Protein AF-0000000086063084 (afdb_homodimer)

Organism: NCBI:txid261290

Secondary structure (DSSP, 8-state):
------EEEEEEEETTEEEEEEEEHHHHHHHHHHHHHHHHHHHHHHHHHHHTTT-TT-TT---SHHHHHHTS-TT-TTHHHHHHHHHTHHHHHHHHHHHHHHHHHHHHHTTTHHHHHHHHHHHHHHHHHHT--SSTTTTTT-TT--SS-HHHHHHHHHHHHHHTTGGG-HHHHHHHHSSHHHHH-THHHHHH-/------EEEEEEEETTEEEEEEEEHHHHHHHHHHHHHHHHHHHHHHHHHHHTTT-TT-TT---SHHHHHHTS-TT-TTHHHHHHHHHTHHHHHHHHHHHHHHHHHHHHHTTTHHHHHHHHHHHHHHHHHHT--SSTTTTTT-TT--SS-HHHHHHHHHHHHHHTTGGG--HHHHHHHSSHHHHH-THHHHHH-

Radius of gyration: 22.36 Å; Cα contacts (8 Å, |Δi|>4): 645; chains: 2; bounding box: 59×61×55 Å

Sequence (386 aa):
MSTQPSERTLQAELLGREVTFNYSETWLAYSMLGLRLVMAWVFLQAGLSKLFEGGISDPLAWSSAGFLQNAIAEANPLSGLFAWFANYGSIVDPLVIFGQILIGLALLFGVFFRFAALMGAIQMAMFWTAAWEGGLAQGFPMPNGYFIDSSFVYMLLLFGLGAWGAGRIVGVDRALEESSIVTENPWLRYLLGMSTQPSERTLQAELLGREVTFNYSETWLAYSMLGLRLVMAWVFLQAGLSKLFEGGISDPLAWSSAGFLQNAIAEANPLSGLFAWFANYGSIVDPLVIFGQILIGLALLFGVFFRFAALMGAIQMAMFWTAAWEGGLAQGFPMPNGYFIDSSFVYMLLLFGLGAWGAGRIVGVDRALEESSIVTENPWLRYLLG

Foldseek 3Di:
DPPPQPFDWDFDQDPNDTDTDTDRPVVVLVVLLVLLLVLLVVLQVVLVCQQQVVHPVCRQPDWCLVCLPPVFAPQQPCNVVSNVCSVVGVPNSVCSNVLSNVLSVCSNQLFLLLVSLQSLLVVLVVVLSSQQNHPVVVVQLRVVNDNDDVSNVSNVSSVVSNVVVVSPPPPNVVVVCPPPPCVVVVVSVVRSD/DPPPQPFDWDFDQDPNDTDTDTDRPVVVLVVLLVLLLVLLVVLQVVLVCQQQVVHPVCRQPDWCLVCLPPVFAPQQPCNVVSNVCSVVGVPNSVCSNVLSNVLSVCSNQLWLLLVSLQSLLVVLVVVLSSQQNHPVVVVQQRVVSDNDDVSNVSNVSSVVSNVVVVSPPPPNVVVVCPPPPCVVVVVSVVRSD

Solvent-accessible surface area (backbone atoms only — not comparable to full-atom values): 19168 Å² total; per-residue (Å²): 129,80,76,61,71,57,68,38,72,43,78,25,66,54,96,88,37,80,27,56,28,55,27,32,46,45,46,40,52,51,32,51,50,49,53,40,46,51,50,12,46,48,27,31,49,56,12,49,50,37,32,43,62,47,34,91,89,28,54,72,59,48,68,56,38,66,49,41,71,67,64,44,30,83,56,18,87,57,42,66,60,39,44,50,46,38,75,40,38,86,57,47,35,56,48,52,32,51,45,24,35,49,32,11,50,18,42,59,59,24,42,29,18,45,61,27,23,48,53,49,21,50,51,20,47,50,56,40,58,50,64,30,50,25,49,90,68,51,15,58,56,19,98,87,30,49,72,65,47,65,37,46,52,50,20,52,50,26,46,31,47,34,56,24,38,53,33,41,52,25,57,60,41,44,50,46,46,67,29,73,61,35,73,71,39,64,73,53,56,68,40,33,92,128,82,78,60,73,57,70,40,74,44,76,25,66,54,96,86,36,78,27,57,27,56,27,32,44,45,46,42,49,51,33,52,49,49,53,39,46,50,50,12,45,48,28,30,48,55,11,50,51,38,32,43,62,48,34,91,87,29,53,73,60,50,68,57,40,66,50,40,72,67,63,43,30,84,56,16,88,56,40,66,58,40,45,51,46,37,76,39,38,86,58,48,35,56,48,51,32,51,46,25,35,50,30,10,49,17,42,59,61,26,43,28,19,44,60,27,23,49,53,49,21,50,52,22,47,50,55,40,59,49,63,29,47,26,49,88,72,52,15,58,54,17,96,88,30,46,73,66,47,63,37,46,52,50,20,52,50,27,48,31,47,34,54,25,38,54,33,40,54,24,60,59,41,46,51,45,46,69,28,74,62,36,76,70,40,65,72,54,57,68,41,36,93

InterPro domains:
  IPR032808 DoxX family [PF07681] (32-128)
  IPR051907 DoxX-like inner membrane-associated oxidoreductase [PTHR33452] (24-183)

Structure (mmCIF, N/CA/C/O backbone):
data_AF-0000000086063084-model_v1
#
loop_
_entity.id
_entity.type
_entity.pdbx_description
1 polymer 'Thiosulfate dehydrogenase'
#
loop_
_atom_site.group_PDB
_atom_site.id
_atom_site.type_symbol
_atom_site.label_atom_id
_atom_site.label_alt_id
_atom_site.label_comp_id
_atom_site.label_asym_id
_atom_site.label_entity_id
_atom_site.label_seq_id
_atom_site.pdbx_PDB_ins_code
_atom_site.Cartn_x
_atom_site.Cartn_y
_atom_site.Cartn_z
_atom_site.occupancy
_atom_site.B_iso_or_equiv
_atom_site.auth_seq_id
_atom_site.auth_comp_id
_atom_site.auth_asym_id
_atom_site.auth_atom_id
_atom_site.pdbx_PDB_model_num
ATOM 1 N N . MET A 1 1 ? -2.627 -20.75 -32.062 1 28.95 1 MET A N 1
ATOM 2 C CA . MET A 1 1 ? -3.053 -21.531 -30.906 1 28.95 1 MET A CA 1
ATOM 3 C C . MET A 1 1 ? -3.412 -20.609 -29.75 1 28.95 1 MET A C 1
ATOM 5 O O . MET A 1 1 ? -2.58 -19.812 -29.281 1 28.95 1 MET A O 1
ATOM 9 N N . SER A 1 2 ? -4.559 -20.234 -29.516 1 35.25 2 SER A N 1
ATOM 10 C CA . SER A 1 2 ? -5.109 -19.281 -28.578 1 35.25 2 SER A CA 1
ATOM 11 C C . SER A 1 2 ? -4.746 -19.641 -27.141 1 35.25 2 SER A C 1
ATOM 13 O O . SER A 1 2 ? -5.199 -20.672 -26.625 1 35.25 2 SER A O 1
ATOM 15 N N . THR A 1 3 ? -3.512 -19.469 -26.766 1 39.88 3 THR A N 1
ATOM 16 C CA . THR A 1 3 ? -3.076 -19.922 -25.453 1 39.88 3 THR A CA 1
ATOM 17 C C . THR A 1 3 ? -4.07 -19.484 -24.375 1 39.88 3 THR A C 1
ATOM 19 O O . THR A 1 3 ? -4.273 -18.297 -24.156 1 39.88 3 THR A O 1
ATOM 22 N N . GLN A 1 4 ? -5.109 -20.109 -24.25 1 42.44 4 GLN A N 1
ATOM 23 C CA . GLN A 1 4 ? -6.102 -19.969 -23.188 1 42.44 4 GLN A CA 1
ATOM 24 C C . GLN A 1 4 ? -5.434 -19.672 -21.844 1 42.44 4 GLN A C 1
ATOM 26 O O . GLN A 1 4 ? -4.34 -20.156 -21.578 1 42.44 4 GLN A O 1
ATOM 31 N N . PRO A 1 5 ? -5.785 -18.578 -21.25 1 51.31 5 PRO A N 1
ATOM 32 C CA . PRO A 1 5 ? -5.234 -18.344 -19.906 1 51.31 5 PRO A CA 1
ATOM 33 C C . PRO A 1 5 ? -5.172 -19.625 -19.078 1 51.31 5 PRO A C 1
ATOM 35 O O . PRO A 1 5 ? -6.168 -20.344 -18.969 1 51.31 5 PRO A O 1
ATOM 38 N N . SER A 1 6 ? -4.027 -20.328 -19.094 1 55.38 6 SER A N 1
ATOM 39 C CA . SER A 1 6 ? -3.885 -21.594 -18.406 1 55.38 6 SER A CA 1
ATOM 40 C C . SER A 1 6 ? -4.316 -21.484 -16.938 1 55.38 6 SER A C 1
ATOM 42 O O . SER A 1 6 ? -3.82 -20.625 -16.203 1 55.38 6 SER A O 1
ATOM 44 N N . GLU A 1 7 ? -5.625 -21.578 -16.672 1 58.41 7 GLU A N 1
ATOM 45 C CA . GLU A 1 7 ? -6.125 -21.734 -15.305 1 58.41 7 GLU A CA 1
ATOM 46 C C . GLU A 1 7 ? -5.445 -22.906 -14.594 1 58.41 7 GLU A C 1
ATOM 48 O O . GLU A 1 7 ? -5.254 -23.969 -15.18 1 58.41 7 GLU A O 1
ATOM 53 N N . ARG A 1 8 ? -4.613 -22.562 -13.578 1 65.31 8 ARG A N 1
ATOM 54 C CA . ARG A 1 8 ? -3.957 -23.625 -12.82 1 65.31 8 ARG A CA 1
ATOM 55 C C . ARG A 1 8 ? -4.496 -23.688 -11.398 1 65.31 8 ARG A C 1
ATOM 57 O O . ARG A 1 8 ? -5.082 -22.719 -10.906 1 65.31 8 ARG A O 1
ATOM 64 N N . THR A 1 9 ? -4.539 -24.891 -10.977 1 57.53 9 THR A N 1
ATOM 65 C CA . THR A 1 9 ? -4.953 -25.125 -9.594 1 57.53 9 THR A CA 1
ATOM 66 C C . THR A 1 9 ? -3.75 -25.141 -8.664 1 57.53 9 THR A C 1
ATOM 68 O O . THR A 1 9 ? -2.781 -25.875 -8.891 1 57.53 9 THR A O 1
ATOM 71 N N . LEU A 1 10 ? -3.609 -24.156 -7.84 1 57 10 LEU A N 1
ATOM 72 C CA . LEU A 1 10 ? -2.582 -24.109 -6.805 1 57 10 LEU A CA 1
ATOM 73 C C . LEU A 1 10 ? -2.941 -25.016 -5.637 1 57 10 LEU A C 1
ATOM 75 O O . LEU A 1 10 ? -4.047 -24.938 -5.098 1 57 10 LEU A O 1
ATOM 79 N N . GLN A 1 11 ? -2.172 -26.078 -5.438 1 58.69 11 GLN A N 1
ATOM 80 C CA . GLN A 1 11 ? -2.299 -26.922 -4.246 1 58.69 11 GLN A CA 1
ATOM 81 C C . GLN A 1 11 ? -1.221 -26.578 -3.221 1 58.69 11 GLN A C 1
ATOM 83 O O . GLN A 1 11 ? -0.027 -26.719 -3.5 1 58.69 11 GLN A O 1
ATOM 88 N N . ALA A 1 12 ? -1.669 -25.781 -2.26 1 59.91 12 ALA A N 1
ATOM 89 C CA . ALA A 1 12 ? -0.701 -25.406 -1.233 1 59.91 12 ALA A CA 1
ATOM 90 C C . ALA A 1 12 ? -1.175 -25.828 0.152 1 59.91 12 ALA A C 1
ATOM 92 O O . ALA A 1 12 ? -2.35 -26.156 0.34 1 59.91 12 ALA A O 1
ATOM 93 N N . GLU A 1 13 ? -0.25 -26.219 1.027 1 58.34 13 GLU A N 1
ATOM 94 C CA . GLU A 1 13 ? -0.557 -26.484 2.43 1 58.34 13 GLU A CA 1
ATOM 95 C C . GLU A 1 13 ? -0.412 -25.234 3.275 1 58.34 13 GLU A C 1
ATOM 97 O O . GLU A 1 13 ? 0.68 -24.672 3.379 1 58.34 13 GLU A O 1
ATOM 102 N N . LEU A 1 14 ? -1.499 -24.672 3.504 1 55.91 14 LEU A N 1
ATOM 103 C CA . LEU A 1 14 ? -1.514 -23.531 4.418 1 55.91 14 LEU A CA 1
ATOM 104 C C . LEU A 1 14 ? -1.935 -23.969 5.82 1 55.91 14 LEU A C 1
ATOM 106 O O . LEU A 1 14 ? -3.01 -24.547 5.996 1 55.91 14 LEU A O 1
ATOM 110 N N . LEU A 1 15 ? -1.113 -23.609 6.766 1 58.28 15 LEU A N 1
ATOM 111 C CA . LEU A 1 15 ? -1.382 -23.953 8.156 1 58.28 15 LEU A CA 1
ATOM 112 C C . LEU A 1 15 ? -1.804 -25.422 8.273 1 58.28 15 LEU A C 1
ATOM 114 O O . LEU A 1 15 ? -2.746 -25.734 9 1 58.28 15 LEU A O 1
ATOM 118 N N . GLY A 1 16 ? -1.21 -26.359 7.527 1 54 16 GLY A N 1
ATOM 119 C CA . GLY A 1 16 ? -1.429 -27.797 7.605 1 54 16 GLY A CA 1
ATOM 120 C C . GLY A 1 16 ? -2.623 -28.266 6.797 1 54 16 GLY A C 1
ATOM 121 O O . GLY A 1 16 ? -3.01 -29.438 6.867 1 54 16 GLY A O 1
ATOM 122 N N . ARG A 1 17 ? -3.377 -27.328 6.145 1 62.03 17 ARG A N 1
ATOM 123 C CA . ARG A 1 17 ? -4.547 -27.688 5.352 1 62.03 17 ARG A CA 1
ATOM 124 C C . ARG A 1 17 ? -4.293 -27.453 3.865 1 62.03 17 ARG A C 1
ATOM 126 O O . ARG A 1 17 ? -3.643 -26.469 3.486 1 62.03 17 A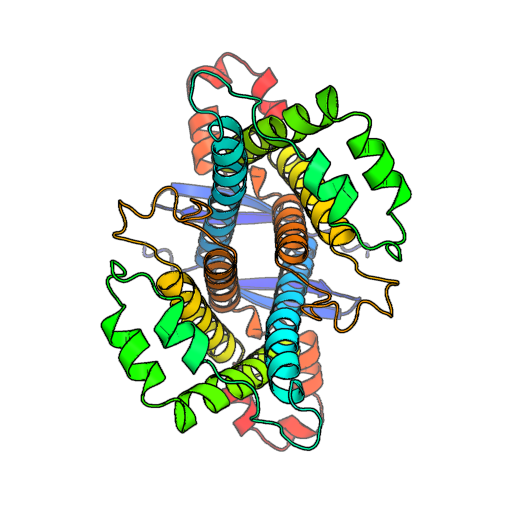RG A O 1
ATOM 133 N N . GLU A 1 18 ? -4.617 -28.391 3.145 1 59.78 18 GLU A N 1
ATOM 134 C CA . GLU A 1 18 ? -4.453 -28.281 1.698 1 59.78 18 GLU A CA 1
ATOM 135 C C . GLU A 1 18 ? -5.434 -27.266 1.108 1 59.78 18 GLU A C 1
ATOM 137 O O . GLU A 1 18 ? -6.629 -27.297 1.42 1 59.78 18 GLU A O 1
ATOM 142 N N . VAL A 1 19 ? -4.867 -26.219 0.577 1 59.28 19 VAL A N 1
ATOM 143 C CA . VAL A 1 19 ? -5.707 -25.203 -0.061 1 59.28 19 VAL A CA 1
ATOM 144 C C . VAL A 1 19 ? -5.527 -25.266 -1.576 1 59.28 19 VAL A C 1
ATOM 146 O O . VAL A 1 19 ? -4.418 -25.484 -2.068 1 59.28 19 VAL A O 1
ATOM 149 N N . THR A 1 20 ? -6.672 -25.469 -2.254 1 57.53 20 THR A N 1
ATOM 150 C CA . THR A 1 20 ? -6.656 -25.453 -3.711 1 57.53 20 THR A CA 1
ATOM 151 C C . THR A 1 20 ? -7.289 -24.188 -4.258 1 57.53 20 THR A C 1
ATOM 153 O O . THR A 1 20 ? -8.305 -23.719 -3.736 1 57.53 20 THR A O 1
ATOM 156 N N . PHE A 1 21 ? -6.406 -23.406 -4.945 1 61.34 21 PHE A N 1
ATOM 157 C CA . PHE A 1 21 ? -6.996 -22.234 -5.582 1 61.34 21 PHE A CA 1
ATOM 158 C C . PHE A 1 21 ? -6.676 -22.203 -7.07 1 61.34 21 PHE A C 1
ATOM 160 O O . PHE A 1 21 ? -5.582 -22.594 -7.484 1 61.34 21 PHE A O 1
ATOM 167 N N . ASN A 1 22 ? -7.773 -21.891 -7.844 1 61.06 22 ASN A N 1
ATOM 168 C CA . ASN A 1 22 ? -7.586 -21.719 -9.281 1 61.06 22 ASN A CA 1
ATOM 169 C C . ASN A 1 22 ? -7.137 -20.297 -9.609 1 61.06 22 ASN A C 1
ATOM 171 O O . ASN A 1 22 ? -7.633 -19.328 -9.016 1 61.06 22 ASN A O 1
ATOM 175 N N . TYR A 1 23 ? -5.977 -20.297 -10.219 1 65.62 23 TYR A N 1
ATOM 176 C CA . TYR A 1 23 ? -5.531 -18.969 -10.617 1 65.62 23 TYR A CA 1
ATOM 177 C C . TYR A 1 23 ? -5.062 -18.969 -12.062 1 65.62 23 TYR A C 1
ATOM 179 O O . TYR A 1 23 ? -4.719 -20.016 -12.617 1 65.62 23 TYR A O 1
ATOM 187 N N . SER A 1 24 ? -5.387 -17.75 -12.648 1 67.5 24 SER A N 1
ATOM 188 C CA . SER A 1 24 ? -4.84 -17.516 -13.984 1 67.5 24 SER A CA 1
ATOM 189 C C . SER A 1 24 ? -3.365 -17.141 -13.922 1 67.5 24 SER A C 1
ATOM 191 O O . SER A 1 24 ? -2.986 -16.203 -13.219 1 67.5 24 SER A O 1
ATOM 193 N N . GLU A 1 25 ? -2.543 -17.922 -14.516 1 68.25 25 GLU A N 1
ATOM 194 C CA . GLU A 1 25 ? -1.104 -17.672 -14.531 1 68.25 25 GLU A CA 1
ATOM 195 C C . GLU A 1 25 ? -0.779 -16.328 -15.188 1 68.25 25 GLU A C 1
ATOM 197 O O . GLU A 1 25 ? 0.148 -15.641 -14.766 1 68.25 25 GLU A O 1
ATOM 202 N N . THR A 1 26 ? -1.543 -16.047 -16.172 1 70.44 26 THR A N 1
ATOM 203 C CA . THR A 1 26 ? -1.313 -14.805 -16.891 1 70.44 26 THR A CA 1
ATOM 204 C C . THR A 1 26 ? -1.577 -13.602 -15.992 1 70.44 26 THR A C 1
ATOM 206 O O . THR A 1 26 ? -0.744 -12.695 -15.891 1 70.44 26 THR A O 1
ATOM 209 N N . TRP A 1 27 ? -2.666 -13.68 -15.289 1 73.88 27 TRP A N 1
ATOM 210 C CA . TRP A 1 27 ? -3.031 -12.547 -14.445 1 73.88 27 TRP A CA 1
ATOM 211 C C . TRP A 1 27 ? -2.121 -12.461 -13.227 1 73.88 27 TRP A C 1
ATOM 213 O O . TRP A 1 27 ? -1.823 -11.367 -12.742 1 73.88 27 TRP A O 1
ATOM 223 N N . LEU A 1 28 ? -1.731 -13.586 -12.82 1 74.75 28 LEU A N 1
ATOM 224 C CA . LEU A 1 28 ? -0.769 -13.602 -11.727 1 74.75 28 LEU A CA 1
ATOM 225 C C . LEU A 1 28 ? 0.541 -12.945 -12.141 1 74.75 28 LEU A C 1
ATOM 227 O O . LEU A 1 28 ? 1.089 -12.125 -11.406 1 74.75 28 LEU A O 1
ATOM 231 N N . ALA A 1 29 ? 0.926 -13.258 -13.328 1 74.56 29 ALA A N 1
ATOM 232 C CA . ALA A 1 29 ? 2.178 -12.695 -13.828 1 74.56 29 ALA A CA 1
ATOM 233 C C . ALA A 1 29 ? 2.07 -11.188 -14.016 1 74.56 29 ALA A C 1
ATOM 235 O O . ALA A 1 29 ? 2.969 -10.438 -13.617 1 74.56 29 ALA A O 1
ATOM 236 N N . TYR A 1 30 ? 0.991 -10.789 -14.531 1 77.44 30 TYR A N 1
ATOM 237 C CA . TYR A 1 30 ? 0.774 -9.359 -14.742 1 77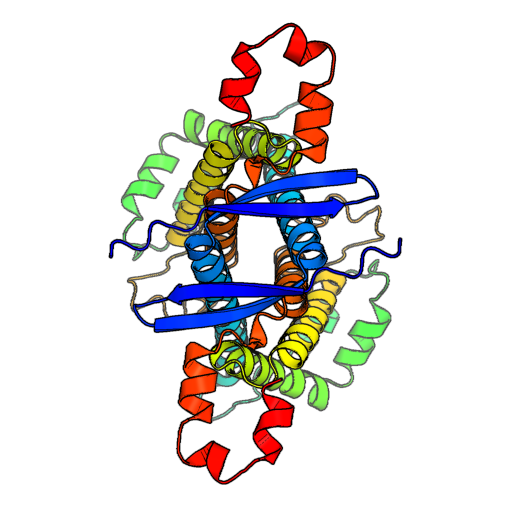.44 30 TYR A CA 1
ATOM 238 C C . TYR A 1 30 ? 0.692 -8.617 -13.406 1 77.44 30 TYR A C 1
ATOM 240 O O . TYR A 1 30 ? 1.208 -7.508 -13.281 1 77.44 30 TYR A O 1
ATOM 248 N N . SER A 1 31 ? 0.032 -9.242 -12.531 1 81.38 31 SER A N 1
ATOM 249 C CA . SER A 1 31 ? -0.123 -8.594 -11.234 1 81.38 31 SER A CA 1
ATOM 250 C C . SER A 1 31 ? 1.21 -8.5 -10.5 1 81.38 31 SER A C 1
ATOM 252 O O . SER A 1 31 ? 1.514 -7.477 -9.883 1 81.38 31 SER A O 1
ATOM 254 N N . MET A 1 32 ? 1.977 -9.5 -10.609 1 80.12 32 MET A N 1
ATOM 255 C CA . MET A 1 32 ? 3.275 -9.5 -9.945 1 80.12 32 MET A CA 1
ATOM 256 C C . MET A 1 32 ? 4.203 -8.453 -10.562 1 80.12 32 MET A C 1
ATOM 258 O O . MET A 1 32 ? 4.914 -7.746 -9.844 1 80.12 32 MET A O 1
ATOM 262 N N . LEU A 1 33 ? 4.152 -8.406 -11.805 1 82.62 33 LEU A N 1
ATOM 263 C CA . LEU A 1 33 ? 4.965 -7.414 -12.5 1 82.62 33 LEU A CA 1
ATOM 264 C C . LEU A 1 33 ? 4.496 -6 -12.172 1 82.62 33 LEU A C 1
ATOM 266 O O . LEU A 1 33 ? 5.312 -5.109 -11.93 1 82.62 33 LEU A O 1
ATOM 270 N N . GLY A 1 34 ? 3.199 -5.848 -12.18 1 87.44 34 GLY A N 1
ATOM 271 C CA . GLY A 1 34 ? 2.648 -4.543 -11.844 1 87.44 34 GLY A CA 1
ATOM 272 C C . GLY A 1 34 ? 3.018 -4.078 -10.453 1 87.44 34 GLY A C 1
ATOM 273 O O . GLY A 1 34 ? 3.391 -2.922 -10.25 1 87.44 34 GLY A O 1
ATOM 274 N N . LEU A 1 35 ? 2.949 -5.008 -9.539 1 90.12 35 LEU A N 1
ATOM 275 C CA . LEU A 1 35 ? 3.268 -4.672 -8.156 1 90.12 35 LEU A CA 1
ATOM 276 C C . LEU A 1 35 ? 4.758 -4.379 -7.996 1 90.12 35 LEU A C 1
ATOM 278 O O . LEU A 1 35 ? 5.141 -3.49 -7.23 1 90.12 35 LEU A O 1
ATOM 282 N N . ARG A 1 36 ? 5.559 -5.09 -8.703 1 89.75 36 ARG A N 1
ATOM 283 C CA . ARG A 1 36 ? 6.992 -4.816 -8.695 1 89.75 36 ARG A CA 1
ATOM 284 C C . ARG A 1 36 ? 7.285 -3.418 -9.234 1 89.75 36 ARG A C 1
ATOM 286 O O . ARG A 1 36 ? 8.031 -2.656 -8.617 1 89.75 36 ARG A O 1
ATOM 293 N N . LEU A 1 37 ? 6.699 -3.104 -10.312 1 91.19 37 LEU A N 1
ATOM 294 C CA . LEU A 1 37 ? 6.957 -1.825 -10.969 1 91.19 37 LEU A CA 1
ATOM 295 C C . LEU A 1 37 ? 6.445 -0.667 -10.117 1 91.19 37 LEU A C 1
ATOM 297 O O . LEU A 1 37 ? 7.09 0.38 -10.039 1 91.19 37 LEU A O 1
ATOM 301 N N . VAL A 1 38 ? 5.336 -0.888 -9.539 1 92.62 38 VAL A N 1
ATOM 302 C CA . VAL A 1 38 ? 4.785 0.193 -8.727 1 92.62 38 VAL A CA 1
ATOM 303 C C . VAL A 1 38 ? 5.652 0.402 -7.488 1 92.62 38 VAL A C 1
ATOM 305 O O . VAL A 1 38 ? 5.879 1.538 -7.066 1 92.62 38 VAL A O 1
ATOM 308 N N . MET A 1 39 ? 6.117 -0.671 -6.918 1 94.38 39 MET A N 1
ATOM 309 C CA . MET A 1 39 ? 7.008 -0.537 -5.77 1 94.38 39 MET A CA 1
ATOM 310 C C . MET A 1 39 ? 8.312 0.14 -6.168 1 94.38 39 MET A C 1
ATOM 312 O O . MET A 1 39 ? 8.867 0.93 -5.402 1 94.38 39 MET A O 1
ATOM 316 N N . ALA A 1 40 ? 8.797 -0.235 -7.355 1 94.94 40 ALA A N 1
ATOM 317 C CA . ALA A 1 40 ? 9.992 0.443 -7.867 1 94.94 40 ALA A CA 1
ATOM 318 C C . ALA A 1 40 ? 9.773 1.953 -7.926 1 94.94 40 ALA A C 1
ATOM 320 O O . ALA A 1 40 ? 10.625 2.725 -7.469 1 94.94 40 ALA A O 1
ATOM 321 N N . TRP A 1 41 ? 8.672 2.307 -8.359 1 92.75 41 TRP A N 1
ATOM 322 C CA . TRP A 1 41 ? 8.367 3.729 -8.508 1 92.75 41 TRP A CA 1
ATOM 323 C C . TRP A 1 41 ? 8.227 4.398 -7.148 1 92.75 41 TRP A C 1
ATOM 325 O O . TRP A 1 41 ? 8.695 5.527 -6.957 1 92.75 41 TRP A O 1
ATOM 335 N N . VAL A 1 42 ? 7.582 3.736 -6.27 1 92.88 42 VAL A N 1
ATOM 336 C CA . VAL A 1 42 ? 7.391 4.277 -4.926 1 92.88 42 VAL A CA 1
ATOM 337 C C . VAL A 1 42 ? 8.75 4.621 -4.312 1 92.88 42 VAL A C 1
ATOM 339 O O . VAL A 1 42 ? 8.938 5.715 -3.775 1 92.88 42 VAL A O 1
ATOM 342 N N . PHE A 1 43 ? 9.641 3.736 -4.484 1 95.06 43 PHE A N 1
ATOM 343 C CA . PHE A 1 43 ? 10.961 3.967 -3.9 1 95.06 43 PHE A CA 1
ATOM 344 C C . PHE A 1 43 ? 11.719 5.039 -4.676 1 95.06 43 PHE A C 1
ATOM 346 O O . PHE A 1 43 ? 12.344 5.914 -4.078 1 95.06 43 PHE A O 1
ATOM 353 N N . LEU A 1 44 ? 11.672 5.023 -5.957 1 94 44 LEU A N 1
ATOM 354 C CA . LEU A 1 44 ? 12.383 6 -6.773 1 94 44 LEU A CA 1
ATOM 355 C C . LEU A 1 44 ? 11.852 7.406 -6.52 1 94 44 LEU A C 1
ATOM 357 O O . LEU A 1 44 ? 12.625 8.352 -6.363 1 94 44 LEU A O 1
ATOM 361 N N . GLN A 1 45 ? 10.57 7.457 -6.469 1 91.12 45 GLN A N 1
ATOM 362 C CA . GLN A 1 45 ? 9.961 8.766 -6.238 1 91.12 45 GLN A CA 1
ATOM 363 C C . GLN A 1 45 ? 10.344 9.32 -4.871 1 91.12 45 GLN A C 1
ATOM 365 O O . GLN A 1 45 ? 10.617 10.516 -4.73 1 91.12 45 GLN A O 1
ATOM 370 N N . ALA A 1 46 ? 10.336 8.508 -3.881 1 91.44 46 ALA A N 1
ATOM 371 C CA . ALA A 1 46 ? 10.703 8.93 -2.531 1 91.44 46 ALA A CA 1
ATOM 372 C C . ALA A 1 46 ? 12.164 9.375 -2.475 1 91.44 46 ALA A C 1
ATOM 374 O O . ALA A 1 46 ? 12.477 10.438 -1.938 1 91.44 46 ALA A O 1
ATOM 375 N N . GLY A 1 47 ? 13.023 8.594 -3.076 1 93.5 47 GLY A N 1
ATOM 376 C CA . GLY A 1 47 ? 14.438 8.938 -3.084 1 93.5 47 GLY A CA 1
ATOM 377 C C . GLY A 1 47 ? 14.75 10.172 -3.9 1 93.5 47 GLY A C 1
ATOM 378 O O . GLY A 1 47 ? 15.508 11.047 -3.457 1 93.5 47 GLY A O 1
ATOM 379 N N . LEU A 1 48 ? 14.172 10.258 -5.043 1 91.25 48 LEU A N 1
ATOM 380 C CA . LEU A 1 48 ? 14.438 11.383 -5.938 1 91.25 48 LEU A CA 1
ATOM 381 C C . LEU A 1 48 ? 13.867 12.672 -5.367 1 91.25 48 LEU A C 1
ATOM 383 O O . LEU A 1 48 ? 14.469 13.742 -5.512 1 91.25 48 LEU A O 1
ATOM 387 N N . SER A 1 49 ? 12.727 12.586 -4.766 1 89.25 49 SER A N 1
ATOM 388 C CA . SER A 1 49 ? 12.156 13.773 -4.141 1 89.25 49 SER A CA 1
ATOM 389 C C . SER A 1 49 ? 13.047 14.305 -3.027 1 89.25 49 SER A C 1
ATOM 391 O O . SER A 1 49 ? 13.203 15.516 -2.865 1 89.25 49 SER A O 1
ATOM 393 N N . LYS A 1 50 ? 13.586 13.398 -2.332 1 90.31 50 LYS A N 1
ATOM 394 C CA . LYS A 1 50 ? 14.492 13.812 -1.264 1 90.31 50 LYS A CA 1
ATOM 395 C C . LYS A 1 50 ? 15.812 14.328 -1.83 1 90.31 50 LYS A C 1
ATOM 397 O O . LYS A 1 50 ? 16.375 15.305 -1.328 1 90.31 50 LYS A O 1
ATOM 402 N N . LEU A 1 51 ? 16.25 13.68 -2.896 1 91.56 51 LEU A N 1
ATOM 403 C CA . LEU A 1 51 ? 17.5 14.062 -3.535 1 91.56 51 LEU A CA 1
ATOM 404 C C . LEU A 1 51 ? 17.406 15.477 -4.109 1 91.56 51 LEU A C 1
ATOM 406 O O . LEU A 1 51 ? 18.359 16.25 -4.047 1 91.56 51 LEU A O 1
ATOM 410 N N . PHE A 1 52 ? 16.25 15.883 -4.527 1 89.69 52 PHE A N 1
ATOM 411 C CA . PHE A 1 52 ? 16.125 17.141 -5.254 1 89.69 52 PHE A CA 1
ATOM 412 C C . PHE A 1 52 ? 15.422 18.188 -4.398 1 89.69 52 PHE A C 1
ATOM 414 O O . PHE A 1 52 ? 15.047 19.25 -4.898 1 89.69 52 PHE A O 1
ATOM 421 N N . GLU A 1 53 ? 15.227 17.812 -3.227 1 86.75 53 GLU A N 1
ATOM 422 C CA . GLU A 1 53 ? 14.555 18.766 -2.35 1 86.75 53 GLU A CA 1
ATOM 423 C C . GLU A 1 53 ? 15.281 20.109 -2.332 1 86.75 53 GLU A C 1
ATOM 425 O O . GLU A 1 53 ? 14.648 21.172 -2.338 1 86.75 53 GLU A O 1
ATOM 430 N N . GLY A 1 54 ? 16.562 20.109 -2.316 1 87.81 54 GLY A N 1
ATOM 431 C CA . GLY A 1 54 ? 17.375 21.312 -2.318 1 87.81 54 GLY A CA 1
ATOM 432 C C . GLY A 1 54 ? 17.781 21.766 -3.711 1 87.81 54 GLY A C 1
ATOM 433 O O . GLY A 1 54 ? 18.641 22.625 -3.865 1 87.81 54 GLY A O 1
ATOM 434 N N . GLY A 1 55 ? 17.172 21.125 -4.68 1 85.31 55 GLY A N 1
ATOM 435 C CA . GLY A 1 55 ? 17.594 21.391 -6.043 1 85.31 55 GLY A CA 1
ATOM 436 C C . GLY A 1 55 ? 18.828 20.625 -6.449 1 85.31 55 GLY A C 1
ATOM 437 O O . GLY A 1 55 ? 19.359 19.828 -5.664 1 85.31 55 GLY A O 1
ATOM 438 N N . ILE A 1 56 ? 19.234 20.828 -7.691 1 85.12 56 ILE A N 1
ATOM 439 C CA . ILE A 1 56 ? 20.359 20.078 -8.258 1 85.12 56 ILE A CA 1
ATOM 440 C C . ILE A 1 56 ? 21.656 20.5 -7.559 1 85.12 56 ILE A C 1
ATOM 442 O O . ILE A 1 56 ? 22.578 19.688 -7.418 1 85.12 56 ILE A O 1
ATOM 446 N N . SER A 1 57 ? 21.672 21.609 -6.969 1 88.25 57 SER A N 1
ATOM 447 C CA . SER A 1 57 ? 22.875 22.188 -6.395 1 88.25 57 SER A CA 1
ATOM 448 C C . SER A 1 57 ? 23.078 21.719 -4.953 1 88.25 57 SER A C 1
ATOM 450 O O . SER A 1 57 ? 24.172 21.859 -4.398 1 88.25 57 SER A O 1
ATOM 452 N N . ASP A 1 58 ? 22.094 21.094 -4.297 1 89.88 58 ASP A N 1
ATOM 453 C CA . ASP A 1 58 ? 22.203 20.641 -2.914 1 89.88 58 ASP A CA 1
ATOM 454 C C . ASP A 1 58 ? 21.5 19.297 -2.721 1 89.88 58 ASP A C 1
ATOM 456 O O . ASP A 1 58 ? 20.453 19.219 -2.074 1 89.88 58 ASP A O 1
ATOM 460 N N . PRO A 1 59 ? 22.109 18.203 -3.182 1 8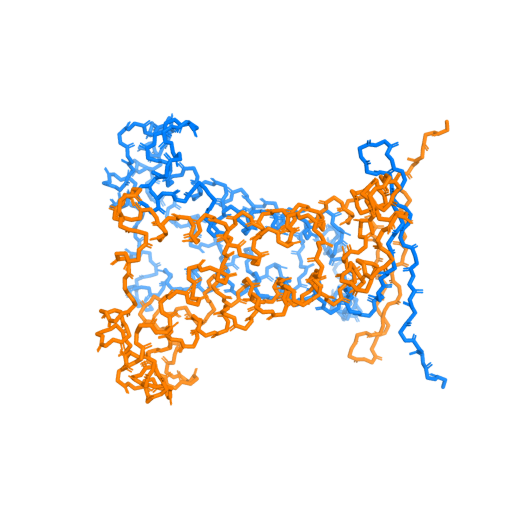5.75 59 PRO A N 1
ATOM 461 C CA . PRO A 1 59 ? 21.484 16.875 -3.168 1 85.75 59 PRO A CA 1
ATOM 462 C C . PRO A 1 59 ? 21.312 16.328 -1.756 1 85.75 59 PRO A C 1
ATOM 464 O O . PRO A 1 59 ? 20.547 15.375 -1.553 1 85.75 59 PRO A O 1
ATOM 467 N N . LEU A 1 60 ? 21.844 16.875 -0.751 1 89.19 60 LEU A N 1
ATOM 468 C CA . LEU A 1 60 ? 21.719 16.344 0.605 1 89.19 60 LEU A CA 1
ATOM 469 C C . LEU A 1 60 ? 21.062 17.375 1.522 1 89.19 60 LEU A C 1
ATOM 471 O O . LEU A 1 60 ? 21.344 17.406 2.727 1 89.19 60 LEU A O 1
ATOM 475 N N . ALA A 1 61 ? 20.234 18.156 0.933 1 90.75 61 ALA A N 1
ATOM 476 C CA . ALA A 1 61 ? 19.5 19.172 1.687 1 90.75 61 ALA A CA 1
ATOM 477 C C . ALA A 1 61 ? 18.469 18.531 2.609 1 90.75 61 ALA A C 1
ATOM 479 O O . ALA A 1 61 ? 18.25 19.016 3.723 1 90.75 61 ALA A O 1
ATOM 480 N N . TRP A 1 62 ? 17.844 17.469 2.188 1 92.06 62 TRP A N 1
ATOM 481 C CA . TRP A 1 62 ? 16.859 16.781 3.002 1 92.06 62 TRP A CA 1
ATOM 482 C C . TRP A 1 62 ? 17.5 16.172 4.246 1 92.06 62 TRP A C 1
ATOM 484 O O . TRP A 1 62 ? 18.594 15.633 4.18 1 92.06 62 TRP A O 1
ATOM 494 N N . SER A 1 63 ? 16.734 16.312 5.355 1 94.12 63 SER A N 1
ATOM 495 C CA . SER A 1 63 ? 17.219 15.734 6.609 1 94.12 63 SER A CA 1
ATOM 496 C C . SER A 1 63 ? 16.078 15.039 7.359 1 94.12 63 SER A C 1
ATOM 498 O O . SER A 1 63 ? 14.961 15.547 7.41 1 94.12 63 SER A O 1
ATOM 500 N N . SER A 1 64 ? 16.453 13.875 7.926 1 93.81 64 SER A N 1
ATOM 501 C CA . SER A 1 64 ? 15.484 13.141 8.734 1 93.81 64 SER A CA 1
ATOM 502 C C . SER A 1 64 ? 15.492 13.625 10.18 1 93.81 64 SER A C 1
ATOM 504 O O . SER A 1 64 ? 14.633 13.242 10.977 1 93.81 64 SER A O 1
ATOM 506 N N . ALA A 1 65 ? 16.328 14.453 10.531 1 91.44 65 ALA A N 1
ATOM 507 C CA . ALA A 1 65 ? 16.547 14.844 11.922 1 91.44 65 ALA A CA 1
ATOM 508 C C . ALA A 1 65 ? 15.289 15.445 12.523 1 91.44 65 ALA A C 1
ATOM 510 O O . ALA A 1 65 ? 14.906 15.094 13.648 1 91.44 65 ALA A O 1
ATOM 511 N N . GLY A 1 66 ? 14.703 16.359 11.828 1 89.88 66 GLY A N 1
ATOM 512 C CA . GLY A 1 66 ? 13.492 16.984 12.328 1 89.88 66 GLY A CA 1
ATOM 513 C C . GLY A 1 66 ? 12.406 15.977 12.672 1 89.88 66 GLY A C 1
ATOM 514 O O . GLY A 1 66 ? 11.789 16.062 13.734 1 89.88 66 GLY A O 1
ATOM 515 N N . PHE A 1 67 ? 12.234 15.078 11.828 1 90.81 67 PHE A N 1
ATOM 516 C CA . PHE A 1 67 ? 11.234 14.039 12.055 1 90.81 67 PHE A CA 1
ATOM 517 C C . PHE A 1 67 ? 11.648 13.125 13.203 1 90.81 67 PHE A C 1
ATOM 519 O O . PHE A 1 67 ? 10.852 12.875 14.117 1 90.81 67 PHE A O 1
ATOM 526 N N . LEU A 1 68 ? 12.836 12.633 13.211 1 92.25 68 LEU A N 1
ATOM 527 C CA . LEU A 1 68 ? 13.312 11.656 14.188 1 92.25 68 LEU A CA 1
ATOM 528 C C . LEU A 1 68 ? 13.344 12.25 15.586 1 92.25 68 LEU A C 1
ATOM 530 O O . LEU A 1 68 ? 13.125 11.547 16.578 1 92.25 68 LEU A O 1
ATOM 534 N N . GLN A 1 69 ? 13.484 13.555 15.672 1 90.19 69 GLN A N 1
ATOM 535 C CA . GLN A 1 69 ? 13.609 14.195 16.969 1 90.19 69 GLN A CA 1
ATOM 536 C C . GLN A 1 69 ? 12.258 14.672 17.484 1 90.19 69 GLN A C 1
ATOM 538 O O . GLN A 1 69 ? 12.039 14.734 18.703 1 90.19 69 GLN A O 1
ATOM 543 N N . ASN A 1 70 ? 11.32 14.914 16.547 1 88.88 70 ASN A N 1
ATOM 544 C CA . ASN A 1 70 ? 10.125 15.617 17 1 88.88 70 ASN A CA 1
ATOM 545 C C . ASN A 1 70 ? 8.859 14.812 16.719 1 88.88 70 ASN A C 1
ATOM 547 O O . ASN A 1 70 ? 7.805 15.078 17.297 1 88.88 70 ASN A O 1
ATOM 551 N N . ALA A 1 71 ? 8.961 13.945 15.844 1 85.81 71 ALA A N 1
ATOM 552 C CA . ALA A 1 71 ? 7.723 13.312 15.391 1 85.81 71 ALA A CA 1
ATOM 553 C C . ALA A 1 71 ? 7.547 11.938 16.031 1 85.81 71 ALA A C 1
ATOM 555 O O . ALA A 1 71 ? 6.453 11.359 15.984 1 85.81 71 ALA A O 1
ATOM 556 N N . ILE A 1 72 ? 8.609 11.406 16.609 1 88.25 72 ILE A N 1
ATOM 557 C CA . ILE A 1 72 ? 8.523 10.102 17.25 1 88.25 72 ILE A CA 1
ATOM 558 C C . ILE A 1 72 ? 7.895 10.242 18.625 1 88.25 72 ILE A C 1
ATOM 560 O O . ILE A 1 72 ? 8.375 11.016 19.469 1 88.25 72 ILE A O 1
ATOM 564 N N . ALA A 1 73 ? 6.852 9.445 18.812 1 86.25 73 ALA A N 1
ATOM 565 C CA . ALA A 1 73 ? 6.168 9.508 20.109 1 86.25 73 ALA A CA 1
ATOM 566 C C . ALA A 1 73 ? 7.102 9.094 21.234 1 86.25 73 ALA A C 1
ATOM 568 O O . ALA A 1 73 ? 7.895 8.164 21.094 1 86.25 73 ALA A O 1
ATOM 569 N N . GLU A 1 74 ? 6.977 9.773 22.297 1 84.06 74 GLU A N 1
ATOM 570 C CA . GLU A 1 74 ? 7.809 9.469 23.453 1 84.06 74 GLU A CA 1
ATOM 571 C C . GLU A 1 74 ? 7.59 8.031 23.938 1 84.06 74 GLU A C 1
ATOM 573 O O . GLU A 1 74 ? 8.531 7.375 24.391 1 84.06 74 GLU A O 1
ATOM 578 N N . ALA A 1 75 ? 6.367 7.562 23.812 1 83.94 75 ALA A N 1
ATOM 579 C CA . ALA A 1 75 ? 5.996 6.238 24.297 1 83.94 75 ALA A CA 1
ATOM 580 C C . ALA A 1 75 ? 6.383 5.152 23.297 1 83.94 75 ALA A C 1
ATOM 582 O O . ALA A 1 75 ? 6.195 3.961 23.562 1 83.94 75 ALA A O 1
ATOM 583 N N . ASN A 1 76 ? 6.945 5.543 22.188 1 86.19 76 ASN A N 1
ATOM 584 C CA . ASN A 1 76 ? 7.422 4.566 21.203 1 86.19 76 ASN A CA 1
ATOM 585 C C . ASN A 1 76 ? 8.531 3.693 21.797 1 86.19 76 ASN A C 1
ATOM 587 O O . ASN A 1 76 ? 9.539 4.207 22.281 1 86.19 76 ASN A O 1
ATOM 591 N N . PRO A 1 77 ? 8.312 2.395 21.719 1 87.56 77 PRO A N 1
ATOM 592 C CA . PRO A 1 77 ? 9.312 1.513 22.312 1 87.56 77 PRO A CA 1
ATOM 593 C C . PRO A 1 77 ? 10.672 1.595 21.625 1 87.56 77 PRO A C 1
ATOM 595 O O . PRO A 1 77 ? 11.688 1.196 22.188 1 87.56 77 PRO A O 1
ATOM 598 N N . LEU A 1 78 ? 10.734 2.15 20.484 1 91 78 LEU A N 1
ATOM 599 C CA . LEU A 1 78 ? 11.992 2.232 19.75 1 91 78 LEU A CA 1
ATOM 600 C C . LEU A 1 78 ? 12.484 3.674 19.672 1 91 78 LEU A C 1
ATOM 602 O O . LEU A 1 78 ? 13.289 4.012 18.797 1 91 78 LEU A O 1
ATOM 606 N N . SER A 1 79 ? 11.953 4.461 20.531 1 91.25 79 SER A N 1
ATOM 607 C CA . SER A 1 79 ? 12.32 5.875 20.516 1 91.25 79 SER A CA 1
ATOM 608 C C . SER A 1 79 ? 13.828 6.051 20.688 1 91.25 79 SER A C 1
ATOM 610 O O . SER A 1 79 ? 14.422 6.949 20.078 1 91.25 79 SER A O 1
ATOM 612 N N . GLY A 1 80 ? 14.492 5.297 21.438 1 93.12 80 GLY A N 1
ATOM 613 C CA . GLY A 1 80 ? 15.938 5.363 21.625 1 93.12 80 GLY A CA 1
ATOM 614 C C . GLY A 1 80 ? 16.703 5.102 20.344 1 93.12 80 GLY A C 1
ATOM 615 O O . GLY A 1 80 ? 17.688 5.793 20.047 1 93.12 80 GLY A O 1
ATOM 616 N N . LEU A 1 81 ? 16.297 4.125 19.625 1 93.88 81 LEU A N 1
ATOM 617 C CA . LEU A 1 81 ? 16.938 3.797 18.344 1 93.88 81 LEU A CA 1
ATOM 618 C C . LEU A 1 81 ? 16.828 4.957 17.359 1 93.88 81 LEU A C 1
ATOM 620 O O . LEU A 1 81 ? 17.812 5.324 16.719 1 93.88 81 LEU A O 1
ATOM 624 N N . PHE A 1 82 ? 15.711 5.52 17.297 1 94.69 82 PHE A N 1
ATOM 625 C CA . PHE A 1 82 ? 15.484 6.598 16.344 1 94.69 82 PHE A CA 1
ATOM 626 C C . PHE A 1 82 ? 16.219 7.863 16.766 1 94.69 82 PHE A C 1
ATOM 628 O O . PHE A 1 82 ? 16.688 8.633 15.93 1 94.69 82 PHE A O 1
ATOM 635 N N . ALA A 1 83 ? 16.312 8.062 18.062 1 93.56 83 ALA A N 1
ATOM 636 C CA . ALA A 1 83 ? 17.141 9.156 18.562 1 93.56 83 ALA A CA 1
ATOM 637 C C . ALA A 1 83 ? 18.609 8.945 18.172 1 93.56 83 ALA A C 1
ATOM 639 O O . ALA A 1 83 ? 19.312 9.898 17.812 1 93.56 83 ALA A O 1
ATOM 640 N N . TRP A 1 84 ? 18.969 7.723 18.234 1 94.62 84 TRP A N 1
ATOM 641 C CA . TRP A 1 84 ? 20.328 7.391 17.828 1 94.62 84 TRP A CA 1
ATOM 642 C C . TRP A 1 84 ? 20.531 7.707 16.344 1 94.62 84 TRP A C 1
ATOM 644 O O . TRP A 1 84 ? 21.531 8.312 15.969 1 94.62 84 TRP A O 1
ATOM 654 N N . PHE A 1 85 ? 19.641 7.363 15.531 1 95 85 PHE A N 1
ATOM 655 C CA . PHE A 1 85 ? 19.719 7.676 14.109 1 95 85 PHE A CA 1
ATOM 656 C C . PHE A 1 85 ? 19.828 9.18 13.891 1 95 85 PHE A C 1
ATOM 658 O O . PHE A 1 85 ? 20.562 9.633 13.023 1 95 85 PHE A O 1
ATOM 665 N N . ALA A 1 86 ? 19.078 9.891 14.656 1 94.12 86 ALA A N 1
ATOM 666 C CA . ALA A 1 86 ? 19.062 11.344 14.523 1 94.12 86 ALA A CA 1
ATOM 667 C C . ALA A 1 86 ? 20.438 11.93 14.805 1 94.12 86 ALA A C 1
ATOM 669 O O . ALA A 1 86 ? 20.828 12.93 14.188 1 94.12 86 ALA A O 1
ATOM 670 N N . ASN A 1 87 ? 21.109 11.32 15.656 1 94.38 87 ASN A N 1
ATOM 671 C CA . ASN A 1 87 ? 22.438 11.797 16.031 1 94.38 87 ASN A CA 1
ATOM 672 C C . ASN A 1 87 ? 23.469 11.508 14.945 1 94.38 87 ASN A C 1
ATOM 674 O O . ASN A 1 87 ? 24.562 12.086 14.953 1 94.38 87 ASN A O 1
ATOM 678 N N . TYR A 1 88 ? 23.125 10.641 14.047 1 95.31 88 TYR A N 1
ATOM 679 C CA . TYR A 1 88 ? 24.031 10.281 12.961 1 95.31 88 TYR A CA 1
ATOM 680 C C . TYR A 1 88 ? 23.422 10.633 11.609 1 95.31 88 TYR A C 1
ATOM 682 O O . TYR A 1 88 ? 23.5 9.844 10.664 1 95.31 88 TYR A O 1
ATOM 690 N N . GLY A 1 89 ? 22.844 11.727 11.547 1 93.25 89 GLY A N 1
ATOM 691 C CA . GLY A 1 89 ? 22.141 12.172 10.359 1 93.25 89 GLY A CA 1
ATOM 692 C C . GLY A 1 89 ? 23 12.188 9.117 1 93.25 89 GLY A C 1
ATOM 693 O O . GLY A 1 89 ? 22.531 11.867 8.023 1 93.25 89 GLY A O 1
ATOM 694 N N . SER A 1 90 ? 24.297 12.523 9.273 1 93.56 90 SER A N 1
ATOM 695 C CA . SER A 1 90 ? 25.203 12.633 8.141 1 93.56 90 SER A CA 1
ATOM 696 C C . SER A 1 90 ? 25.375 11.289 7.434 1 93.56 90 SER A C 1
ATOM 698 O O . SER A 1 90 ? 25.688 11.25 6.246 1 93.56 90 SER A O 1
ATOM 700 N N . ILE A 1 91 ? 25.141 10.266 8.156 1 94.94 91 ILE A N 1
ATOM 701 C CA . ILE A 1 91 ? 25.25 8.93 7.578 1 94.94 91 ILE A CA 1
ATOM 702 C C . ILE A 1 91 ? 23.859 8.414 7.203 1 94.94 91 ILE A C 1
ATOM 704 O O . ILE A 1 91 ? 23.672 7.859 6.117 1 94.94 91 ILE A O 1
ATOM 708 N N . VAL A 1 92 ? 22.938 8.672 8.047 1 95.81 92 VAL A N 1
ATOM 709 C CA . VAL A 1 92 ? 21.594 8.109 7.906 1 95.81 92 VAL A CA 1
ATOM 710 C C . VAL A 1 92 ? 20.891 8.75 6.711 1 95.81 92 VAL A C 1
ATOM 712 O O . VAL A 1 92 ? 20.281 8.055 5.898 1 95.81 92 VAL A O 1
ATOM 715 N N . ASP A 1 93 ? 21.016 10 6.531 1 96.62 93 ASP A N 1
ATOM 716 C CA . ASP A 1 93 ? 20.25 10.727 5.512 1 96.62 93 ASP A CA 1
ATOM 717 C C . ASP A 1 93 ? 20.656 10.273 4.109 1 96.62 93 ASP A C 1
ATOM 719 O O . ASP A 1 93 ? 19.797 9.898 3.311 1 96.62 93 ASP A O 1
ATOM 723 N N . PRO A 1 94 ? 21.984 10.211 3.791 1 96 94 PRO A N 1
ATOM 724 C CA . PRO A 1 94 ? 22.344 9.703 2.463 1 96 94 PRO A CA 1
ATOM 725 C C . PRO A 1 94 ? 21.953 8.234 2.275 1 96 94 PRO A C 1
ATOM 727 O O . PRO A 1 94 ? 21.641 7.816 1.161 1 96 94 PRO A O 1
ATOM 730 N N . LEU A 1 95 ? 22 7.504 3.299 1 96.75 95 LEU A N 1
ATOM 731 C CA . LEU A 1 95 ? 21.625 6.098 3.207 1 96.75 95 LEU A CA 1
ATOM 732 C C . LEU A 1 95 ? 20.156 5.949 2.828 1 96.75 95 LEU A C 1
ATOM 734 O O . LEU A 1 95 ? 19.797 5.078 2.033 1 96.75 95 LEU A O 1
ATOM 738 N N . VAL A 1 96 ? 19.375 6.785 3.381 1 96.75 96 VAL A N 1
ATOM 739 C CA . VAL A 1 96 ? 17.938 6.75 3.07 1 96.75 96 VAL A CA 1
ATOM 740 C C . VAL A 1 96 ? 17.719 7.168 1.619 1 96.75 96 VAL A C 1
ATOM 742 O O . VAL A 1 96 ? 17.062 6.461 0.856 1 96.75 96 VAL A O 1
ATOM 745 N N . ILE A 1 97 ? 18.297 8.266 1.216 1 95.69 97 ILE A N 1
ATOM 746 C CA . ILE A 1 97 ? 18.094 8.836 -0.114 1 95.69 97 ILE A CA 1
ATOM 747 C C . ILE A 1 97 ? 18.609 7.855 -1.171 1 95.69 97 ILE A C 1
ATOM 749 O O . ILE A 1 97 ? 17.844 7.406 -2.027 1 95.69 97 ILE A O 1
ATOM 753 N N . PHE A 1 98 ? 19.812 7.43 -1.062 1 96.88 98 PHE A N 1
ATOM 754 C CA . PHE A 1 98 ? 20.422 6.59 -2.084 1 96.88 98 PHE A CA 1
ATOM 755 C C . PHE A 1 98 ? 19.953 5.148 -1.964 1 96.88 98 PHE A C 1
ATOM 757 O O . PHE A 1 98 ? 19.844 4.438 -2.965 1 96.88 98 PHE A O 1
ATOM 764 N N . GLY A 1 99 ? 19.719 4.777 -0.717 1 97.75 99 GLY A N 1
ATOM 765 C CA . GLY A 1 99 ? 19.109 3.465 -0.552 1 97.75 99 GLY A CA 1
ATOM 766 C C . GLY A 1 99 ? 17.797 3.32 -1.289 1 97.75 99 GLY A C 1
ATOM 767 O O . GLY A 1 99 ? 17.562 2.316 -1.969 1 97.75 99 GLY A O 1
ATOM 768 N N . GLN A 1 100 ? 17.047 4.301 -1.208 1 97.19 100 GLN A N 1
ATOM 769 C CA . GLN A 1 100 ? 15.758 4.27 -1.882 1 97.19 100 GLN A CA 1
ATOM 770 C C . GLN A 1 100 ? 15.922 4.273 -3.398 1 97.19 100 GLN A C 1
ATOM 772 O O . GLN A 1 100 ? 15.234 3.535 -4.105 1 97.19 100 GLN A O 1
ATOM 777 N N . ILE A 1 101 ? 16.797 5.039 -3.859 1 96.19 101 ILE A N 1
ATOM 778 C CA . ILE A 1 101 ? 17.047 5.109 -5.293 1 96.19 101 ILE A CA 1
ATOM 779 C C . ILE A 1 101 ? 17.562 3.766 -5.793 1 96.19 101 ILE A C 1
ATOM 781 O O . ILE A 1 101 ? 17.094 3.24 -6.801 1 96.19 101 ILE A O 1
ATOM 785 N N . LEU A 1 102 ? 18.469 3.195 -5.047 1 98.06 102 LEU A N 1
ATOM 786 C CA . LEU A 1 102 ? 19.062 1.924 -5.453 1 98.06 102 LEU A CA 1
ATOM 787 C C . LEU A 1 102 ? 18.047 0.799 -5.383 1 98.06 102 LEU A C 1
ATOM 789 O O . LEU A 1 102 ? 17.984 -0.053 -6.273 1 98.06 102 LEU A O 1
ATOM 793 N N . ILE A 1 103 ? 17.281 0.813 -4.344 1 97.62 103 ILE A N 1
ATOM 794 C CA . ILE A 1 103 ? 16.219 -0.185 -4.219 1 97.62 103 ILE A CA 1
ATOM 795 C C . ILE A 1 103 ? 15.25 -0.059 -5.391 1 97.62 103 ILE A C 1
ATOM 797 O O . ILE A 1 103 ? 14.906 -1.055 -6.035 1 97.62 103 ILE A O 1
ATOM 801 N N . GLY A 1 104 ? 14.812 1.145 -5.656 1 96.75 104 GLY A N 1
ATOM 802 C CA . GLY A 1 104 ? 13.898 1.387 -6.762 1 96.75 104 GLY A CA 1
ATOM 803 C C . GLY A 1 104 ? 14.445 0.916 -8.094 1 96.75 104 GLY A C 1
ATOM 804 O O . GLY A 1 104 ? 13.742 0.258 -8.859 1 96.75 104 GLY A O 1
ATOM 805 N N . LEU A 1 105 ? 15.68 1.202 -8.383 1 96.5 105 LEU A N 1
ATOM 806 C CA . LEU A 1 105 ? 16.312 0.801 -9.633 1 96.5 105 LEU A CA 1
ATOM 807 C C . LEU A 1 105 ? 16.438 -0.717 -9.719 1 96.5 105 LEU A C 1
ATOM 809 O O . LEU A 1 105 ? 16.203 -1.305 -10.773 1 96.5 105 LEU A O 1
ATOM 813 N N . ALA A 1 106 ? 16.828 -1.266 -8.641 1 94.94 106 ALA A N 1
ATOM 814 C CA . ALA A 1 106 ? 16.969 -2.719 -8.602 1 94.94 106 ALA A CA 1
ATOM 815 C C . ALA A 1 106 ? 15.633 -3.408 -8.852 1 94.94 106 ALA A C 1
ATOM 817 O O . ALA A 1 106 ? 15.562 -4.383 -9.602 1 94.94 106 ALA A O 1
ATOM 818 N N . LEU A 1 107 ? 14.594 -2.936 -8.258 1 92.75 107 LEU A N 1
ATOM 819 C CA . LEU A 1 107 ? 13.258 -3.492 -8.477 1 92.75 107 LEU A CA 1
ATOM 820 C C . LEU A 1 107 ? 12.805 -3.27 -9.914 1 92.75 107 LEU A C 1
ATOM 822 O O . LEU A 1 107 ? 12.156 -4.137 -10.5 1 92.75 107 LEU A O 1
ATOM 826 N N . LEU A 1 108 ? 13.133 -2.133 -10.352 1 91.81 108 LEU A N 1
ATOM 827 C CA . LEU A 1 108 ? 12.719 -1.767 -11.703 1 91.81 108 LEU A CA 1
ATOM 828 C C . LEU A 1 108 ? 13.359 -2.693 -12.734 1 91.81 108 LEU A C 1
ATOM 830 O O . LEU A 1 108 ? 12.672 -3.211 -13.617 1 91.81 108 LEU A O 1
ATOM 834 N N . PHE A 1 109 ? 14.602 -2.984 -12.531 1 90.81 109 PHE A N 1
ATOM 835 C CA . PHE A 1 109 ? 15.336 -3.727 -13.547 1 90.81 109 PHE A CA 1
ATOM 836 C C . PHE A 1 109 ? 15.445 -5.199 -13.172 1 90.81 109 PHE A C 1
ATOM 838 O O . PHE A 1 109 ? 15.836 -6.031 -13.992 1 90.81 109 PHE A O 1
ATOM 845 N N . GLY A 1 110 ? 15.148 -5.496 -11.984 1 85.31 110 GLY A N 1
ATOM 846 C CA . GLY A 1 110 ? 15.172 -6.875 -11.531 1 85.31 110 GLY A CA 1
ATOM 847 C C . GLY A 1 110 ? 16.562 -7.367 -11.172 1 85.31 110 GLY A C 1
ATOM 848 O O . GLY A 1 110 ? 16.828 -8.57 -11.219 1 85.31 110 GLY A O 1
ATOM 849 N N . VAL A 1 111 ? 17.438 -6.375 -10.906 1 87.06 111 VAL A N 1
ATOM 850 C CA . VAL A 1 111 ? 18.797 -6.715 -10.523 1 87.06 111 VAL A CA 1
ATOM 851 C C . VAL A 1 111 ? 18.906 -6.84 -9.008 1 87.06 111 VAL A C 1
ATOM 853 O O . VAL A 1 111 ? 18.469 -5.945 -8.273 1 87.06 111 VAL A O 1
ATOM 856 N N . PHE A 1 112 ? 19.438 -7.996 -8.484 1 89.19 112 PHE A N 1
ATOM 857 C CA . PHE A 1 112 ? 19.5 -8.234 -7.047 1 89.19 112 PHE A CA 1
ATOM 858 C C . PHE A 1 112 ? 18.125 -8.07 -6.402 1 89.19 112 PHE A C 1
ATOM 860 O O . PHE A 1 112 ? 18 -7.414 -5.367 1 89.19 112 PHE A O 1
ATOM 867 N N . PHE A 1 113 ? 17.25 -8.633 -7.02 1 87.19 113 PHE A N 1
ATOM 868 C CA . PHE A 1 113 ? 15.836 -8.398 -6.707 1 87.19 113 PHE A CA 1
ATOM 869 C C . PHE A 1 113 ? 15.531 -8.797 -5.27 1 87.19 113 PHE A C 1
ATOM 871 O O . PHE A 1 113 ? 14.961 -8.008 -4.512 1 87.19 113 PHE A O 1
ATOM 878 N N . ARG A 1 114 ? 15.898 -9.984 -4.887 1 86.5 114 ARG A N 1
ATOM 879 C CA . ARG A 1 114 ? 15.57 -10.461 -3.547 1 86.5 114 ARG A CA 1
ATOM 880 C C . ARG A 1 114 ? 16.234 -9.602 -2.48 1 86.5 114 ARG A C 1
ATOM 882 O O . ARG A 1 114 ? 15.633 -9.32 -1.44 1 86.5 114 ARG A O 1
ATOM 889 N N . PHE A 1 115 ? 17.5 -9.219 -2.805 1 92.06 115 PHE A N 1
ATOM 890 C CA . PHE A 1 115 ? 18.203 -8.359 -1.868 1 92.06 115 PHE A CA 1
ATOM 891 C C . PHE A 1 115 ? 17.547 -6.992 -1.769 1 92.06 115 PHE A C 1
ATOM 893 O O . PHE A 1 115 ? 17.344 -6.473 -0.668 1 92.06 115 PHE A O 1
ATOM 900 N N . ALA A 1 116 ? 17.203 -6.449 -2.918 1 95.12 116 ALA A N 1
ATOM 901 C CA . ALA A 1 116 ? 16.547 -5.148 -2.947 1 95.12 116 ALA A CA 1
ATOM 902 C C . ALA A 1 116 ? 15.195 -5.199 -2.23 1 95.12 116 ALA A C 1
ATOM 904 O O . ALA A 1 116 ? 14.852 -4.285 -1.477 1 95.12 116 ALA A O 1
ATOM 905 N N . ALA A 1 117 ? 14.5 -6.246 -2.475 1 94.25 117 ALA A N 1
ATOM 906 C CA . ALA A 1 117 ? 13.203 -6.414 -1.812 1 94.25 117 ALA A CA 1
ATOM 907 C C . ALA A 1 117 ? 13.375 -6.5 -0.298 1 94.25 117 ALA A C 1
ATOM 909 O O . ALA A 1 117 ? 12.594 -5.914 0.452 1 94.25 117 ALA A O 1
ATOM 910 N N . LEU A 1 118 ? 14.359 -7.16 0.14 1 94.12 118 LEU A N 1
ATOM 911 C CA . LEU A 1 118 ? 14.625 -7.289 1.568 1 94.12 118 LEU A CA 1
ATOM 912 C C . LEU A 1 118 ? 15.008 -5.941 2.172 1 94.12 118 LEU A C 1
ATOM 914 O O . LEU A 1 118 ? 14.5 -5.562 3.23 1 94.12 118 LEU A O 1
ATOM 918 N N . MET A 1 119 ? 15.859 -5.289 1.502 1 97.19 119 MET A N 1
ATOM 919 C CA . MET A 1 119 ? 16.281 -3.986 2.006 1 97.19 119 MET A CA 1
ATOM 920 C C . MET A 1 119 ? 15.117 -3.006 2.041 1 97.19 119 MET A C 1
ATOM 922 O O . MET A 1 119 ? 14.992 -2.219 2.98 1 97.19 119 MET A O 1
ATOM 926 N N . GLY A 1 120 ? 14.305 -3.057 1.008 1 97.75 120 GLY A N 1
ATOM 927 C CA . GLY A 1 120 ? 13.102 -2.24 1.007 1 97.75 120 GLY A CA 1
ATOM 928 C C . GLY A 1 120 ? 12.148 -2.586 2.135 1 97.75 120 GLY A C 1
ATOM 929 O O . GLY A 1 120 ? 11.586 -1.694 2.777 1 97.75 120 GLY A O 1
ATOM 930 N N . ALA A 1 121 ? 12.023 -3.857 2.377 1 96.62 121 ALA A N 1
ATOM 931 C CA . ALA A 1 121 ? 11.156 -4.309 3.459 1 96.62 121 ALA A CA 1
ATOM 932 C C . ALA A 1 121 ? 11.672 -3.832 4.812 1 96.62 121 ALA A C 1
ATOM 934 O O . ALA A 1 121 ? 10.883 -3.439 5.68 1 96.62 121 ALA A O 1
ATOM 935 N N . ILE A 1 122 ? 12.914 -3.863 4.953 1 96.75 122 ILE A N 1
ATOM 936 C CA . ILE A 1 122 ? 13.516 -3.412 6.203 1 96.75 122 ILE A CA 1
ATOM 937 C C . ILE A 1 122 ? 13.258 -1.919 6.391 1 96.75 122 ILE A C 1
ATOM 939 O O . ILE A 1 122 ? 12.906 -1.479 7.488 1 96.75 122 ILE A O 1
ATOM 943 N N . GLN A 1 123 ? 13.445 -1.189 5.375 1 97.5 123 GLN A N 1
ATOM 944 C CA . GLN A 1 123 ? 13.188 0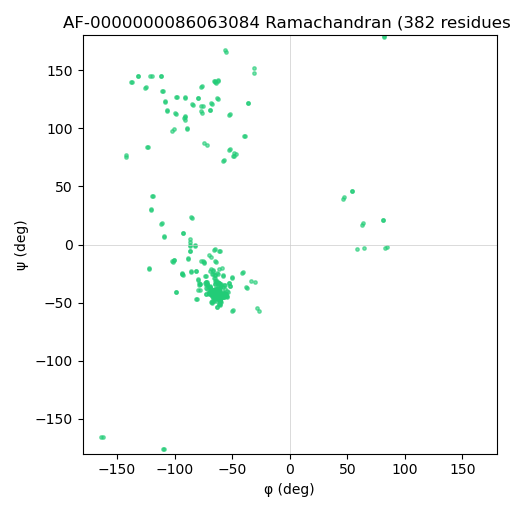.243 5.484 1 97.5 123 GLN A CA 1
ATOM 945 C C . GLN A 1 123 ? 11.719 0.513 5.797 1 97.5 123 GLN A C 1
ATOM 947 O O . GLN A 1 123 ? 11.406 1.359 6.637 1 97.5 123 GLN A O 1
ATOM 952 N N . MET A 1 124 ? 10.859 -0.228 5.156 1 96.75 124 MET A N 1
ATOM 953 C CA . MET A 1 124 ? 9.438 -0.054 5.434 1 96.75 124 MET A CA 1
ATOM 954 C C . MET A 1 124 ? 9.109 -0.454 6.867 1 96.75 124 MET A C 1
ATOM 956 O O . MET A 1 124 ? 8.25 0.161 7.504 1 96.75 124 MET A O 1
ATOM 960 N N . ALA A 1 125 ? 9.758 -1.413 7.383 1 95 125 ALA A N 1
ATOM 961 C CA . ALA A 1 125 ? 9.578 -1.812 8.773 1 95 125 ALA A CA 1
ATOM 962 C C . ALA A 1 125 ? 10.008 -0.698 9.727 1 95 125 ALA A C 1
ATOM 964 O O . ALA A 1 125 ? 9.336 -0.436 10.727 1 95 125 ALA A O 1
ATOM 965 N N . MET A 1 126 ? 11.047 -0.041 9.367 1 95.19 126 MET A N 1
ATOM 966 C CA . MET A 1 126 ? 11.531 1.06 10.203 1 95.19 126 MET A CA 1
ATOM 967 C C . MET A 1 126 ? 10.547 2.229 10.172 1 95.19 126 MET A C 1
ATOM 969 O O . MET A 1 126 ? 10.289 2.85 11.203 1 95.19 126 MET A O 1
ATOM 973 N N . PHE A 1 127 ? 10.062 2.496 9 1 93.12 127 PHE A N 1
ATOM 974 C CA . PHE A 1 127 ? 9.086 3.574 8.898 1 93.12 127 PHE A CA 1
ATOM 975 C C . PHE A 1 127 ? 7.812 3.225 9.656 1 93.12 127 PHE A C 1
ATOM 977 O O . PHE A 1 127 ? 7.23 4.078 10.328 1 93.12 127 PHE A O 1
ATOM 984 N N . TRP A 1 128 ? 7.391 1.994 9.586 1 91.62 128 TRP A N 1
ATOM 985 C CA . TRP A 1 128 ? 6.195 1.541 10.289 1 91.62 128 TRP A CA 1
ATOM 986 C C . TRP A 1 128 ? 6.375 1.649 11.797 1 91.62 128 TRP A C 1
ATOM 988 O O . TRP A 1 128 ? 5.504 2.172 12.5 1 91.62 128 TRP A O 1
ATOM 998 N N . THR A 1 129 ? 7.52 1.237 12.328 1 90.75 129 THR A N 1
ATOM 999 C CA . THR A 1 129 ? 7.754 1.242 13.773 1 90.75 129 THR A CA 1
ATOM 1000 C C . THR A 1 129 ? 7.961 2.666 14.281 1 90.75 129 THR A C 1
ATOM 1002 O O . THR A 1 129 ? 7.684 2.959 15.445 1 90.75 129 THR A O 1
ATOM 1005 N N . ALA A 1 130 ? 8.43 3.5 13.414 1 90.06 130 ALA A N 1
ATOM 1006 C CA . ALA A 1 130 ? 8.594 4.902 13.797 1 90.06 130 ALA A CA 1
ATOM 1007 C C . ALA A 1 130 ? 7.242 5.566 14.031 1 90.06 130 ALA A C 1
ATOM 1009 O O . ALA A 1 130 ? 7.148 6.543 14.789 1 90.06 130 ALA A O 1
ATOM 1010 N N . ALA A 1 131 ? 6.285 5.055 13.422 1 86 131 ALA A N 1
ATOM 1011 C CA . ALA A 1 131 ? 4.957 5.66 13.5 1 86 131 ALA A CA 1
ATOM 1012 C C . ALA A 1 131 ? 4.188 5.152 14.711 1 86 131 ALA A C 1
ATOM 1014 O O . ALA A 1 131 ? 3.088 5.625 15 1 86 131 ALA A O 1
ATOM 1015 N N . TRP A 1 132 ? 4.793 4.262 15.484 1 83.56 132 TRP A N 1
ATOM 1016 C CA . TRP A 1 132 ? 4.113 3.721 16.656 1 83.56 132 TRP A CA 1
ATOM 1017 C C . TRP A 1 132 ? 3.928 4.797 17.719 1 83.56 132 TRP A C 1
ATOM 1019 O O . TRP A 1 132 ? 4.832 5.598 17.969 1 83.56 132 TRP A O 1
ATOM 1029 N N . GLU A 1 133 ? 2.82 5.133 18.172 1 75.94 133 GLU A N 1
ATOM 1030 C CA . GLU A 1 133 ? 2.541 6.156 19.172 1 75.94 133 GLU A CA 1
ATOM 1031 C C . GLU A 1 133 ? 2.658 5.59 20.594 1 75.94 133 GLU A C 1
ATOM 1033 O O . GLU A 1 133 ? 2.764 6.344 21.562 1 75.94 133 GLU A O 1
ATOM 1038 N N . GLY A 1 134 ? 2.51 4.328 20.734 1 66.31 134 GLY A N 1
ATOM 1039 C CA . GLY A 1 134 ? 2.646 3.621 21.984 1 66.31 134 GLY A CA 1
ATOM 1040 C C . GLY A 1 134 ? 2.854 2.129 21.828 1 66.31 134 GLY A C 1
ATOM 1041 O O . GLY A 1 134 ? 3.225 1.667 20.734 1 66.31 134 GLY A O 1
ATOM 1042 N N . GLY A 1 135 ? 2.686 1.367 22.922 1 52.66 135 GLY A N 1
ATOM 1043 C CA . GLY A 1 135 ? 2.857 -0.074 22.828 1 52.66 135 GLY A CA 1
ATOM 1044 C C . GLY A 1 135 ? 1.958 -0.715 21.781 1 52.66 135 GLY A C 1
ATOM 1045 O O . GLY A 1 135 ? 1.211 -0.023 21.094 1 52.66 135 GLY A O 1
ATOM 1046 N N . LEU A 1 136 ? 2.258 -2.029 21.453 1 49.16 136 LEU A N 1
ATOM 1047 C CA . LEU A 1 136 ? 1.388 -2.775 20.547 1 49.16 136 LEU A CA 1
ATOM 1048 C C . LEU A 1 136 ? -0.078 -2.438 20.797 1 49.16 136 LEU A C 1
ATOM 1050 O O . LEU A 1 136 ? -0.886 -2.422 19.875 1 49.16 136 LEU A O 1
ATOM 1054 N N . ALA A 1 137 ? -0.25 -2.262 22.109 1 45.75 137 ALA A N 1
ATOM 1055 C CA . ALA A 1 137 ? -1.636 -2.115 22.547 1 45.75 137 ALA A CA 1
ATOM 1056 C C . ALA A 1 137 ? -2.131 -0.687 22.328 1 45.75 137 ALA A C 1
ATOM 1058 O O . ALA A 1 137 ? -3.332 -0.455 22.188 1 45.75 137 ALA A O 1
ATOM 1059 N N . GLN A 1 138 ? -1.297 0.198 22.734 1 49.28 138 GLN A N 1
ATOM 1060 C CA . GLN A 1 138 ? -1.819 1.556 22.625 1 49.28 138 GLN A CA 1
ATOM 1061 C C . GLN A 1 138 ? -2.029 1.951 21.172 1 49.28 138 GLN A C 1
ATOM 1063 O O . GLN A 1 138 ? -2.697 2.947 20.875 1 49.28 138 GLN A O 1
ATOM 1068 N N . GLY A 1 139 ? -1.23 1.332 20.516 1 44.72 139 GLY A N 1
ATOM 1069 C CA . GLY A 1 139 ? -1.236 1.737 19.109 1 44.72 139 GLY A CA 1
ATOM 1070 C C . GLY A 1 139 ? -2.57 1.502 18.438 1 44.72 139 GLY A C 1
ATOM 1071 O O . GLY A 1 139 ? -2.727 1.801 17.25 1 44.72 139 GLY A O 1
ATOM 1072 N N . PHE A 1 140 ? -3.461 0.606 18.969 1 43.22 140 PHE A N 1
ATOM 1073 C CA . PHE A 1 140 ? -4.816 0.665 18.438 1 43.22 140 PHE A CA 1
ATOM 1074 C C . PHE A 1 140 ? -5.57 1.858 19 1 43.22 140 PHE A C 1
ATOM 1076 O O . PHE A 1 140 ? -5.391 2.211 20.172 1 43.22 140 PHE A O 1
ATOM 1083 N N . PRO A 1 141 ? -6.25 2.625 18.5 1 40.06 141 PRO A N 1
ATOM 1084 C CA . PRO A 1 141 ? -6.156 3.367 17.234 1 40.06 141 PRO A CA 1
ATOM 1085 C C . PRO A 1 141 ? -5.082 4.453 17.266 1 40.06 141 PRO A C 1
ATOM 1087 O O . PRO A 1 141 ? -4.914 5.129 18.281 1 40.06 141 PRO A O 1
ATOM 1090 N N . MET A 1 142 ? -3.762 4.477 17.031 1 41.81 142 MET A N 1
ATOM 1091 C CA . MET A 1 142 ? -2.756 5.527 16.906 1 41.81 142 MET A CA 1
ATOM 1092 C C . MET A 1 142 ? -3.369 6.801 16.328 1 41.81 142 MET A C 1
ATOM 1094 O O . MET A 1 142 ? -4.418 6.754 15.688 1 41.81 142 MET A O 1
ATOM 1098 N N . PRO A 1 143 ? -2.91 7.934 16.703 1 39.97 143 PRO A N 1
ATOM 1099 C CA . PRO A 1 143 ? -3.551 9.148 16.188 1 39.97 143 PRO A CA 1
ATOM 1100 C C . PRO A 1 143 ? -4.188 8.945 14.812 1 39.97 143 PRO A C 1
ATOM 1102 O O . PRO A 1 143 ? -5.246 9.508 14.531 1 39.97 143 PRO A O 1
ATOM 1105 N N . ASN A 1 144 ? -3.553 8.484 13.781 1 41.97 144 ASN A N 1
ATOM 1106 C CA . ASN A 1 144 ? -4.598 8.125 12.82 1 41.97 144 ASN A CA 1
ATOM 1107 C C . ASN A 1 144 ? -5.137 6.723 13.078 1 41.97 144 ASN A C 1
ATOM 1109 O O . ASN A 1 144 ? -5.777 6.129 12.211 1 41.97 144 ASN A O 1
ATOM 1113 N N . GLY A 1 145 ? -4.922 6.301 14.391 1 47.53 145 GLY A N 1
ATOM 1114 C CA . GLY A 1 145 ? -5.523 5.098 14.938 1 47.53 145 GLY A CA 1
ATOM 1115 C C . GLY A 1 145 ? -5.16 3.844 14.156 1 47.53 145 GLY A C 1
ATOM 1116 O O . GLY A 1 145 ? -5.711 2.77 14.414 1 47.53 145 GLY A O 1
ATOM 1117 N N . TYR A 1 146 ? -4.453 4 13.086 1 56.94 146 TYR A N 1
ATOM 1118 C CA . TYR A 1 146 ? -4.262 2.857 12.203 1 56.94 146 TYR A CA 1
ATOM 1119 C C . TYR A 1 146 ? -3.008 2.078 12.578 1 56.94 146 TYR A C 1
ATOM 1121 O O . TYR A 1 146 ? -1.941 2.662 12.781 1 56.94 146 TYR A O 1
ATOM 1129 N N . PHE A 1 147 ? -3.051 0.932 13.156 1 66.06 147 PHE A N 1
ATOM 1130 C CA . PHE A 1 147 ? -1.92 0.039 13.383 1 66.06 147 PHE A CA 1
ATOM 1131 C C . PHE A 1 147 ? -1.236 -0.31 12.062 1 66.06 147 PHE A C 1
ATOM 1133 O O . PHE A 1 147 ? -0.014 -0.206 11.945 1 66.06 147 PHE A O 1
ATOM 1140 N N . ILE A 1 148 ? -1.994 -0.572 11.164 1 81.06 148 ILE A N 1
ATOM 1141 C CA . ILE A 1 148 ? -1.447 -0.895 9.852 1 81.06 148 ILE A CA 1
ATOM 1142 C C . ILE A 1 148 ? -1.512 0.335 8.945 1 81.06 148 ILE A C 1
ATOM 1144 O O . ILE A 1 148 ? -2.586 0.904 8.742 1 81.06 148 ILE A O 1
ATOM 1148 N N . ASP A 1 149 ? -0.313 0.811 8.641 1 87.75 149 ASP A N 1
ATOM 1149 C CA . ASP A 1 149 ? -0.238 1.907 7.676 1 87.75 149 ASP A CA 1
ATOM 1150 C C . ASP A 1 149 ? 0.362 1.438 6.352 1 87.75 149 ASP A C 1
ATOM 1152 O O . ASP A 1 149 ? 0.52 0.237 6.129 1 87.75 149 ASP A O 1
ATOM 1156 N N . SER A 1 150 ? 0.56 2.32 5.461 1 91.38 150 SER A N 1
ATOM 1157 C CA . SER A 1 150 ? 1.021 1.958 4.125 1 91.38 150 SER A CA 1
ATOM 1158 C C . SER A 1 150 ? 2.398 1.307 4.172 1 91.38 150 SER A C 1
ATOM 1160 O O . SER A 1 150 ? 2.697 0.413 3.377 1 91.38 150 SER A O 1
ATOM 1162 N N . SER A 1 151 ? 3.23 1.785 5.172 1 93.75 151 SER A N 1
ATOM 1163 C CA . SER A 1 151 ? 4.566 1.204 5.289 1 93.75 151 SER A CA 1
ATOM 1164 C C . SER A 1 151 ? 4.492 -0.286 5.605 1 93.75 151 SER A C 1
ATOM 1166 O O . SER A 1 151 ? 5.266 -1.079 5.066 1 93.75 151 SER A O 1
ATOM 1168 N N . PHE A 1 152 ? 3.576 -0.625 6.465 1 93 152 PHE A N 1
ATOM 1169 C CA . PHE A 1 152 ? 3.396 -2.035 6.789 1 93 152 PHE A CA 1
ATOM 1170 C C . PHE A 1 152 ? 2.951 -2.822 5.562 1 93 152 PHE A C 1
ATOM 1172 O O . PHE A 1 152 ? 3.467 -3.91 5.297 1 93 152 PHE A O 1
ATOM 1179 N N . VAL A 1 153 ? 2.023 -2.312 4.844 1 93.38 153 VAL A N 1
ATOM 1180 C CA . VAL A 1 153 ? 1.529 -2.971 3.639 1 93.38 153 VAL A CA 1
ATOM 1181 C C . VAL A 1 153 ? 2.672 -3.152 2.643 1 93.38 153 VAL A C 1
ATOM 1183 O O . VAL A 1 153 ? 2.844 -4.234 2.076 1 93.38 153 VAL A O 1
ATOM 1186 N N . TYR A 1 154 ? 3.461 -2.1 2.438 1 95.75 154 TYR A N 1
ATOM 1187 C CA . TYR A 1 154 ? 4.582 -2.158 1.509 1 95.75 154 TYR A CA 1
ATOM 1188 C C . TYR A 1 154 ? 5.605 -3.197 1.954 1 95.75 154 TYR A C 1
ATOM 1190 O O . TYR A 1 154 ? 6.199 -3.889 1.123 1 95.75 154 TYR A O 1
ATOM 1198 N N . MET A 1 155 ? 5.777 -3.301 3.23 1 95.69 155 MET A N 1
ATOM 1199 C CA . MET A 1 155 ? 6.695 -4.297 3.779 1 95.69 155 MET A CA 1
ATOM 1200 C C . MET A 1 155 ? 6.258 -5.707 3.396 1 95.69 155 MET A C 1
ATOM 1202 O O . MET A 1 155 ? 7.055 -6.492 2.885 1 95.69 155 MET A O 1
ATOM 1206 N N . LEU A 1 156 ? 5.023 -5.949 3.584 1 93.12 156 LEU A N 1
ATOM 1207 C CA . LEU A 1 156 ? 4.5 -7.277 3.281 1 93.12 156 LEU A CA 1
ATOM 1208 C C . LEU A 1 156 ? 4.559 -7.555 1.782 1 93.12 156 LEU A C 1
ATOM 1210 O O . LEU A 1 156 ? 4.867 -8.672 1.365 1 93.12 156 LEU A O 1
ATOM 1214 N N . LEU A 1 157 ? 4.207 -6.547 1.097 1 93.88 157 LEU A N 1
ATOM 1215 C CA . LEU A 1 157 ? 4.246 -6.668 -0.357 1 93.88 157 LEU A CA 1
ATOM 1216 C C . LEU A 1 157 ? 5.66 -6.992 -0.835 1 93.88 157 LEU A C 1
ATOM 1218 O O . LEU A 1 157 ? 5.852 -7.902 -1.646 1 93.88 157 LEU A O 1
ATOM 1222 N N . LEU A 1 158 ? 6.625 -6.324 -0.323 1 94.75 158 LEU A N 1
ATOM 1223 C CA . LEU A 1 158 ? 8.016 -6.543 -0.703 1 94.75 158 LEU A CA 1
ATOM 1224 C C . LEU A 1 158 ? 8.492 -7.918 -0.253 1 94.75 158 LEU A C 1
ATOM 1226 O O . LEU A 1 158 ? 9.234 -8.594 -0.978 1 94.75 158 LEU A O 1
ATOM 1230 N N . PHE A 1 159 ? 8.07 -8.242 0.897 1 87.31 159 PHE A N 1
ATOM 1231 C CA . PHE A 1 159 ? 8.391 -9.586 1.369 1 87.31 159 PHE A CA 1
ATOM 1232 C C . PHE A 1 159 ? 7.809 -10.641 0.438 1 87.31 159 PHE A C 1
ATOM 1234 O O . PHE A 1 159 ? 8.484 -11.609 0.085 1 87.31 159 PHE A O 1
ATOM 1241 N N . GLY A 1 160 ? 6.582 -10.484 0.013 1 85.31 160 GLY A N 1
ATOM 1242 C CA . GLY A 1 160 ? 5.945 -11.406 -0.921 1 85.31 160 GLY A CA 1
ATOM 1243 C C . GLY A 1 160 ? 6.656 -11.477 -2.26 1 85.31 160 GLY A C 1
ATOM 1244 O O . GLY A 1 160 ? 6.902 -12.57 -2.777 1 85.31 160 GLY A O 1
ATOM 1245 N N . LEU A 1 161 ? 6.941 -10.328 -2.75 1 86.06 161 LEU A N 1
ATOM 1246 C CA . LEU A 1 161 ? 7.641 -10.281 -4.031 1 86.06 161 LEU A CA 1
ATOM 1247 C C . LEU A 1 161 ? 8.984 -10.992 -3.941 1 86.06 161 LEU A C 1
ATOM 1249 O O . LEU A 1 161 ? 9.375 -11.711 -4.867 1 86.06 161 LEU A O 1
ATOM 1253 N N . GLY A 1 162 ? 9.641 -10.758 -2.885 1 83 162 GLY A N 1
ATOM 1254 C CA . GLY A 1 162 ? 10.922 -11.414 -2.684 1 83 162 GLY A CA 1
ATOM 1255 C C . GLY A 1 162 ? 10.812 -12.914 -2.518 1 83 162 GLY A C 1
ATOM 1256 O O . GLY A 1 162 ? 11.648 -13.664 -3.023 1 83 162 GLY A O 1
ATOM 1257 N N . ALA A 1 163 ? 9.797 -13.289 -1.826 1 75.38 163 ALA A N 1
ATOM 1258 C CA . ALA A 1 163 ? 9.609 -14.703 -1.518 1 75.38 163 ALA A CA 1
ATOM 1259 C C . ALA A 1 163 ? 9.172 -15.484 -2.754 1 75.38 163 ALA A C 1
ATOM 1261 O O . ALA A 1 163 ? 9.422 -16.688 -2.857 1 75.38 163 ALA A O 1
ATOM 1262 N N . TRP A 1 164 ? 8.367 -14.836 -3.631 1 68.5 164 TRP A N 1
ATOM 1263 C CA . TRP A 1 164 ? 7.852 -15.469 -4.84 1 68.5 164 TRP A CA 1
ATOM 1264 C C . TRP A 1 164 ? 8.992 -15.805 -5.797 1 68.5 164 TRP A C 1
ATOM 1266 O O . TRP A 1 164 ? 8.828 -16.641 -6.688 1 68.5 164 TRP A O 1
ATOM 1276 N N . GLY A 1 165 ? 10.125 -15.414 -5.406 1 57.09 165 GLY A N 1
ATOM 1277 C CA . GLY A 1 165 ? 11.203 -15.609 -6.363 1 57.09 165 GLY A CA 1
ATOM 1278 C C . GLY A 1 165 ? 11.016 -14.82 -7.645 1 57.09 165 GLY A C 1
ATOM 1279 O O . GLY A 1 165 ? 11.406 -15.266 -8.727 1 57.09 165 GLY A O 1
ATOM 1280 N N . ALA A 1 166 ? 10.164 -13.852 -7.629 1 52.28 166 ALA A N 1
ATOM 1281 C CA . ALA A 1 166 ? 9.758 -13.086 -8.805 1 52.28 166 ALA A CA 1
ATOM 1282 C C . ALA A 1 166 ? 10.945 -12.375 -9.445 1 52.28 166 ALA A C 1
ATOM 1284 O O . ALA A 1 166 ? 10.773 -11.578 -10.367 1 52.28 166 ALA A O 1
ATOM 1285 N N . GLY A 1 167 ? 12.133 -12.469 -8.766 1 47.62 167 GLY A N 1
ATOM 1286 C CA . GLY A 1 167 ? 13.281 -11.812 -9.391 1 47.62 167 GLY A CA 1
ATOM 1287 C C . GLY A 1 167 ? 13.477 -12.219 -10.836 1 47.62 167 GLY A C 1
ATOM 1288 O O . GLY A 1 167 ? 13.984 -11.43 -11.641 1 47.62 167 GLY A O 1
ATOM 1289 N N . ARG A 1 168 ? 13.188 -13.445 -11.07 1 48.84 168 ARG A N 1
ATOM 1290 C CA . ARG A 1 168 ? 13.547 -13.914 -12.406 1 48.84 168 ARG A CA 1
ATOM 1291 C C . ARG A 1 168 ? 12.43 -13.625 -13.406 1 48.84 168 ARG A C 1
ATOM 1293 O O . ARG A 1 168 ? 12.375 -14.25 -14.469 1 48.84 168 ARG A O 1
ATOM 1300 N N . ILE A 1 169 ? 11.508 -13.008 -12.969 1 47.81 169 ILE A N 1
ATOM 1301 C CA . ILE A 1 169 ? 10.617 -12.727 -14.086 1 47.81 169 ILE A CA 1
ATOM 1302 C C . ILE A 1 169 ? 11.414 -12.156 -15.258 1 47.81 169 ILE A C 1
ATOM 1304 O O . ILE A 1 169 ? 12.047 -11.102 -15.133 1 47.81 169 ILE A O 1
ATOM 1308 N N . VAL A 1 170 ? 12.102 -13.078 -15.906 1 40.19 170 VAL A N 1
ATOM 1309 C CA . VAL A 1 170 ? 13.047 -13.094 -17.016 1 40.19 170 VAL A CA 1
ATOM 1310 C C . VAL A 1 170 ? 12.734 -11.945 -17.984 1 40.19 170 VAL A C 1
ATOM 1312 O O . VAL A 1 170 ? 13.445 -11.742 -18.969 1 40.19 170 VAL A O 1
ATOM 1315 N N . GLY A 1 171 ? 11.57 -11.492 -18.203 1 38.78 171 GLY A N 1
ATOM 1316 C CA . GLY A 1 171 ? 11.727 -10.93 -19.531 1 38.78 171 GLY A CA 1
ATOM 1317 C C . GLY A 1 171 ? 12.93 -10.008 -19.641 1 38.78 171 GLY A C 1
ATOM 1318 O O . GLY A 1 171 ? 13.68 -10.078 -20.609 1 38.78 171 GLY A O 1
ATOM 1319 N N . VAL A 1 172 ? 12.93 -9.008 -18.797 1 39.59 172 VAL A N 1
ATOM 1320 C CA . VAL A 1 172 ? 14.031 -8.094 -19.078 1 39.59 172 VAL A CA 1
ATOM 1321 C C . VAL A 1 172 ? 15.352 -8.727 -18.641 1 39.59 172 VAL A C 1
ATOM 1323 O O . VAL A 1 172 ? 16.422 -8.312 -19.094 1 39.59 172 VAL A O 1
ATOM 1326 N N . ASP A 1 173 ? 15.273 -9.492 -17.609 1 39.34 173 ASP A N 1
ATOM 1327 C CA . ASP A 1 173 ? 16.547 -10.07 -17.203 1 39.34 173 ASP A CA 1
ATOM 1328 C C . ASP A 1 173 ? 17.141 -10.945 -18.312 1 39.34 173 ASP A C 1
ATOM 1330 O O . ASP A 1 173 ? 18.344 -10.914 -18.562 1 39.34 173 ASP A O 1
ATOM 1334 N N . ARG A 1 174 ? 16.312 -11.867 -18.812 1 39.44 174 ARG A N 1
ATOM 1335 C CA . ARG A 1 174 ? 16.859 -12.625 -19.938 1 39.44 174 ARG A CA 1
ATOM 1336 C C . ARG A 1 174 ? 17.234 -11.703 -21.078 1 39.44 174 ARG A C 1
ATOM 1338 O O . ARG A 1 174 ? 18.266 -11.906 -21.734 1 39.44 174 ARG A O 1
ATOM 1345 N N . ALA A 1 175 ? 16.359 -10.766 -21.344 1 38.5 175 ALA A N 1
ATOM 1346 C CA . ALA A 1 175 ? 16.781 -9.867 -22.422 1 38.5 175 ALA A CA 1
ATOM 1347 C C . ALA A 1 175 ? 18.062 -9.141 -22.031 1 38.5 175 ALA A C 1
ATOM 1349 O O . ALA A 1 175 ? 18.938 -8.914 -22.875 1 38.5 175 ALA A O 1
ATOM 1350 N N . LEU A 1 176 ? 18.062 -8.773 -20.734 1 38.19 176 LEU A N 1
ATOM 1351 C CA . LEU A 1 176 ? 19.344 -8.203 -20.312 1 38.19 176 LEU A CA 1
ATOM 1352 C C . LEU A 1 176 ? 20.422 -9.281 -20.266 1 38.19 176 LEU A C 1
ATOM 1354 O O . LEU A 1 176 ? 21.594 -9.008 -20.578 1 38.19 176 LEU A O 1
ATOM 1358 N N . GLU A 1 177 ? 20.078 -10.422 -19.781 1 38.22 177 GLU A N 1
ATOM 1359 C CA . GLU A 1 177 ? 21.047 -11.516 -19.812 1 38.22 177 GLU A CA 1
ATOM 1360 C C . GLU A 1 177 ? 21.422 -11.891 -21.25 1 38.22 177 GLU A C 1
ATOM 1362 O O . GLU A 1 177 ? 22.547 -12.305 -21.5 1 38.22 177 GLU A O 1
ATOM 1367 N N . GLU A 1 178 ? 20.453 -11.891 -22.125 1 40.69 178 GLU A N 1
ATOM 1368 C CA . GLU A 1 178 ? 20.812 -12.133 -23.531 1 40.69 178 GLU A CA 1
ATOM 1369 C C . GLU A 1 178 ? 21.422 -10.891 -24.172 1 40.69 178 GLU A C 1
ATOM 1371 O O . GLU A 1 178 ? 21.766 -10.906 -25.344 1 40.69 178 GLU A O 1
ATOM 1376 N N . SER A 1 179 ? 21.25 -9.812 -23.5 1 38.81 179 SER A N 1
ATOM 1377 C CA . SER A 1 179 ? 22.031 -8.719 -24.062 1 38.81 179 SER A CA 1
ATOM 1378 C C . SER A 1 179 ? 23.531 -8.977 -23.938 1 38.81 179 SER A C 1
ATOM 1380 O O . SER A 1 179 ? 23.953 -9.781 -23.109 1 38.81 179 SER A O 1
ATOM 1382 N N . SER A 1 180 ? 24.281 -8.609 -24.969 1 41.66 180 SER A N 1
ATOM 1383 C CA . SER A 1 180 ? 25.719 -8.789 -25.125 1 41.66 180 SER A CA 1
ATOM 1384 C C . SER A 1 180 ? 26.453 -8.484 -23.812 1 41.66 180 SER A C 1
ATOM 1386 O O . SER A 1 180 ? 27.625 -8.844 -23.672 1 41.66 180 SER A O 1
ATOM 1388 N N . ILE A 1 181 ? 25.859 -7.73 -23.031 1 41.75 181 ILE A N 1
ATOM 1389 C CA . ILE A 1 181 ? 26.688 -7.262 -21.922 1 41.75 181 ILE A CA 1
ATOM 1390 C C . ILE A 1 181 ? 26.812 -8.359 -20.859 1 41.75 181 ILE A C 1
ATOM 1392 O O . ILE A 1 181 ? 27.891 -8.594 -20.328 1 41.75 181 ILE A O 1
ATOM 1396 N N . VAL A 1 182 ? 25.766 -9.125 -20.547 1 44.56 182 VAL A N 1
ATOM 1397 C CA . VAL A 1 182 ? 25.953 -10.164 -19.531 1 44.56 182 VAL A CA 1
ATOM 1398 C C . VAL A 1 182 ? 26.656 -11.367 -20.141 1 44.56 182 VAL A C 1
ATOM 1400 O O . VAL A 1 182 ? 27.312 -12.141 -19.438 1 44.56 182 VAL A O 1
ATOM 1403 N N . THR A 1 183 ? 26.438 -11.742 -21.375 1 43.47 183 THR A N 1
ATOM 1404 C CA . THR A 1 183 ? 27.312 -12.75 -21.969 1 43.47 183 THR A CA 1
ATOM 1405 C C . THR A 1 183 ? 28.781 -12.391 -21.766 1 43.47 183 THR A C 1
ATOM 1407 O O . THR A 1 183 ? 29.625 -13.281 -21.641 1 43.47 183 THR A O 1
ATOM 1410 N N . GLU A 1 184 ? 29.062 -11.094 -21.656 1 47.22 184 GLU A N 1
ATOM 1411 C CA . GLU A 1 184 ? 30.453 -10.703 -21.5 1 47.22 184 GLU A CA 1
ATOM 1412 C C . GLU A 1 184 ? 30.828 -10.57 -20.016 1 47.22 184 GLU A C 1
ATOM 1414 O O . GLU A 1 184 ? 32 -10.523 -19.672 1 47.22 184 GLU A O 1
ATOM 1419 N N . ASN A 1 185 ? 29.812 -10.266 -19.109 1 41.03 185 ASN A N 1
ATOM 1420 C CA . ASN A 1 185 ? 30.203 -10.156 -17.719 1 41.03 185 ASN A CA 1
ATOM 1421 C C . ASN A 1 185 ? 29.406 -11.109 -16.828 1 41.03 185 ASN A C 1
ATOM 1423 O O . ASN A 1 185 ? 28.375 -10.742 -16.281 1 41.03 185 ASN A O 1
ATOM 1427 N N . PRO A 1 186 ? 29.781 -12.406 -16.688 1 45.59 186 PRO A N 1
ATOM 1428 C CA . PRO A 1 186 ? 29.156 -13.531 -15.984 1 45.59 186 PRO A CA 1
ATOM 1429 C C . PRO A 1 186 ? 28.828 -13.203 -14.523 1 45.59 186 PRO A C 1
ATOM 1431 O O . PRO A 1 186 ? 27.922 -13.812 -13.938 1 45.59 186 PRO A O 1
ATOM 1434 N N . TRP A 1 187 ? 29.688 -12.359 -13.945 1 48.34 187 TRP A N 1
ATOM 1435 C CA . TRP A 1 187 ? 29.484 -12.086 -12.523 1 48.34 187 TRP A CA 1
ATOM 1436 C C . TRP A 1 187 ? 28.078 -11.508 -12.289 1 48.34 187 TRP A C 1
ATOM 1438 O O . TRP A 1 187 ? 27.531 -11.633 -11.188 1 48.34 187 TRP A O 1
ATOM 1448 N N . LEU A 1 188 ? 27.453 -10.859 -13.25 1 43.72 188 LEU A N 1
ATOM 1449 C CA . LEU A 1 188 ? 26.172 -10.195 -13.125 1 43.72 188 LEU A CA 1
ATOM 1450 C C . LEU A 1 188 ? 25.047 -11.211 -12.953 1 43.72 188 LEU A C 1
ATOM 1452 O O . LEU A 1 188 ? 23.984 -10.898 -12.406 1 43.72 188 LEU A O 1
ATOM 1456 N N . ARG A 1 189 ? 25.188 -12.422 -13.344 1 47.06 189 ARG A N 1
ATOM 1457 C CA . ARG A 1 189 ? 24.25 -13.516 -13.086 1 47.06 189 ARG A CA 1
ATOM 1458 C C . ARG A 1 189 ? 24 -13.68 -11.594 1 47.06 189 ARG A C 1
ATOM 1460 O O . ARG A 1 189 ? 22.891 -13.992 -11.18 1 47.06 189 ARG A O 1
ATOM 1467 N N . TYR A 1 190 ? 25.094 -13.609 -10.867 1 47.16 190 TYR A N 1
ATOM 1468 C CA . TYR A 1 190 ? 25.016 -13.758 -9.414 1 47.16 190 TYR A CA 1
ATOM 1469 C C . TYR A 1 190 ? 24.156 -12.656 -8.805 1 47.16 190 TYR A C 1
ATOM 1471 O O . TYR A 1 190 ? 23.5 -12.867 -7.785 1 47.16 190 TYR A O 1
ATOM 1479 N N . LEU A 1 191 ? 24.156 -11.484 -9.352 1 42.22 191 LEU A N 1
ATOM 1480 C CA . LEU A 1 191 ? 23.391 -10.344 -8.867 1 42.22 191 LEU A CA 1
ATOM 1481 C C . LEU A 1 191 ? 21.938 -10.445 -9.32 1 42.22 191 LEU A C 1
ATOM 1483 O O . LEU A 1 191 ? 21.031 -9.961 -8.633 1 42.22 191 LEU A O 1
ATOM 1487 N N . LEU A 1 192 ? 21.672 -11.031 -10.398 1 41.88 192 LEU A N 1
ATOM 1488 C CA . LEU A 1 192 ? 20.312 -11.094 -10.945 1 41.88 192 LEU A CA 1
ATOM 1489 C C . LEU A 1 192 ? 19.516 -12.203 -10.273 1 41.88 192 LEU A C 1
ATOM 1491 O O . LEU A 1 192 ? 18.281 -12.219 -10.359 1 41.88 192 LEU A O 1
ATOM 1495 N N . GLY A 1 193 ? 20.156 -13.266 -9.672 1 38.78 193 GLY A N 1
ATOM 1496 C CA . GLY A 1 193 ? 19.469 -14.359 -9.008 1 38.78 193 GLY A CA 1
ATOM 1497 C C . GLY A 1 193 ? 19.125 -14.062 -7.562 1 38.78 193 GLY A C 1
ATOM 1498 O O . GLY A 1 193 ? 19.781 -13.227 -6.93 1 38.78 193 GLY A O 1
ATOM 1499 N N . MET B 1 1 ? 5.836 -37.562 4.703 1 29.3 1 MET B N 1
ATOM 1500 C CA . MET B 1 1 ? 6.262 -37.156 3.365 1 29.3 1 MET B CA 1
ATOM 1501 C C . MET B 1 1 ? 6.543 -35.656 3.311 1 29.3 1 MET B C 1
ATOM 1503 O O . MET B 1 1 ? 5.66 -34.844 3.594 1 29.3 1 MET B O 1
ATOM 1507 N N . SER B 1 2 ? 7.672 -35.219 3.471 1 35.25 2 SER B N 1
ATOM 1508 C CA . SER B 1 2 ? 8.148 -33.844 3.596 1 35.25 2 SER B CA 1
ATOM 1509 C C . SER B 1 2 ? 7.758 -33 2.381 1 35.25 2 SER B C 1
ATOM 1511 O O . SER B 1 2 ? 8.242 -33.25 1.273 1 35.25 2 SER B O 1
ATOM 1513 N N . THR B 1 3 ? 6.508 -32.656 2.254 1 40.22 3 THR B N 1
ATOM 1514 C CA . THR B 1 3 ? 6.055 -31.984 1.046 1 40.22 3 THR B CA 1
ATOM 1515 C C . THR B 1 3 ? 6.98 -30.828 0.704 1 40.22 3 THR B C 1
ATOM 1517 O O . THR B 1 3 ? 7.078 -29.859 1.462 1 40.22 3 THR B O 1
ATOM 1520 N N . GLN B 1 4 ? 8.047 -31.047 0.156 1 43.09 4 GLN B N 1
ATOM 1521 C CA . GLN B 1 4 ? 9.008 -30.094 -0.39 1 43.09 4 GLN B CA 1
ATOM 1522 C C . GLN B 1 4 ? 8.289 -28.906 -1.034 1 43.09 4 GLN B C 1
ATOM 1524 O O . GLN B 1 4 ? 7.211 -29.062 -1.607 1 43.09 4 GLN B O 1
ATOM 1529 N N . PRO B 1 5 ? 8.578 -27.734 -0.569 1 51.56 5 PRO B N 1
ATOM 1530 C CA . PRO B 1 5 ? 7.973 -26.594 -1.264 1 51.56 5 PRO B CA 1
ATOM 1531 C C . PRO B 1 5 ? 7.953 -26.766 -2.781 1 51.56 5 PRO B C 1
ATOM 1533 O O . PRO B 1 5 ? 8.984 -27.062 -3.385 1 51.56 5 PRO B O 1
ATOM 1536 N N . SER B 1 6 ? 6.84 -27.297 -3.326 1 55.69 6 SER B N 1
ATOM 1537 C CA . SER B 1 6 ? 6.742 -27.594 -4.754 1 55.69 6 SER B CA 1
ATOM 1538 C C . SER B 1 6 ? 7.113 -26.375 -5.594 1 55.69 6 SER B C 1
ATOM 1540 O O . SER B 1 6 ? 6.543 -25.297 -5.418 1 55.69 6 SER B O 1
ATOM 1542 N N . GLU B 1 7 ? 8.414 -26.125 -5.801 1 58.69 7 GLU B N 1
ATOM 1543 C CA . GLU B 1 7 ? 8.867 -25.156 -6.781 1 58.69 7 GLU B CA 1
ATOM 1544 C C . GLU B 1 7 ? 8.242 -25.406 -8.148 1 58.69 7 GLU B C 1
ATOM 1546 O O . GLU B 1 7 ? 8.148 -26.547 -8.594 1 58.69 7 GLU B O 1
ATOM 1551 N N . ARG B 1 8 ? 7.352 -24.453 -8.578 1 65.5 8 ARG B N 1
ATOM 1552 C CA . ARG B 1 8 ? 6.742 -24.594 -9.898 1 65.5 8 ARG B CA 1
ATOM 1553 C C . ARG B 1 8 ? 7.242 -23.5 -10.844 1 65.5 8 ARG B C 1
ATOM 1555 O O . ARG B 1 8 ? 7.762 -22.469 -10.398 1 65.5 8 ARG B O 1
ATOM 1562 N N . THR B 1 9 ? 7.352 -23.969 -12.047 1 58.28 9 THR B N 1
ATOM 1563 C CA . THR B 1 9 ? 7.75 -23.031 -13.09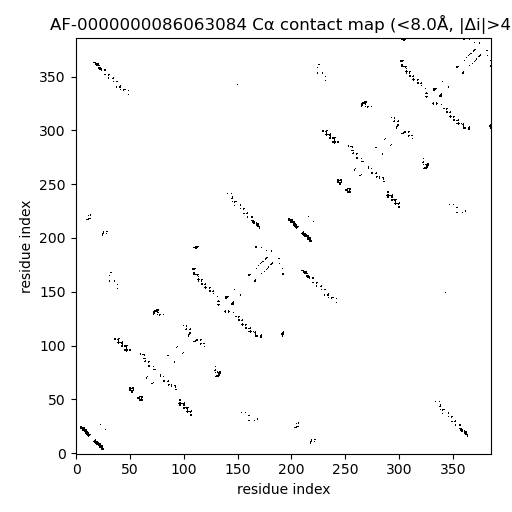4 1 58.28 9 THR B CA 1
ATOM 1564 C C . THR B 1 9 ? 6.523 -22.406 -13.742 1 58.28 9 THR B C 1
ATOM 1566 O O . THR B 1 9 ? 5.602 -23.094 -14.172 1 58.28 9 THR B O 1
ATOM 1569 N N . LEU B 1 10 ? 6.305 -21.125 -13.516 1 57.69 10 LEU B N 1
ATOM 1570 C CA . LEU B 1 10 ? 5.25 -20.375 -14.18 1 57.69 10 LEU B CA 1
ATOM 1571 C C . LEU B 1 10 ? 5.641 -20.031 -15.609 1 57.69 10 LEU B C 1
ATOM 1573 O O . LEU B 1 10 ? 6.723 -19.5 -15.859 1 57.69 10 LEU B O 1
ATOM 1577 N N . GLN B 1 11 ? 4.914 -20.578 -16.594 1 59.16 11 GLN B N 1
ATOM 1578 C CA . GLN B 1 11 ? 5.066 -20.188 -17.984 1 59.16 11 GLN B CA 1
ATOM 1579 C C . GLN B 1 11 ? 3.938 -19.266 -18.422 1 59.16 11 GLN B C 1
ATOM 1581 O O . GLN B 1 11 ? 2.766 -19.641 -18.391 1 59.16 11 GLN B O 1
ATOM 1586 N N . ALA B 1 12 ? 4.297 -17.953 -18.375 1 59.59 12 ALA B N 1
ATOM 1587 C CA . ALA B 1 12 ? 3.273 -16.984 -18.781 1 59.59 12 ALA B CA 1
ATOM 1588 C C . ALA B 1 12 ? 3.732 -16.172 -19.969 1 59.59 12 ALA B C 1
ATOM 1590 O O . ALA B 1 12 ? 4.922 -16.141 -20.297 1 59.59 12 ALA B O 1
ATOM 1591 N N . GLU B 1 13 ? 2.811 -15.805 -20.875 1 58.34 13 GLU B N 1
ATOM 1592 C CA . GLU B 1 13 ? 3.094 -14.875 -21.953 1 58.34 13 GLU B CA 1
ATOM 1593 C C . GLU B 1 13 ? 2.838 -13.438 -21.531 1 58.34 13 GLU B C 1
ATOM 1595 O O . GLU B 1 13 ? 1.707 -13.07 -21.203 1 58.34 13 GLU B O 1
ATOM 1600 N N . LEU B 1 14 ? 3.9 -12.836 -21.219 1 56.41 14 LEU B N 1
ATOM 1601 C CA . LEU B 1 14 ? 3.805 -11.414 -20.938 1 56.41 14 LEU B CA 1
ATOM 1602 C C . LEU B 1 14 ? 4.215 -10.586 -22.141 1 56.41 14 LEU B C 1
ATOM 1604 O O . LEU B 1 14 ? 5.324 -10.742 -22.656 1 56.41 14 LE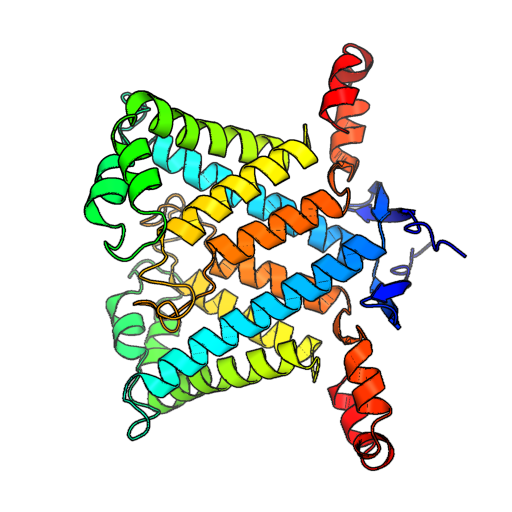U B O 1
ATOM 1608 N N . LEU B 1 15 ? 3.342 -9.695 -22.516 1 58.41 15 LEU B N 1
ATOM 1609 C CA . LEU B 1 15 ? 3.59 -8.828 -23.656 1 58.41 15 LEU B CA 1
ATOM 1610 C C . LEU B 1 15 ? 4.109 -9.641 -24.844 1 58.41 15 LEU B C 1
ATOM 1612 O O . LEU B 1 15 ? 5.051 -9.211 -25.531 1 58.41 15 LEU B O 1
ATOM 1616 N N . GLY B 1 16 ? 3.584 -10.844 -25.125 1 54.06 16 GLY B N 1
ATOM 1617 C CA . GLY B 1 16 ? 3.904 -11.68 -26.266 1 54.06 16 GLY B CA 1
ATOM 1618 C C . GLY B 1 16 ? 5.156 -12.516 -26.062 1 54.06 16 GLY B C 1
ATOM 1619 O O . GLY B 1 16 ? 5.621 -13.18 -26.984 1 54.06 16 GLY B O 1
ATOM 1620 N N . ARG B 1 17 ? 5.863 -12.359 -24.891 1 61.84 17 ARG B N 1
ATOM 1621 C CA . ARG B 1 17 ? 7.078 -13.117 -24.609 1 61.84 17 ARG B CA 1
ATOM 1622 C C . ARG B 1 17 ? 6.855 -14.133 -23.5 1 61.84 17 ARG B C 1
ATOM 1624 O O . ARG B 1 17 ? 6.148 -13.844 -22.531 1 61.84 17 ARG B O 1
ATOM 1631 N N . GLU B 1 18 ? 7.273 -15.281 -23.75 1 60.41 18 GLU B N 1
ATOM 1632 C CA . GLU B 1 18 ? 7.145 -16.328 -22.75 1 60.41 18 GLU B CA 1
ATOM 1633 C C . GLU B 1 18 ? 8.07 -16.078 -21.562 1 60.41 18 GLU B C 1
ATOM 1635 O O . GLU B 1 18 ? 9.25 -15.789 -21.75 1 60.41 18 GLU B O 1
ATOM 1640 N N . VAL B 1 19 ? 7.461 -15.867 -20.438 1 59.31 19 VAL B N 1
ATOM 1641 C CA . VAL B 1 19 ? 8.25 -15.664 -19.219 1 59.31 19 VAL B CA 1
ATOM 1642 C C . VAL B 1 19 ? 8.125 -16.891 -18.312 1 59.31 19 VAL B C 1
ATOM 1644 O O . VAL B 1 19 ? 7.047 -17.469 -18.203 1 59.31 19 VAL B O 1
ATOM 1647 N N . THR B 1 20 ? 9.297 -17.453 -18 1 58 20 THR B N 1
ATOM 1648 C CA . THR B 1 20 ? 9.336 -18.578 -17.078 1 58 20 THR B CA 1
ATOM 1649 C C . THR B 1 20 ? 9.898 -18.156 -15.719 1 58 20 THR B C 1
ATOM 1651 O O . THR B 1 20 ? 10.867 -17.391 -15.664 1 58 20 THR B O 1
ATOM 1654 N N . PHE B 1 21 ? 9 -18.234 -14.695 1 61.5 21 PHE B N 1
ATOM 1655 C CA . PHE B 1 21 ? 9.539 -17.938 -13.367 1 61.5 21 PHE B CA 1
ATOM 1656 C C . PHE B 1 21 ? 9.242 -19.078 -12.406 1 61.5 21 PHE B C 1
ATOM 1658 O O . PHE B 1 21 ? 8.18 -19.703 -12.484 1 61.5 21 PHE B O 1
ATOM 1665 N N . ASN B 1 22 ? 10.336 -19.422 -11.648 1 61.38 22 ASN B N 1
ATOM 1666 C CA . ASN B 1 22 ? 10.172 -20.422 -10.594 1 61.38 22 ASN B CA 1
ATOM 1667 C C . ASN B 1 22 ? 9.641 -19.797 -9.305 1 61.38 22 ASN B C 1
ATOM 1669 O O . ASN B 1 22 ? 10.055 -18.688 -8.93 1 61.38 22 ASN B O 1
ATOM 1673 N N . TYR B 1 23 ? 8.492 -20.328 -8.945 1 65.69 23 TYR B N 1
ATOM 1674 C CA . TYR B 1 23 ? 7.977 -19.812 -7.684 1 65.69 23 TYR B CA 1
ATOM 1675 C C . TYR B 1 23 ? 7.551 -20.938 -6.762 1 65.69 23 TYR B C 1
ATOM 1677 O O . TYR B 1 23 ? 7.285 -22.062 -7.223 1 65.69 23 TYR B O 1
ATOM 1685 N N . SER B 1 24 ? 7.824 -20.594 -5.461 1 68.06 24 SER B N 1
ATOM 1686 C CA . SER B 1 24 ? 7.305 -21.5 -4.449 1 68.06 24 SER B CA 1
ATOM 1687 C C . SER B 1 24 ? 5.801 -21.328 -4.254 1 68.06 24 SER B C 1
ATOM 1689 O O . SER B 1 24 ? 5.34 -20.203 -3.99 1 68.06 24 SER B O 1
ATOM 1691 N N . GLU B 1 25 ? 5.055 -22.328 -4.492 1 68.25 25 GLU B N 1
ATOM 1692 C CA . GLU B 1 25 ? 3.605 -22.281 -4.34 1 68.25 25 GLU B CA 1
ATOM 1693 C C . GLU B 1 25 ? 3.211 -21.953 -2.904 1 68.25 25 GLU B C 1
ATOM 1695 O O . GLU B 1 25 ? 2.223 -21.25 -2.67 1 68.25 25 GLU B O 1
ATOM 1700 N N . THR B 1 26 ? 3.984 -22.484 -2.033 1 70.38 26 THR B N 1
ATOM 1701 C CA . THR B 1 26 ? 3.693 -22.25 -0.622 1 70.38 26 THR B CA 1
ATOM 1702 C C . THR B 1 26 ? 3.842 -20.781 -0.27 1 70.38 26 THR B C 1
ATOM 1704 O O . THR B 1 26 ? 2.945 -20.188 0.332 1 70.38 26 THR B O 1
ATOM 1707 N N . TRP B 1 27 ? 4.91 -20.219 -0.735 1 74.06 27 TRP B N 1
ATOM 1708 C CA . TRP B 1 27 ? 5.168 -18.812 -0.395 1 74.06 27 TRP B CA 1
ATOM 1709 C C . TRP B 1 27 ? 4.211 -17.891 -1.141 1 74.06 27 TRP B C 1
ATOM 1711 O O . TRP B 1 27 ? 3.82 -16.844 -0.621 1 74.06 27 TRP B O 1
ATOM 1721 N N . LEU B 1 28 ? 3.889 -18.328 -2.277 1 74.88 28 LEU B N 1
ATOM 1722 C CA . LEU B 1 28 ? 2.895 -17.562 -3.021 1 74.88 28 LEU B CA 1
ATOM 1723 C C . LEU B 1 28 ? 1.556 -17.547 -2.293 1 74.88 28 LEU B C 1
ATOM 1725 O O . LEU B 1 28 ? 0.926 -16.5 -2.152 1 74.88 28 LEU B O 1
ATOM 1729 N N . ALA B 1 29 ? 1.23 -18.688 -1.793 1 74.56 29 ALA B N 1
ATOM 1730 C CA . ALA B 1 29 ? -0.042 -18.812 -1.085 1 74.56 29 ALA B CA 1
ATOM 1731 C C . ALA B 1 29 ? -0.036 -17.984 0.195 1 74.56 29 ALA B C 1
ATOM 1733 O O . ALA B 1 29 ? -0.998 -17.266 0.483 1 74.56 29 ALA B O 1
ATOM 1734 N N . TYR B 1 30 ? 1.026 -18.031 0.868 1 77.5 30 TYR B N 1
ATOM 1735 C CA . TYR B 1 30 ? 1.146 -17.281 2.105 1 77.5 30 TYR B CA 1
ATOM 1736 C C . TYR B 1 30 ? 1.13 -15.773 1.825 1 77.5 30 TYR B C 1
ATOM 1738 O O . TYR B 1 30 ? 0.533 -15.008 2.578 1 77.5 30 TYR B O 1
ATOM 1746 N N . SER B 1 31 ? 1.803 -15.445 0.815 1 81.56 31 SER B N 1
ATOM 1747 C CA . SER B 1 31 ? 1.866 -14.023 0.486 1 81.56 31 SER B CA 1
ATOM 1748 C C . SER B 1 31 ? 0.503 -13.492 0.051 1 81.56 31 SER B C 1
ATOM 1750 O O . SER B 1 31 ? 0.108 -12.391 0.435 1 81.56 31 SER B O 1
ATOM 1752 N N . MET B 1 32 ? -0.18 -14.273 -0.676 1 80.25 32 MET B N 1
ATOM 1753 C CA . MET B 1 32 ? -1.5 -13.852 -1.137 1 80.25 32 MET B CA 1
ATOM 1754 C C . MET B 1 32 ? -2.473 -13.734 0.032 1 80.25 32 MET B C 1
ATOM 1756 O O . MET B 1 32 ? -3.256 -12.781 0.097 1 80.25 32 MET B O 1
ATOM 1760 N N . LEU B 1 33 ? -2.365 -14.648 0.868 1 82.62 33 LEU B N 1
ATOM 1761 C CA . LEU B 1 33 ? -3.219 -14.602 2.049 1 82.62 33 LEU B CA 1
ATOM 1762 C C . LEU B 1 33 ? -2.859 -13.414 2.938 1 82.62 33 LEU B C 1
ATOM 1764 O O . LEU B 1 33 ? -3.744 -12.727 3.443 1 82.62 33 LEU B O 1
ATOM 1768 N N . GLY B 1 34 ? -1.588 -13.234 3.102 1 87.62 34 GLY B N 1
ATOM 1769 C CA . GLY B 1 34 ? -1.138 -12.109 3.904 1 87.62 34 GLY B CA 1
ATOM 1770 C C . GLY B 1 34 ? -1.588 -10.766 3.357 1 87.62 34 GLY B C 1
ATOM 1771 O O . GLY B 1 34 ? -2.049 -9.906 4.109 1 87.62 34 GLY B O 1
ATOM 1772 N N . LEU B 1 35 ? -1.482 -10.656 2.059 1 90.12 35 LEU B N 1
ATOM 1773 C CA . LEU B 1 35 ? -1.87 -9.398 1.424 1 90.12 35 LEU B CA 1
ATOM 1774 C C . LEU B 1 35 ? -3.379 -9.195 1.499 1 90.12 35 LEU B C 1
ATOM 1776 O O . LEU B 1 35 ? -3.85 -8.07 1.682 1 90.12 35 LEU B O 1
ATOM 1780 N N . ARG B 1 36 ? -4.105 -10.25 1.385 1 89.88 36 ARG B N 1
ATOM 1781 C CA . ARG B 1 36 ? -5.555 -10.164 1.541 1 89.88 36 ARG B CA 1
ATOM 1782 C C . ARG B 1 36 ? -5.93 -9.711 2.947 1 89.88 36 ARG B C 1
ATOM 1784 O O . ARG B 1 36 ? -6.746 -8.805 3.115 1 89.88 36 ARG B O 1
ATOM 1791 N N . LEU B 1 37 ? -5.332 -10.297 3.893 1 91.25 37 LEU B N 1
ATOM 1792 C CA . LEU B 1 37 ? -5.656 -10.008 5.285 1 91.25 37 LEU B CA 1
ATOM 1793 C C . LEU B 1 37 ? -5.254 -8.578 5.648 1 91.25 37 LEU B C 1
ATOM 1795 O O . LEU B 1 37 ? -5.973 -7.895 6.383 1 91.25 37 LEU B O 1
ATOM 1799 N N . VAL B 1 38 ? -4.152 -8.195 5.145 1 92.62 38 VAL B N 1
ATOM 1800 C CA . VAL B 1 38 ? -3.709 -6.844 5.473 1 92.62 38 VAL B CA 1
ATOM 1801 C C . VAL B 1 38 ? -4.629 -5.82 4.816 1 92.62 38 VAL B C 1
ATOM 1803 O O . VAL B 1 38 ? -4.953 -4.789 5.414 1 92.62 38 VAL B O 1
ATOM 1806 N N . MET B 1 39 ? -5.039 -6.098 3.613 1 94.31 39 MET B N 1
ATOM 1807 C CA . MET B 1 39 ? -5.977 -5.191 2.955 1 94.31 39 MET B CA 1
ATOM 1808 C C . MET B 1 39 ? -7.312 -5.16 3.689 1 94.31 39 MET B C 1
ATOM 1810 O O . MET B 1 39 ? -7.941 -4.105 3.793 1 94.31 39 MET B O 1
ATOM 1814 N N . ALA B 1 40 ? -7.73 -6.352 4.141 1 95 40 ALA B N 1
ATOM 1815 C CA . ALA B 1 40 ? -8.945 -6.398 4.949 1 95 40 ALA B CA 1
ATOM 1816 C C . ALA B 1 40 ? -8.836 -5.469 6.156 1 95 40 ALA B C 1
ATOM 1818 O O . ALA B 1 40 ? -9.75 -4.688 6.43 1 95 40 ALA B O 1
ATOM 1819 N N . TRP B 1 41 ? -7.742 -5.5 6.738 1 92.81 41 TRP B N 1
ATOM 1820 C CA . TRP B 1 41 ? -7.543 -4.691 7.938 1 92.81 41 TRP B CA 1
ATOM 1821 C C . TRP B 1 41 ? -7.496 -3.207 7.59 1 92.81 41 TRP B C 1
ATOM 1823 O O . TRP B 1 41 ? -8.047 -2.375 8.312 1 92.81 41 TRP B O 1
ATOM 1833 N N . VAL B 1 42 ? -6.828 -2.902 6.539 1 92.88 42 VAL B N 1
ATOM 1834 C CA . VAL B 1 42 ? -6.723 -1.514 6.105 1 92.88 42 VAL B CA 1
ATOM 1835 C C . VAL B 1 42 ? -8.117 -0.918 5.93 1 92.88 42 VAL B C 1
ATOM 1837 O O . VAL B 1 42 ? -8.398 0.178 6.422 1 92.88 42 VAL B O 1
ATOM 1840 N N . PHE B 1 43 ? -8.945 -1.668 5.332 1 95.06 43 PHE B N 1
ATOM 1841 C CA . PHE B 1 43 ? -10.289 -1.165 5.094 1 95.06 43 PHE B CA 1
ATOM 1842 C C . PHE B 1 43 ? -11.094 -1.13 6.387 1 95.06 43 PHE B C 1
ATOM 1844 O O . PHE B 1 43 ? -11.805 -0.159 6.656 1 95.06 43 PHE B O 1
ATOM 1851 N N . LEU B 1 44 ? -11.008 -2.129 7.195 1 94.12 44 LEU B N 1
ATOM 1852 C CA . LEU B 1 44 ? -11.75 -2.182 8.445 1 94.12 44 LEU B CA 1
ATOM 1853 C C . LEU B 1 44 ? -11.328 -1.052 9.383 1 94.12 44 LEU B C 1
ATOM 1855 O O . LEU B 1 44 ? -12.172 -0.389 9.984 1 94.12 44 LEU B O 1
ATOM 1859 N N . GLN B 1 45 ? -10.055 -0.882 9.438 1 91.19 45 GLN B N 1
ATOM 1860 C CA . GLN B 1 45 ? -9.547 0.171 10.305 1 91.19 45 GLN B CA 1
ATOM 1861 C C . GLN B 1 45 ? -10.016 1.546 9.844 1 91.19 45 GLN B C 1
ATOM 1863 O O . GLN B 1 45 ? -10.375 2.395 10.664 1 91.19 45 GLN B O 1
ATOM 1868 N N . ALA B 1 46 ? -9.992 1.789 8.578 1 91.5 46 ALA B N 1
ATOM 1869 C CA . ALA B 1 46 ? -10.438 3.064 8.023 1 91.5 46 ALA B CA 1
ATOM 1870 C C . ALA B 1 46 ? -11.922 3.285 8.281 1 91.5 46 ALA B C 1
ATOM 1872 O O . ALA B 1 46 ? -12.328 4.352 8.75 1 91.5 46 ALA B O 1
ATOM 1873 N N . GLY B 1 47 ? -12.711 2.268 8.039 1 93.56 47 GLY B N 1
ATOM 1874 C CA . GLY B 1 47 ? -14.141 2.377 8.258 1 93.56 47 GLY B CA 1
ATOM 1875 C C . GLY B 1 47 ? -14.516 2.518 9.727 1 93.56 47 GLY B C 1
ATOM 1876 O O . GLY B 1 47 ? -15.344 3.354 10.078 1 93.56 47 GLY B O 1
ATOM 1877 N N . LEU B 1 48 ? -13.914 1.739 10.531 1 91.38 48 LEU B N 1
ATOM 1878 C CA . LEU B 1 48 ? -14.227 1.752 11.961 1 91.38 48 LEU B CA 1
ATOM 1879 C C . LEU B 1 48 ? -13.766 3.055 12.609 1 91.38 48 LEU B C 1
ATOM 1881 O O . LEU B 1 48 ? -14.438 3.578 13.5 1 91.38 48 LEU B O 1
ATOM 1885 N N . SER B 1 49 ? -12.633 3.539 12.188 1 89.44 49 SER B N 1
ATOM 1886 C CA . SER B 1 49 ? -12.164 4.816 12.719 1 89.44 49 SER B CA 1
ATOM 1887 C C . SER B 1 49 ? -13.141 5.941 12.383 1 89.44 49 SER B C 1
ATOM 1889 O O . SER B 1 49 ? -13.391 6.824 13.203 1 89.44 49 SER B O 1
ATOM 1891 N N . LYS B 1 50 ? -13.641 5.867 11.219 1 90.31 50 LYS B N 1
ATOM 1892 C CA . LYS B 1 50 ? -14.609 6.883 10.82 1 90.31 50 LYS B CA 1
ATOM 1893 C C . LYS B 1 50 ? -15.938 6.684 11.539 1 90.31 50 LYS B C 1
ATOM 1895 O O . LYS B 1 50 ? -16.578 7.652 11.953 1 90.31 50 LYS B O 1
ATOM 1900 N N . LEU B 1 51 ? -16.297 5.414 11.703 1 91.75 51 LEU B N 1
ATOM 1901 C CA . LEU B 1 51 ? -17.547 5.082 12.375 1 91.75 51 LEU B CA 1
ATOM 1902 C C . LEU B 1 51 ? -17.531 5.547 13.828 1 91.75 51 LEU B C 1
ATOM 1904 O O . LEU B 1 51 ? -18.547 6.023 14.344 1 91.75 51 LEU B O 1
ATOM 1908 N N . PHE B 1 52 ? -16.406 5.57 14.445 1 89.94 52 PHE B N 1
ATOM 1909 C CA . PHE B 1 52 ? -16.344 5.828 15.875 1 89.94 52 PHE B CA 1
ATOM 1910 C C . PHE B 1 52 ? -15.742 7.199 16.156 1 89.94 52 PHE B C 1
ATOM 1912 O O . PHE B 1 52 ? -15.414 7.52 17.297 1 89.94 52 PHE B O 1
ATOM 1919 N N . GLU B 1 53 ? -15.547 7.883 15.125 1 86.88 53 GLU B N 1
ATOM 1920 C CA . GLU B 1 53 ? -14.977 9.211 15.312 1 86.88 53 GLU B CA 1
ATOM 1921 C C . GLU B 1 53 ? -15.797 10.031 16.312 1 86.88 53 GLU B C 1
ATOM 1923 O O . GLU B 1 53 ? -15.242 10.75 17.141 1 86.88 53 GLU B O 1
ATOM 1928 N N . GLY B 1 54 ? -17.078 9.945 16.25 1 88 54 GLY B N 1
ATOM 1929 C CA . GLY B 1 54 ? -17.969 10.664 17.156 1 88 54 GLY B CA 1
ATOM 1930 C C . GLY B 1 54 ? -18.344 9.852 18.375 1 88 54 GLY B C 1
ATOM 1931 O O . GLY B 1 54 ? -19.266 10.227 19.109 1 88 54 GLY B O 1
ATOM 1932 N N . GLY B 1 55 ? -17.672 8.75 18.531 1 85.69 55 GLY B N 1
ATOM 1933 C CA . GLY B 1 55 ? -18.062 7.848 19.609 1 85.69 55 GLY B CA 1
ATOM 1934 C C . GLY B 1 55 ? -19.234 6.949 19.234 1 85.69 55 GLY B C 1
ATOM 1935 O O . GLY B 1 55 ? -19.719 7.004 18.109 1 85.69 55 GLY B O 1
ATOM 1936 N N . ILE B 1 56 ? -19.609 6.094 20.172 1 85.31 56 ILE B N 1
ATOM 1937 C CA . ILE B 1 56 ? -20.656 5.105 19.938 1 85.31 56 ILE B CA 1
ATOM 1938 C C . ILE B 1 56 ? -22 5.809 19.75 1 85.31 56 ILE B C 1
ATOM 1940 O O . ILE B 1 56 ? -22.859 5.336 19.016 1 85.31 56 ILE B O 1
ATOM 1944 N N . SER B 1 57 ? -22.109 6.984 20.234 1 88.38 57 SER B N 1
ATOM 1945 C CA . SER B 1 57 ? -23.375 7.695 20.25 1 88.38 57 SER B CA 1
ATOM 1946 C C . SER B 1 57 ? -23.594 8.484 18.969 1 88.38 57 SER B C 1
ATOM 1948 O O . SER B 1 57 ? -24.719 8.906 18.672 1 88.38 57 SER B O 1
ATOM 1950 N N . ASP B 1 58 ? -22.594 8.656 18.109 1 89.88 58 ASP B N 1
ATOM 1951 C CA . ASP B 1 58 ? -22.719 9.414 16.859 1 89.88 58 ASP B CA 1
ATOM 1952 C C . ASP B 1 58 ? -21.922 8.758 15.734 1 89.88 58 ASP B C 1
ATOM 1954 O O . ASP B 1 58 ? -20.906 9.281 15.297 1 89.88 58 ASP B O 1
ATOM 1958 N N . PRO B 1 59 ? -22.453 7.66 15.164 1 86 59 PRO B N 1
ATOM 1959 C CA . PRO B 1 59 ? -21.719 6.871 14.164 1 86 59 PRO B CA 1
ATOM 1960 C C . PRO B 1 59 ? -21.562 7.605 12.836 1 86 59 PRO B C 1
ATOM 1962 O O . PRO B 1 59 ? -20.75 7.211 12 1 86 59 PRO B O 1
ATOM 1965 N N . LEU B 1 60 ? -22.172 8.695 12.594 1 89.5 60 LEU B N 1
ATOM 1966 C CA . LEU B 1 60 ? -22.062 9.414 11.328 1 89.5 60 LEU B CA 1
ATOM 1967 C C . LEU B 1 60 ? -21.516 10.82 11.547 1 89.5 60 LEU B C 1
ATOM 1969 O O . LEU B 1 60 ? -21.828 11.734 10.789 1 89.5 60 LEU B O 1
ATOM 1973 N N . ALA B 1 61 ? -20.719 10.93 12.555 1 90.81 61 ALA B N 1
ATOM 1974 C CA . ALA B 1 61 ? -20.094 12.203 12.875 1 90.81 61 ALA B CA 1
ATOM 1975 C C . ALA B 1 61 ? -19.047 12.578 11.82 1 90.81 61 ALA B C 1
ATOM 1977 O O . ALA B 1 61 ? -18.891 13.758 11.484 1 90.81 61 ALA B O 1
ATOM 1978 N N . TRP B 1 62 ? -18.312 11.617 11.305 1 92.12 62 TRP B N 1
ATOM 1979 C CA . TRP B 1 62 ? -17.312 11.875 10.281 1 92.12 62 TRP B CA 1
ATOM 1980 C C . TRP B 1 62 ? -17.953 12.398 9 1 92.12 62 TRP B C 1
ATOM 1982 O O . TRP B 1 62 ? -19.016 11.922 8.586 1 92.12 62 TRP B O 1
ATOM 1992 N N . SER B 1 63 ? -17.25 13.391 8.43 1 94.12 63 SER B N 1
ATOM 1993 C CA . SER B 1 63 ? -17.719 13.945 7.168 1 94.12 63 SER B CA 1
ATOM 1994 C C . SER B 1 63 ? -16.578 14.164 6.191 1 94.12 63 SER B C 1
ATOM 1996 O O . SER B 1 63 ? -15.492 14.609 6.586 1 94.12 63 SER B O 1
ATOM 1998 N N . SER B 1 64 ? -16.891 13.828 4.926 1 93.81 64 SER B N 1
ATOM 1999 C CA . SER B 1 64 ? -15.898 14.047 3.877 1 93.81 64 SER B CA 1
ATOM 2000 C C . SER B 1 64 ? -15.984 15.469 3.326 1 93.81 64 SER B C 1
ATOM 2002 O O . SER B 1 64 ? -15.125 15.891 2.553 1 93.81 64 SER B O 1
ATOM 2004 N N . ALA B 1 65 ? -16.891 16.203 3.709 1 91.31 65 ALA B N 1
ATOM 2005 C CA . ALA B 1 65 ? -17.188 17.5 3.117 1 91.31 65 ALA B CA 1
ATOM 2006 C C . ALA B 1 65 ? -15.984 18.438 3.234 1 91.31 65 ALA B C 1
ATOM 2008 O O . ALA B 1 65 ? -15.617 19.109 2.266 1 91.31 65 ALA B O 1
ATOM 2009 N N . GLY B 1 66 ? -15.445 18.531 4.402 1 89.81 66 GLY B N 1
ATOM 2010 C CA . GLY B 1 66 ? -14.297 19.391 4.602 1 89.81 66 GLY B CA 1
ATOM 2011 C C . GLY B 1 66 ? -13.156 19.094 3.648 1 89.81 66 GLY B C 1
ATO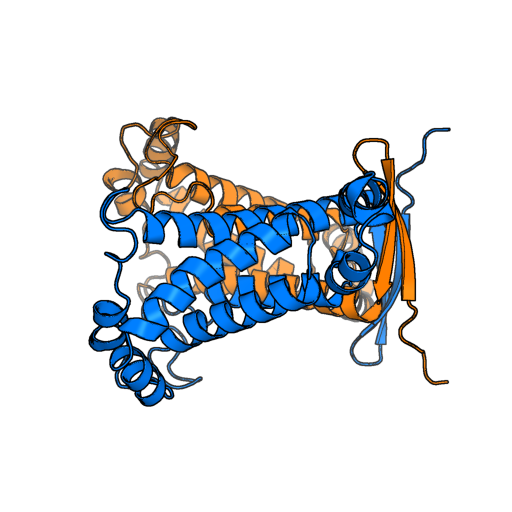M 2012 O O . GLY B 1 66 ? -12.578 20.016 3.057 1 89.81 66 GLY B O 1
ATOM 2013 N N . PHE B 1 67 ? -12.883 17.891 3.502 1 90.88 67 PHE B N 1
ATOM 2014 C CA . PHE B 1 67 ? -11.82 17.469 2.596 1 90.88 67 PHE B CA 1
ATOM 2015 C C . PHE B 1 67 ? -12.203 17.75 1.146 1 90.88 67 PHE B C 1
ATOM 2017 O O . PHE B 1 67 ? -11.43 18.344 0.395 1 90.88 67 PHE B O 1
ATOM 2024 N N . LEU B 1 68 ? -13.352 17.344 0.723 1 92.38 68 LEU B N 1
ATOM 2025 C CA . LEU B 1 68 ? -13.781 17.438 -0.667 1 92.38 68 LEU B CA 1
ATOM 2026 C C . LEU B 1 68 ? -13.914 18.891 -1.105 1 92.38 68 LEU B C 1
ATOM 2028 O O . LEU B 1 68 ? -13.68 19.219 -2.271 1 92.38 68 LEU B O 1
ATOM 2032 N N . GLN B 1 69 ? -14.156 19.781 -0.173 1 90.06 69 GLN B N 1
ATOM 2033 C CA . GLN B 1 69 ? -14.375 21.172 -0.517 1 90.06 69 GLN B CA 1
ATOM 2034 C C . GLN B 1 69 ? -13.07 21.969 -0.44 1 90.06 69 GLN B C 1
ATOM 2036 O O . GLN B 1 69 ? -12.898 22.953 -1.162 1 90.06 69 GLN B O 1
ATOM 2041 N N . ASN B 1 70 ? -12.125 21.484 0.384 1 88.88 70 ASN B N 1
ATOM 2042 C CA . ASN B 1 70 ? -11 22.359 0.679 1 88.88 70 ASN B CA 1
ATOM 2043 C C . ASN B 1 70 ? -9.672 21.734 0.293 1 88.88 70 ASN B C 1
ATOM 2045 O O . ASN B 1 70 ? -8.664 22.422 0.155 1 88.88 70 ASN B O 1
ATOM 2049 N N . ALA B 1 71 ? -9.695 20.5 0.177 1 85.81 71 ALA B N 1
ATOM 2050 C CA . ALA B 1 71 ? -8.398 19.844 0.027 1 85.81 71 ALA B CA 1
ATOM 2051 C C . ALA B 1 71 ? -8.141 19.453 -1.429 1 85.81 71 ALA B C 1
ATOM 2053 O O . ALA B 1 71 ? -7.008 19.141 -1.803 1 85.81 71 ALA B O 1
ATOM 2054 N N . ILE B 1 72 ? -9.172 19.484 -2.238 1 88.38 72 ILE B N 1
ATOM 2055 C CA . ILE B 1 72 ? -9.016 19.156 -3.648 1 88.38 72 ILE B CA 1
ATOM 2056 C C . ILE B 1 72 ? -8.445 20.344 -4.406 1 88.38 72 ILE B C 1
ATOM 2058 O O . ILE B 1 72 ? -9 21.438 -4.359 1 88.38 72 ILE B O 1
ATOM 2062 N N . ALA B 1 73 ? -7.348 20.047 -5.094 1 86.25 73 ALA B N 1
ATOM 2063 C CA . ALA B 1 73 ? -6.711 21.125 -5.848 1 86.25 73 ALA B CA 1
ATOM 2064 C C . ALA B 1 73 ? -7.645 21.672 -6.93 1 86.25 73 ALA B C 1
ATOM 2066 O O . ALA B 1 73 ? -8.359 20.906 -7.582 1 86.25 73 ALA B O 1
ATOM 2067 N N . GLU B 1 74 ? -7.617 22.922 -7.09 1 83.94 74 GLU B N 1
ATOM 2068 C CA . GLU B 1 74 ? -8.461 23.562 -8.094 1 83.94 74 GLU B CA 1
ATOM 2069 C C . GLU B 1 74 ? -8.148 23.031 -9.492 1 83.94 74 GLU B C 1
ATOM 2071 O O . GLU B 1 74 ? -9.047 22.891 -10.328 1 83.94 74 GLU B O 1
ATOM 2076 N N . ALA B 1 75 ? -6.879 22.719 -9.727 1 83.94 75 ALA B N 1
ATOM 2077 C CA . ALA B 1 75 ? -6.422 22.281 -11.039 1 83.94 75 ALA B CA 1
ATOM 2078 C C . ALA B 1 75 ? -6.695 20.797 -11.242 1 83.94 75 ALA B C 1
ATOM 2080 O O . ALA B 1 75 ? -6.43 20.25 -12.32 1 83.94 75 ALA B O 1
ATOM 2081 N N . ASN B 1 76 ? -7.262 20.156 -10.25 1 86.06 76 ASN B N 1
ATOM 2082 C CA . ASN B 1 76 ? -7.633 18.75 -10.398 1 86.06 76 ASN B CA 1
ATOM 2083 C C . ASN B 1 76 ? -8.695 18.562 -11.477 1 86.06 76 ASN B C 1
ATOM 2085 O O . ASN B 1 76 ? -9.75 19.188 -11.43 1 86.06 76 ASN B O 1
ATOM 2089 N N . PRO B 1 77 ? -8.383 17.688 -12.422 1 87.44 77 PRO B N 1
ATOM 2090 C CA . PRO B 1 77 ? -9.328 17.516 -13.523 1 87.44 77 PRO B CA 1
ATOM 2091 C C . PRO B 1 77 ? -10.664 16.938 -13.07 1 87.44 77 PRO B C 1
ATOM 2093 O O . PRO B 1 77 ? -11.664 17.047 -13.781 1 87.44 77 PRO B O 1
ATOM 2096 N N . LEU B 1 78 ? -10.734 16.422 -11.914 1 90.94 78 LEU B N 1
ATOM 2097 C CA . LEU B 1 78 ? -11.969 15.82 -11.422 1 90.94 78 LEU B CA 1
ATOM 2098 C C . LEU B 1 78 ? -12.562 16.641 -10.281 1 90.94 78 LEU B C 1
ATOM 2100 O O . LEU B 1 78 ? -13.367 16.141 -9.492 1 90.94 78 LEU B O 1
ATOM 2104 N N . SER B 1 79 ? -12.117 17.828 -10.203 1 91.31 79 SER B N 1
ATOM 2105 C CA . SER B 1 79 ? -12.586 18.703 -9.133 1 91.31 79 SER B CA 1
ATOM 2106 C C . SER B 1 79 ? -14.102 18.828 -9.156 1 91.31 79 SER B C 1
ATOM 2108 O O . SER B 1 79 ? -14.742 18.906 -8.102 1 91.31 79 SER B O 1
ATOM 2110 N N . GLY B 1 80 ? -14.75 18.891 -10.242 1 93.12 80 GLY B N 1
ATOM 2111 C CA . GLY B 1 80 ? -16.203 18.969 -10.359 1 93.12 80 GLY B CA 1
ATOM 2112 C C . GLY B 1 80 ? -16.906 17.766 -9.766 1 93.12 80 GLY B C 1
ATOM 2113 O O . GLY B 1 80 ? -17.922 17.906 -9.078 1 93.12 80 GLY B O 1
ATOM 2114 N N . LEU B 1 81 ? -16.406 16.609 -10.039 1 93.75 81 LEU B N 1
ATOM 2115 C CA . LEU B 1 81 ? -16.969 15.383 -9.5 1 93.75 81 LEU B CA 1
ATOM 2116 C C . LEU B 1 81 ? -16.922 15.375 -7.977 1 93.75 81 LEU B C 1
ATOM 2118 O O . LEU B 1 81 ? -17.906 15.047 -7.312 1 93.75 81 LEU B O 1
ATOM 2122 N N . PHE B 1 82 ? -15.844 15.758 -7.465 1 94.69 82 PHE B N 1
ATOM 2123 C CA . PHE B 1 82 ? -15.664 15.727 -6.016 1 94.69 82 PHE B CA 1
ATOM 2124 C C . PHE B 1 82 ? -16.5 16.812 -5.348 1 94.69 82 PHE B C 1
ATOM 2126 O O . PHE B 1 82 ? -17 16.625 -4.234 1 94.69 82 PHE B O 1
ATOM 2133 N N . ALA B 1 83 ? -16.641 17.938 -6.02 1 93.56 83 ALA B N 1
ATOM 2134 C CA . ALA B 1 83 ? -17.562 18.953 -5.527 1 93.56 83 ALA B CA 1
ATOM 2135 C C . ALA B 1 83 ? -19 18.422 -5.488 1 93.56 83 ALA B C 1
ATOM 2137 O O . ALA B 1 83 ? -19.75 18.703 -4.555 1 93.56 83 ALA B O 1
ATOM 2138 N N . TRP B 1 84 ? -19.266 17.672 -6.48 1 94.56 84 TRP B N 1
ATOM 2139 C CA . TRP B 1 84 ? -20.594 17.031 -6.516 1 94.56 84 TRP B CA 1
ATOM 2140 C C . TRP B 1 84 ? -20.766 16.094 -5.332 1 94.56 84 TRP B C 1
ATOM 2142 O O . TRP B 1 84 ? -21.812 16.125 -4.66 1 94.56 84 TRP B O 1
ATOM 2152 N N . PHE B 1 85 ? -19.844 15.312 -5.047 1 94.94 85 PHE B N 1
ATOM 2153 C CA . PHE B 1 85 ? -19.891 14.414 -3.9 1 94.94 85 PHE B CA 1
ATOM 2154 C C . PHE B 1 85 ? -20.109 15.195 -2.609 1 94.94 85 PHE B C 1
ATOM 2156 O O . PHE B 1 85 ? -20.844 14.766 -1.727 1 94.94 85 PHE B O 1
ATOM 2163 N N . ALA B 1 86 ? -19.422 16.281 -2.539 1 94.06 86 ALA B N 1
ATOM 2164 C CA . ALA B 1 86 ? -19.5 17.109 -1.335 1 94.06 86 ALA B CA 1
ATOM 2165 C C . ALA B 1 86 ? -20.922 17.609 -1.106 1 94.06 86 ALA B C 1
ATOM 2167 O O . ALA B 1 86 ? -21.375 17.75 0.037 1 94.06 86 ALA B O 1
ATOM 2168 N N . ASN B 1 87 ? -21.594 17.828 -2.143 1 94.31 87 ASN B N 1
ATOM 2169 C CA . ASN B 1 87 ? -22.969 18.328 -2.061 1 94.31 87 ASN B CA 1
ATOM 2170 C C . ASN B 1 87 ? -23.938 17.234 -1.626 1 94.31 87 ASN B C 1
ATOM 2172 O O . ASN B 1 87 ? -25.062 17.516 -1.221 1 94.31 87 ASN B O 1
ATOM 2176 N N . TYR B 1 88 ? -23.5 16.016 -1.688 1 95.31 88 TYR B N 1
ATOM 2177 C CA . TYR B 1 88 ? -24.328 14.891 -1.301 1 95.31 88 TYR B CA 1
ATOM 2178 C C . TYR B 1 88 ? -23.703 14.117 -0.147 1 95.31 88 TYR B C 1
ATOM 2180 O O . TYR B 1 88 ? -23.703 12.883 -0.152 1 95.31 88 TYR B O 1
ATOM 2188 N N . GLY B 1 89 ? -23.203 14.797 0.758 1 93.19 89 GLY B N 1
ATOM 2189 C CA . GLY B 1 89 ? -22.484 14.219 1.879 1 93.19 89 GLY B CA 1
ATOM 2190 C C . GLY B 1 89 ? -23.312 13.211 2.662 1 93.19 89 GLY B C 1
ATOM 2191 O O . GLY B 1 89 ? -22.797 12.203 3.137 1 93.19 89 GLY B O 1
ATOM 2192 N N . SER B 1 90 ? -24.609 13.461 2.77 1 93.5 90 SER B N 1
ATOM 2193 C CA . SER B 1 90 ? -25.5 12.594 3.549 1 93.5 90 SER B CA 1
ATOM 2194 C C . SER B 1 90 ? -25.547 11.188 2.967 1 93.5 90 SER B C 1
ATOM 2196 O O . SER B 1 90 ? -25.828 10.227 3.682 1 93.5 90 SER B O 1
ATOM 2198 N N . ILE B 1 91 ? -25.281 11.102 1.722 1 94.88 91 ILE B N 1
ATOM 2199 C CA . ILE B 1 91 ? -25.281 9.805 1.057 1 94.88 91 ILE B CA 1
ATOM 2200 C C . ILE B 1 91 ? -23.859 9.281 0.945 1 94.88 91 ILE B C 1
ATOM 2202 O O . ILE B 1 91 ? -23.594 8.102 1.22 1 94.88 91 ILE B O 1
ATOM 2206 N N . VAL B 1 92 ? -22.969 10.164 0.638 1 95.81 92 VAL B N 1
ATOM 2207 C CA . VAL B 1 92 ? -21.594 9.789 0.346 1 95.81 92 VAL B CA 1
ATOM 2208 C C . VAL B 1 92 ? -20.906 9.328 1.625 1 95.81 92 VAL B C 1
ATOM 2210 O O . VAL B 1 92 ? -20.203 8.305 1.628 1 95.81 92 VAL B O 1
ATOM 2213 N N . ASP B 1 93 ? -21.094 9.977 2.703 1 96.62 93 ASP B N 1
ATOM 2214 C CA . ASP B 1 93 ? -20.359 9.703 3.938 1 96.62 93 ASP B CA 1
ATOM 2215 C C . ASP B 1 93 ? -20.672 8.312 4.473 1 96.62 93 ASP B C 1
ATOM 2217 O O . ASP B 1 93 ? -19.766 7.52 4.73 1 96.62 93 ASP B O 1
ATOM 2221 N N . PRO B 1 94 ? -22 7.926 4.582 1 96.06 94 PRO B N 1
ATOM 2222 C CA . PRO B 1 94 ? -22.266 6.559 5.027 1 96.06 94 PRO B CA 1
ATOM 2223 C C . PRO B 1 94 ? -21.781 5.504 4.035 1 96.06 94 PRO B C 1
ATOM 2225 O O . PRO B 1 94 ? -21.391 4.406 4.434 1 96.06 94 PRO B O 1
ATOM 2228 N N . LEU B 1 95 ? -21.812 5.828 2.814 1 96.81 95 LEU B N 1
ATOM 2229 C CA . LEU B 1 95 ? -21.328 4.887 1.806 1 96.81 95 LEU B CA 1
ATOM 2230 C C . LEU B 1 95 ? -19.844 4.609 1.985 1 96.81 95 LEU B C 1
ATOM 2232 O O . LEU B 1 95 ? -19.406 3.469 1.831 1 96.81 95 LEU B O 1
ATOM 2236 N N . VAL B 1 96 ? -19.125 5.633 2.301 1 96.81 96 VAL B N 1
ATOM 2237 C CA . VAL B 1 96 ? -17.703 5.469 2.52 1 96.81 96 VAL B CA 1
ATOM 2238 C C . VAL B 1 96 ? -17.453 4.641 3.777 1 96.81 96 VAL B C 1
ATOM 2240 O O . VAL B 1 96 ? -16.719 3.65 3.744 1 96.81 96 VAL B O 1
ATOM 2243 N N . ILE B 1 97 ? -18.094 4.98 4.855 1 95.75 97 ILE B N 1
ATOM 2244 C CA . ILE B 1 97 ? -17.891 4.336 6.148 1 95.75 97 ILE B CA 1
ATOM 2245 C C . ILE B 1 97 ? -18.297 2.865 6.059 1 95.75 97 ILE B C 1
ATOM 2247 O O . ILE B 1 97 ? -17.469 1.976 6.285 1 95.75 97 ILE B O 1
ATOM 2251 N N . PHE B 1 98 ? -19.469 2.592 5.629 1 96.94 98 PHE B N 1
ATOM 2252 C CA . PHE B 1 98 ? -19.984 1.23 5.617 1 96.94 98 PHE B CA 1
ATOM 2253 C C . PHE B 1 98 ? -19.406 0.44 4.449 1 96.94 98 PHE B C 1
ATOM 2255 O O . PHE B 1 98 ? -19.219 -0.774 4.547 1 96.94 98 PHE B O 1
ATOM 2262 N N . GLY B 1 99 ? -19.203 1.171 3.371 1 97.75 99 GLY B N 1
ATOM 2263 C CA . GLY B 1 99 ? -18.516 0.506 2.279 1 97.75 99 GLY B CA 1
ATOM 2264 C C . GLY B 1 99 ? -17.156 -0.058 2.684 1 97.75 99 GLY B C 1
ATOM 2265 O O . GLY B 1 99 ? -16.844 -1.202 2.359 1 97.75 99 GLY B O 1
ATOM 2266 N N . GLN B 1 100 ? -16.484 0.687 3.42 1 97.25 100 GLN B N 1
ATOM 2267 C CA . GLN B 1 100 ? -15.164 0.242 3.873 1 97.25 100 GLN B CA 1
ATOM 2268 C C . GLN B 1 100 ? -15.289 -0.932 4.84 1 97.25 100 GLN B C 1
ATOM 2270 O O . GLN B 1 100 ? -14.523 -1.897 4.75 1 97.25 100 GLN B O 1
ATOM 2275 N N . ILE B 1 101 ? -16.203 -0.866 5.684 1 96.31 101 ILE B N 1
ATOM 2276 C CA . ILE B 1 101 ? -16.406 -1.941 6.648 1 96.31 101 ILE B CA 1
ATOM 2277 C C . ILE B 1 101 ? -16.812 -3.219 5.918 1 96.31 101 ILE B C 1
ATOM 2279 O O . ILE B 1 101 ? -16.266 -4.293 6.172 1 96.31 101 ILE B O 1
ATOM 2283 N N . LEU B 1 102 ? -17.703 -3.074 4.969 1 98.12 102 LEU B N 1
ATOM 2284 C CA . LEU B 1 102 ? -18.188 -4.234 4.2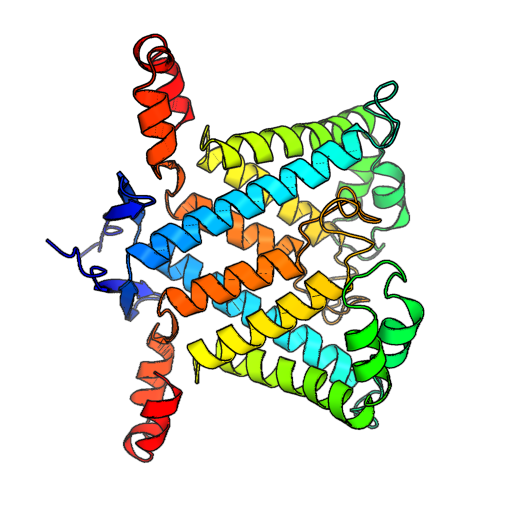34 1 98.12 102 LEU B CA 1
ATOM 2285 C C . LEU B 1 102 ? -17.078 -4.824 3.357 1 98.12 102 LEU B C 1
ATOM 2287 O O . LEU B 1 102 ? -16.938 -6.047 3.275 1 98.12 102 LEU B O 1
ATOM 2291 N N . ILE B 1 103 ? -16.359 -3.971 2.74 1 97.62 103 ILE B N 1
ATOM 2292 C CA . ILE B 1 103 ? -15.234 -4.438 1.931 1 97.62 103 ILE B CA 1
ATOM 2293 C C . ILE B 1 103 ? -14.234 -5.188 2.811 1 97.62 103 ILE B C 1
ATOM 2295 O O . ILE B 1 103 ? -13.805 -6.289 2.469 1 97.62 103 ILE B O 1
ATOM 2299 N N . GLY B 1 104 ? -13.883 -4.59 3.912 1 96.75 104 GLY B N 1
ATOM 2300 C CA . GLY B 1 104 ? -12.953 -5.219 4.836 1 96.75 104 GLY B CA 1
ATOM 2301 C C . GLY B 1 104 ? -13.414 -6.582 5.312 1 96.75 104 GLY B C 1
ATOM 2302 O O . GLY B 1 104 ? -12.641 -7.539 5.32 1 96.75 104 GLY B O 1
ATOM 2303 N N . LEU B 1 105 ? -14.656 -6.707 5.676 1 96.5 105 LEU B N 1
ATOM 2304 C CA . LEU B 1 105 ? -15.211 -7.973 6.148 1 96.5 105 LEU B CA 1
ATOM 2305 C C . LEU B 1 105 ? -15.227 -9.008 5.035 1 96.5 105 LEU B C 1
ATOM 2307 O O . LEU B 1 105 ? -14.914 -10.18 5.266 1 96.5 105 LEU B O 1
ATOM 2311 N N . ALA B 1 106 ? -15.625 -8.555 3.914 1 94.94 106 ALA B N 1
ATOM 2312 C CA . ALA B 1 106 ? -15.664 -9.461 2.77 1 94.94 106 ALA B CA 1
ATOM 2313 C C . ALA B 1 106 ? -14.273 -10 2.447 1 94.94 106 ALA B C 1
ATOM 2315 O O . ALA B 1 106 ? -14.109 -11.188 2.182 1 94.94 106 ALA B O 1
ATOM 2316 N N . LEU B 1 107 ? -13.289 -9.172 2.465 1 92.81 107 LEU B N 1
ATOM 2317 C CA . LEU B 1 107 ? -11.914 -9.594 2.219 1 92.81 107 LEU B CA 1
ATOM 2318 C C . LEU B 1 107 ? -11.422 -10.523 3.324 1 92.81 107 LEU B C 1
ATOM 2320 O O . LEU B 1 107 ? -10.695 -11.484 3.057 1 92.81 107 LEU B O 1
ATOM 2324 N N . LEU B 1 108 ? -11.812 -10.164 4.473 1 91.81 108 LEU B N 1
ATOM 2325 C CA . LEU B 1 108 ? -11.383 -10.938 5.633 1 91.81 108 LEU B CA 1
ATOM 2326 C C . LEU B 1 108 ? -11.922 -12.359 5.562 1 91.81 108 LEU B C 1
ATOM 2328 O O . LEU B 1 108 ? -11.164 -13.32 5.75 1 91.81 108 LEU B O 1
ATOM 2332 N N . PHE B 1 109 ? -13.148 -12.484 5.164 1 90.81 109 PHE B N 1
ATOM 2333 C CA . PHE B 1 109 ? -13.797 -13.789 5.223 1 90.81 109 PHE B CA 1
ATOM 2334 C C . PHE B 1 109 ? -13.812 -14.445 3.848 1 90.81 109 PHE B C 1
ATOM 2336 O O . PHE B 1 109 ? -14.109 -15.633 3.727 1 90.81 109 PHE B O 1
ATOM 2343 N N . GLY B 1 110 ? -13.531 -13.711 2.867 1 85.19 110 GLY B N 1
ATOM 2344 C CA . GLY B 1 110 ? -13.469 -14.25 1.518 1 85.19 110 GLY B CA 1
ATOM 2345 C C . GLY B 1 110 ? -14.828 -14.383 0.866 1 85.19 110 GLY B C 1
ATOM 2346 O O . GLY B 1 110 ? -15.016 -15.203 -0.038 1 85.19 110 GLY B O 1
ATOM 2347 N N . VAL B 1 111 ? -15.781 -13.602 1.426 1 86.88 111 VAL B N 1
ATOM 2348 C CA . VAL B 1 111 ? -17.141 -13.625 0.877 1 86.88 111 VAL B CA 1
ATOM 2349 C C . VAL B 1 111 ? -17.281 -12.547 -0.193 1 86.88 111 VAL B C 1
ATOM 2351 O O . VAL B 1 111 ? -16.938 -11.383 0.043 1 86.88 111 VAL B O 1
ATOM 2354 N N . PHE B 1 112 ? -17.734 -12.906 -1.433 1 88.94 112 PHE B N 1
ATOM 2355 C CA . PHE B 1 112 ? -17.844 -11.961 -2.539 1 88.94 112 PHE B CA 1
ATOM 2356 C C . PHE B 1 112 ? -16.5 -11.258 -2.777 1 88.94 112 PHE B C 1
ATOM 2358 O O . PHE B 1 112 ? -16.453 -10.039 -2.939 1 88.94 112 PHE B O 1
ATOM 2365 N N . PHE B 1 113 ? -15.562 -12.047 -2.783 1 87.25 113 PHE B N 1
ATOM 2366 C CA . PHE B 1 113 ? -14.195 -11.555 -2.754 1 87.25 113 PHE B CA 1
ATOM 2367 C C . PHE B 1 113 ? -13.906 -10.68 -3.967 1 87.25 113 PHE B C 1
ATOM 2369 O O . PHE B 1 113 ? -13.422 -9.555 -3.826 1 87.25 113 PHE B O 1
ATOM 2376 N N . ARG B 1 114 ? -14.188 -11.164 -5.141 1 86.25 114 ARG B N 1
ATOM 2377 C CA . ARG B 1 114 ? -13.875 -10.414 -6.355 1 86.25 114 ARG B CA 1
ATOM 2378 C C . ARG B 1 114 ? -14.633 -9.094 -6.402 1 86.25 114 ARG B C 1
ATOM 2380 O O . ARG B 1 114 ? -14.094 -8.078 -6.836 1 86.25 114 ARG B O 1
ATOM 2387 N N . PHE B 1 115 ? -15.914 -9.203 -5.941 1 92.19 115 PHE B N 1
ATOM 2388 C CA . PHE B 1 115 ? -16.719 -7.992 -5.91 1 92.19 115 PHE B CA 1
ATOM 2389 C C . PHE B 1 115 ? -16.156 -6.996 -4.902 1 92.19 115 PHE B C 1
ATOM 2391 O O . PHE B 1 115 ? -16.031 -5.809 -5.199 1 92.19 115 PHE B O 1
ATOM 2398 N N . ALA B 1 116 ? -15.82 -7.5 -3.744 1 95.12 116 ALA B N 1
ATOM 2399 C CA . ALA B 1 116 ? -15.25 -6.645 -2.705 1 95.12 116 ALA B CA 1
ATOM 2400 C C . ALA B 1 116 ? -13.93 -6.031 -3.162 1 95.12 116 ALA B C 1
ATOM 2402 O O . ALA B 1 116 ? -13.672 -4.848 -2.932 1 95.12 116 ALA B O 1
ATOM 2403 N N . ALA B 1 117 ? -13.141 -6.828 -3.779 1 94.25 117 ALA B N 1
ATOM 2404 C CA . ALA B 1 117 ? -11.859 -6.336 -4.293 1 94.25 117 ALA B CA 1
ATOM 2405 C C . ALA B 1 117 ? -12.078 -5.242 -5.332 1 94.25 117 ALA B C 1
ATOM 2407 O O . ALA B 1 117 ? -11.359 -4.234 -5.34 1 94.25 117 ALA B O 1
ATOM 2408 N N . LEU B 1 118 ? -13.023 -5.402 -6.152 1 94.12 118 LEU B N 1
ATOM 2409 C CA . LEU B 1 118 ? -13.336 -4.406 -7.176 1 94.12 118 LEU B CA 1
ATOM 2410 C C . LEU B 1 118 ? -13.828 -3.111 -6.539 1 94.12 118 LEU B C 1
ATOM 2412 O O . LEU B 1 118 ? -13.383 -2.023 -6.91 1 94.12 118 LEU B O 1
ATOM 2416 N N . MET B 1 119 ? -14.703 -3.266 -5.648 1 97.19 119 MET B N 1
ATOM 2417 C CA . MET B 1 119 ? -15.234 -2.082 -4.984 1 97.19 119 MET B CA 1
ATOM 2418 C C . MET B 1 119 ? -14.148 -1.346 -4.215 1 97.19 119 MET B C 1
ATOM 2420 O O . MET B 1 119 ? -14.109 -0.115 -4.207 1 97.19 119 MET B O 1
ATOM 2424 N N . GLY B 1 120 ? -13.297 -2.117 -3.559 1 97.81 120 GLY B N 1
ATOM 2425 C CA . GLY B 1 120 ? -12.156 -1.512 -2.893 1 97.81 120 GLY B CA 1
ATOM 2426 C C . GLY B 1 120 ? -11.219 -0.796 -3.85 1 97.81 120 GLY B C 1
ATOM 2427 O O . GLY B 1 120 ? -10.75 0.305 -3.557 1 97.81 120 GLY B O 1
ATOM 2428 N N . ALA B 1 121 ? -11.016 -1.409 -4.977 1 96.62 121 ALA B N 1
ATOM 2429 C CA . ALA B 1 121 ? -10.148 -0.803 -5.988 1 96.62 121 ALA B CA 1
ATOM 2430 C C . ALA B 1 121 ? -10.742 0.503 -6.508 1 96.62 121 ALA B C 1
ATOM 2432 O O . ALA B 1 121 ? -10.023 1.476 -6.73 1 96.62 121 ALA B O 1
ATOM 2433 N N . ILE B 1 122 ? -11.984 0.507 -6.656 1 96.75 122 ILE B N 1
ATOM 2434 C CA . ILE B 1 122 ? -12.664 1.708 -7.129 1 96.75 122 ILE B CA 1
ATOM 2435 C C . ILE B 1 122 ? -12.523 2.822 -6.094 1 96.75 122 ILE B C 1
ATOM 2437 O O . ILE B 1 122 ? -12.234 3.971 -6.445 1 96.75 122 ILE B O 1
ATOM 2441 N N . GLN B 1 123 ? -12.727 2.486 -4.895 1 97.5 123 GLN B N 1
ATOM 2442 C CA . GLN B 1 123 ? -12.57 3.502 -3.855 1 97.5 123 GLN B CA 1
ATOM 2443 C C . GLN B 1 123 ? -11.141 4.02 -3.801 1 97.5 123 GLN B C 1
ATOM 2445 O O . GLN B 1 123 ? -10.914 5.227 -3.68 1 97.5 123 GLN B O 1
ATOM 2450 N N . MET B 1 124 ? -10.203 3.117 -3.926 1 96.88 124 MET B N 1
ATOM 2451 C CA . MET B 1 124 ? -8.805 3.539 -3.922 1 96.88 124 MET B CA 1
ATOM 2452 C C . MET B 1 124 ? -8.5 4.41 -5.133 1 96.88 124 MET B C 1
ATOM 2454 O O . MET B 1 124 ? -7.711 5.352 -5.043 1 96.88 124 MET B O 1
ATOM 2458 N N . ALA B 1 125 ? -9.102 4.156 -6.219 1 95.06 125 ALA B N 1
ATOM 2459 C CA . ALA B 1 125 ? -8.938 4.984 -7.41 1 95.06 125 ALA B CA 1
ATOM 2460 C C . ALA B 1 125 ? -9.477 6.395 -7.176 1 95.06 125 ALA B C 1
ATOM 2462 O O . ALA B 1 125 ? -8.867 7.379 -7.594 1 95.06 125 ALA B O 1
ATOM 2463 N N . MET B 1 126 ? -10.547 6.469 -6.48 1 95.25 126 MET B N 1
ATOM 2464 C CA . MET B 1 126 ? -11.125 7.773 -6.184 1 95.25 126 MET B CA 1
ATOM 2465 C C . MET B 1 126 ? -10.234 8.562 -5.234 1 95.25 126 MET B C 1
ATOM 2467 O O . MET B 1 126 ? -10.047 9.766 -5.406 1 95.25 126 MET B O 1
ATOM 2471 N N . PHE B 1 127 ? -9.727 7.871 -4.266 1 93.25 127 PHE B N 1
ATOM 2472 C CA . PHE B 1 127 ? -8.828 8.547 -3.34 1 93.25 127 PHE B CA 1
ATOM 2473 C C . PHE B 1 127 ? -7.559 9 -4.051 1 93.25 127 PHE B C 1
ATOM 2475 O O . PHE B 1 127 ? -7.062 10.102 -3.807 1 93.25 127 PHE B O 1
ATOM 2482 N N . TRP B 1 128 ? -7.051 8.18 -4.934 1 91.69 128 TRP B N 1
ATOM 2483 C CA . TRP B 1 128 ? -5.852 8.516 -5.691 1 91.69 128 TRP B CA 1
ATOM 2484 C C . TRP B 1 128 ? -6.086 9.734 -6.578 1 91.69 128 TRP B C 1
ATOM 2486 O O . TRP B 1 128 ? -5.277 10.664 -6.602 1 91.69 128 TRP B O 1
ATOM 2496 N N . THR B 1 129 ? -7.211 9.805 -7.277 1 90.88 129 THR B N 1
ATOM 2497 C CA . THR B 1 129 ? -7.492 10.891 -8.203 1 90.88 129 THR B CA 1
ATOM 2498 C C . THR B 1 129 ? -7.812 12.18 -7.441 1 90.88 129 THR B C 1
ATOM 2500 O O . THR B 1 129 ? -7.598 13.281 -7.953 1 90.88 129 THR B O 1
ATOM 2503 N N . ALA B 1 130 ? -8.312 12.008 -6.258 1 90.06 130 ALA B N 1
ATOM 2504 C CA . ALA B 1 130 ? -8.586 13.18 -5.426 1 90.06 130 ALA B CA 1
ATOM 2505 C C . ALA B 1 130 ? -7.297 13.883 -5.02 1 90.06 130 ALA B C 1
ATOM 2507 O O . ALA B 1 130 ? -7.297 15.086 -4.75 1 90.06 130 ALA B O 1
ATOM 2508 N N . ALA B 1 131 ? -6.281 13.156 -4.996 1 86 131 ALA B N 1
ATOM 2509 C CA . ALA B 1 131 ? -5 13.688 -4.535 1 86 131 ALA B CA 1
ATOM 2510 C C . ALA B 1 131 ? -4.242 14.352 -5.68 1 86 131 ALA B C 1
ATOM 2512 O O . ALA B 1 131 ? -3.189 14.961 -5.461 1 86 131 ALA B O 1
ATOM 2513 N N . TRP B 1 132 ? -4.801 14.336 -6.863 1 83.5 132 TRP B N 1
ATOM 2514 C CA . TRP B 1 132 ? -4.129 14.945 -8.008 1 83.5 132 TRP B CA 1
ATOM 2515 C C . TRP B 1 132 ? -4.055 16.453 -7.855 1 83.5 132 TRP B C 1
ATOM 2517 O O . TRP B 1 132 ? -5.02 17.094 -7.422 1 83.5 132 TRP B O 1
ATOM 2527 N N . GLU B 1 133 ? -2.977 17.094 -7.844 1 75.88 133 GLU B N 1
ATOM 2528 C CA . GLU B 1 133 ? -2.803 18.531 -7.684 1 75.88 133 GLU B CA 1
ATOM 2529 C C . GLU B 1 133 ? -2.926 19.266 -9.023 1 75.88 133 GLU B C 1
ATOM 2531 O O . GLU B 1 133 ? -3.104 20.484 -9.062 1 75.88 133 GLU B O 1
ATOM 2536 N N . GLY B 1 134 ? -2.713 18.578 -10.086 1 66.56 134 GLY B N 1
ATOM 2537 C CA . GLY B 1 134 ? -2.842 19.094 -11.445 1 66.56 134 GLY B CA 1
ATOM 2538 C C . GLY B 1 134 ? -2.914 18 -12.492 1 66.56 134 GLY B C 1
ATOM 2539 O O . GLY B 1 134 ? -3.189 16.844 -12.172 1 66.56 134 GLY B O 1
ATOM 2540 N N . GLY B 1 135 ? -2.734 18.391 -13.797 1 52.34 135 GLY B N 1
ATOM 2541 C CA . GLY B 1 135 ? -2.787 17.406 -14.859 1 52.34 135 GLY B CA 1
ATOM 2542 C C . GLY B 1 135 ? -1.815 16.25 -14.648 1 52.34 135 GLY B C 1
ATOM 2543 O O . GLY B 1 135 ? -1.098 16.219 -13.648 1 52.34 135 GLY B O 1
ATOM 2544 N N . LEU B 1 136 ? -2.027 15.109 -15.453 1 48.78 136 LEU B N 1
ATOM 2545 C CA . LEU B 1 136 ? -1.075 14.008 -15.422 1 48.78 136 LEU B CA 1
ATOM 2546 C C . LEU B 1 136 ? 0.354 14.523 -15.289 1 48.78 136 LEU B C 1
ATOM 2548 O O . LEU B 1 136 ? 1.197 13.883 -14.656 1 48.78 136 LEU B O 1
ATOM 2552 N N . ALA B 1 137 ? 0.454 15.664 -16.016 1 45.66 137 ALA B N 1
ATOM 2553 C CA . ALA B 1 137 ? 1.808 16.188 -16.156 1 45.66 137 ALA B CA 1
ATOM 2554 C C . ALA B 1 137 ? 2.219 16.969 -14.906 1 45.66 137 ALA B C 1
ATOM 2556 O O . ALA B 1 137 ? 3.41 17.125 -14.625 1 45.66 137 ALA B O 1
ATOM 2557 N N . GLN B 1 138 ? 1.323 17.781 -14.516 1 48.97 138 GLN B N 1
ATOM 2558 C CA . GLN B 1 138 ? 1.753 18.594 -13.383 1 48.97 138 GLN B CA 1
ATOM 2559 C C . GLN B 1 138 ? 1.999 17.734 -12.148 1 48.97 138 GLN B C 1
ATOM 2561 O O . GLN B 1 138 ? 2.586 18.203 -11.164 1 48.97 138 GLN B O 1
ATOM 2566 N N . GLY B 1 139 ? 1.25 16.766 -12.25 1 44.59 139 GLY B N 1
ATOM 2567 C CA . GLY B 1 139 ? 1.23 15.945 -11.047 1 44.59 139 GLY B CA 1
ATOM 2568 C C . GLY B 1 139 ? 2.596 15.406 -10.672 1 44.59 139 GLY B C 1
ATOM 2569 O O . GLY B 1 139 ? 2.73 14.672 -9.688 1 44.59 139 GLY B O 1
ATOM 2570 N N . PHE B 1 140 ? 3.588 15.352 -11.648 1 43.41 140 PHE B N 1
ATOM 2571 C CA . PHE B 1 140 ? 4.922 15.086 -11.125 1 43.41 140 PHE B CA 1
ATOM 2572 C C . PHE B 1 140 ? 5.516 16.344 -10.5 1 43.41 140 PHE B C 1
ATOM 2574 O O . PHE B 1 140 ? 5.277 17.453 -10.984 1 43.41 140 PHE B O 1
ATOM 2581 N N . PRO B 1 141 ? 6.082 16.5 -9.508 1 40.75 141 PRO B N 1
ATOM 2582 C CA . PRO B 1 141 ? 5.934 15.961 -8.156 1 40.75 141 PRO B CA 1
ATOM 2583 C C . PRO B 1 141 ? 4.75 16.562 -7.406 1 40.75 141 PRO B C 1
ATOM 2585 O O . PRO B 1 141 ? 4.457 17.75 -7.566 1 40.75 141 PRO B O 1
ATOM 2588 N N . MET B 1 142 ? 3.434 16.25 -7.324 1 42.09 142 MET B N 1
ATOM 2589 C CA . MET B 1 142 ? 2.328 16.688 -6.477 1 42.09 142 MET B CA 1
ATOM 2590 C C . MET B 1 142 ? 2.826 17.062 -5.086 1 42.09 142 MET B C 1
ATOM 2592 O O . MET B 1 142 ? 3.912 16.656 -4.676 1 42.09 142 MET B O 1
ATOM 2596 N N . PRO B 1 143 ? 2.172 17.938 -4.402 1 40.5 143 PRO B N 1
ATOM 2597 C CA . PRO B 1 143 ? 2.707 18.359 -3.109 1 40.5 143 PRO B CA 1
ATOM 2598 C C . PRO B 1 143 ? 3.574 17.297 -2.445 1 40.5 143 PRO B C 1
ATOM 2600 O O . PRO B 1 143 ? 4.605 17.625 -1.848 1 40.5 143 PRO B O 1
ATOM 2603 N N . ASN B 1 144 ? 3.211 16.094 -2.156 1 42.72 144 ASN B N 1
ATOM 2604 C CA . ASN B 1 144 ? 4.449 15.391 -1.837 1 42.72 144 ASN B CA 1
ATOM 2605 C C . ASN B 1 144 ? 5.117 14.844 -3.092 1 42.72 144 ASN B C 1
ATOM 2607 O O . ASN B 1 144 ? 5.957 13.945 -3.008 1 42.72 144 ASN B O 1
ATOM 2611 N N . GLY B 1 145 ? 4.762 15.516 -4.254 1 48.06 145 GLY B N 1
ATOM 2612 C CA . GLY B 1 145 ? 5.414 15.242 -5.523 1 48.06 145 GLY B CA 1
ATOM 2613 C C . GLY B 1 145 ? 5.18 13.836 -6.027 1 48.06 145 GLY B C 1
ATOM 2614 O O . GLY B 1 145 ? 5.773 13.414 -7.023 1 48.06 145 GLY B O 1
ATOM 2615 N N . TYR B 1 146 ? 4.484 13.031 -5.25 1 56.84 146 TYR B N 1
ATOM 2616 C CA . TYR B 1 146 ? 4.426 11.617 -5.59 1 56.84 146 TYR B CA 1
ATOM 2617 C C . TYR B 1 146 ? 3.221 11.312 -6.473 1 56.84 146 TYR B C 1
ATOM 2619 O O . TYR B 1 146 ? 2.107 11.758 -6.188 1 56.84 146 TYR B O 1
ATOM 2627 N N . PHE B 1 147 ? 3.316 11.023 -7.695 1 66.56 147 PHE B N 1
ATOM 2628 C CA . PHE B 1 147 ? 2.25 10.539 -8.57 1 66.56 147 PHE B CA 1
ATOM 2629 C C . PHE B 1 147 ? 1.639 9.258 -8.023 1 66.56 147 PHE B C 1
ATOM 2631 O O . PHE B 1 147 ? 0.415 9.141 -7.93 1 66.56 147 PHE B O 1
ATOM 2638 N N . ILE B 1 148 ? 2.434 8.445 -7.613 1 81.12 148 ILE B N 1
ATOM 2639 C CA . ILE B 1 148 ? 1.956 7.191 -7.047 1 81.12 148 ILE B CA 1
ATOM 2640 C C . ILE B 1 148 ? 1.969 7.277 -5.52 1 81.12 148 ILE B C 1
ATOM 2642 O O . ILE B 1 148 ? 3.01 7.547 -4.918 1 81.12 148 ILE B O 1
ATOM 2646 N N . ASP B 1 149 ? 0.746 7.254 -4.988 1 87.69 149 ASP B N 1
ATOM 2647 C CA . ASP B 1 149 ? 0.63 7.207 -3.535 1 87.69 149 ASP B CA 1
ATOM 2648 C C . ASP B 1 149 ? 0.108 5.852 -3.068 1 87.69 149 ASP B C 1
ATOM 2650 O O . ASP B 1 149 ? 0.044 4.902 -3.854 1 87.69 149 ASP B O 1
ATOM 2654 N N . SER B 1 150 ? -0.123 5.707 -1.827 1 91.44 150 SER B N 1
ATOM 2655 C CA . SER B 1 150 ? -0.515 4.418 -1.267 1 91.44 150 SER B CA 1
ATOM 2656 C C . SER B 1 150 ? -1.845 3.947 -1.844 1 91.44 150 SER B C 1
ATOM 2658 O O . SER B 1 150 ? -2.053 2.746 -2.033 1 91.44 150 SER B O 1
ATOM 2660 N N . SER B 1 151 ? -2.738 4.965 -2.139 1 93.81 151 SER B N 1
ATOM 2661 C CA . SER B 1 151 ? -4.031 4.594 -2.705 1 93.81 151 SER B CA 1
ATOM 2662 C C . SER B 1 151 ? -3.865 3.893 -4.051 1 93.81 151 SER B C 1
ATOM 2664 O O . SER B 1 151 ? -4.562 2.918 -4.336 1 93.81 151 SER B O 1
ATOM 2666 N N . PHE B 1 152 ? -2.957 4.402 -4.828 1 92.94 152 PHE B N 1
ATOM 2667 C CA . PHE B 1 152 ? -2.689 3.771 -6.117 1 92.94 152 PHE B CA 1
ATOM 2668 C C . PHE B 1 152 ? -2.148 2.359 -5.922 1 92.94 152 PHE B C 1
ATOM 2670 O O . PHE B 1 152 ? -2.576 1.426 -6.605 1 92.94 152 PHE B O 1
ATOM 2677 N N . VAL B 1 153 ? -1.23 2.184 -5.039 1 93.44 153 VAL B N 1
ATOM 2678 C CA . VAL B 1 153 ? -0.649 0.875 -4.758 1 93.44 153 VAL B CA 1
ATOM 2679 C C . VAL B 1 153 ? -1.742 -0.089 -4.301 1 93.44 153 VAL B C 1
ATOM 2681 O O . VAL B 1 153 ? -1.816 -1.225 -4.777 1 93.44 153 VAL B O 1
ATOM 2684 N N . TYR B 1 154 ? -2.596 0.364 -3.383 1 95.75 154 TYR B N 1
ATOM 2685 C CA . TYR B 1 154 ? -3.678 -0.47 -2.871 1 95.75 154 TYR B CA 1
ATOM 2686 C C . TYR B 1 154 ? -4.637 -0.861 -3.986 1 95.75 154 TYR B C 1
ATOM 2688 O O . TYR B 1 154 ? -5.152 -1.981 -4.008 1 95.75 154 TYR B O 1
ATOM 2696 N N . MET B 1 155 ? -4.848 0.042 -4.891 1 95.62 155 MET B N 1
ATOM 2697 C CA . MET B 1 155 ? -5.707 -0.235 -6.035 1 95.62 155 MET B CA 1
ATOM 2698 C C . MET B 1 155 ? -5.16 -1.396 -6.859 1 95.62 155 MET B C 1
ATOM 2700 O O . MET B 1 155 ? -5.887 -2.344 -7.164 1 95.62 155 MET B O 1
ATOM 2704 N N . LEU B 1 156 ? -3.922 -1.318 -7.133 1 93.12 156 LEU B N 1
ATOM 2705 C CA . LEU B 1 156 ? -3.299 -2.361 -7.941 1 93.12 156 LEU B CA 1
ATOM 2706 C C . LEU B 1 156 ? -3.287 -3.691 -7.195 1 93.12 156 LEU B C 1
ATOM 2708 O O . LEU B 1 156 ? -3.502 -4.746 -7.801 1 93.12 156 LEU B O 1
ATOM 2712 N N . LEU B 1 157 ? -2.986 -3.545 -5.965 1 93.88 157 LEU B N 1
ATOM 2713 C CA . LEU B 1 157 ? -2.969 -4.742 -5.129 1 93.88 157 LEU B CA 1
ATOM 2714 C C . LEU B 1 157 ? -4.336 -5.414 -5.117 1 93.88 157 LEU B C 1
ATOM 2716 O O . LEU B 1 157 ? -4.438 -6.629 -5.305 1 93.88 157 LEU B O 1
ATOM 2720 N N . LEU B 1 158 ? -5.363 -4.672 -4.965 1 94.69 158 LEU B N 1
ATOM 2721 C CA . LEU B 1 158 ? -6.723 -5.203 -4.934 1 94.69 158 LEU B CA 1
ATOM 2722 C C . LEU B 1 158 ? -7.121 -5.766 -6.297 1 94.69 158 LEU B C 1
ATOM 2724 O O . LEU B 1 158 ? -7.781 -6.801 -6.375 1 94.69 158 LEU B O 1
ATOM 2728 N N . PHE B 1 159 ? -6.719 -5.051 -7.262 1 87.31 159 PHE B N 1
ATOM 2729 C CA . PHE B 1 159 ? -6.961 -5.559 -8.609 1 87.31 159 PHE B CA 1
ATOM 2730 C C . PHE B 1 159 ? -6.273 -6.906 -8.805 1 87.31 159 PHE B C 1
ATOM 2732 O O . PHE B 1 159 ? -6.867 -7.84 -9.344 1 87.31 159 PHE B O 1
ATOM 2739 N N . GLY B 1 160 ? -5.035 -7.051 -8.375 1 85.25 160 GLY B N 1
ATOM 2740 C CA . GLY B 1 160 ? -4.305 -8.305 -8.461 1 85.25 160 GLY B CA 1
ATOM 2741 C C . GLY B 1 160 ? -4.961 -9.43 -7.688 1 85.25 160 GLY B C 1
ATOM 2742 O O . GLY B 1 160 ? -5.113 -10.539 -8.203 1 85.25 160 GLY B O 1
ATOM 2743 N N . LEU B 1 161 ? -5.312 -9.109 -6.496 1 85.94 161 LEU B N 1
ATOM 2744 C CA . LEU B 1 161 ? -5.965 -10.109 -5.664 1 85.94 161 LEU B CA 1
ATOM 2745 C C . LEU B 1 161 ? -7.258 -10.594 -6.305 1 85.94 161 LEU B C 1
ATOM 2747 O O . LEU B 1 161 ? -7.559 -11.789 -6.277 1 85.94 161 LEU B O 1
ATOM 2751 N N . GLY B 1 162 ? -7.969 -9.68 -6.82 1 83 162 GLY B N 1
ATOM 2752 C CA . GLY B 1 162 ? -9.211 -10.039 -7.492 1 83 162 GLY B CA 1
ATOM 2753 C C . GLY B 1 162 ? -8.992 -10.859 -8.75 1 83 162 GLY B C 1
ATOM 2754 O O . GLY B 1 162 ? -9.75 -11.789 -9.023 1 83 162 GLY B O 1
ATOM 2755 N N . ALA B 1 163 ? -7.984 -10.484 -9.453 1 75.31 163 ALA B N 1
ATOM 2756 C CA . ALA B 1 163 ? -7.707 -11.133 -10.727 1 75.31 163 ALA B CA 1
ATOM 2757 C C . ALA B 1 163 ? -7.168 -12.547 -10.523 1 75.31 163 ALA B C 1
ATOM 2759 O O . ALA B 1 163 ? -7.336 -13.414 -11.383 1 75.31 163 ALA B O 1
ATOM 2760 N N . TRP B 1 164 ? -6.387 -12.742 -9.438 1 68.75 164 TRP B N 1
ATOM 2761 C CA . TRP B 1 164 ? -5.789 -14.039 -9.133 1 68.75 164 TRP B CA 1
ATOM 2762 C C . TRP B 1 164 ? -6.863 -15.07 -8.805 1 68.75 164 TRP B C 1
ATOM 2764 O O . TRP B 1 164 ? -6.613 -16.281 -8.883 1 68.75 164 TRP B O 1
ATOM 2774 N N . GLY B 1 165 ? -8.023 -14.609 -8.773 1 57.53 165 GLY B N 1
ATOM 2775 C CA . GLY B 1 165 ? -9.055 -15.547 -8.344 1 57.53 165 GLY B CA 1
ATOM 2776 C C . GLY B 1 165 ? -8.867 -16.016 -6.91 1 57.53 165 GLY B C 1
ATOM 2777 O O . GLY B 1 165 ? -9.195 -17.156 -6.578 1 57.53 165 GLY B O 1
ATOM 2778 N N . ALA B 1 166 ? -8.102 -15.312 -6.141 1 52.78 166 ALA B N 1
ATOM 2779 C CA . ALA B 1 166 ? -7.707 -15.695 -4.793 1 52.78 166 ALA B CA 1
ATOM 2780 C C . ALA B 1 166 ? -8.922 -15.828 -3.879 1 52.78 166 ALA B C 1
ATOM 2782 O O . ALA B 1 166 ? -8.781 -16.016 -2.668 1 52.78 166 ALA B O 1
ATOM 2783 N N . GLY B 1 167 ? -10.125 -15.469 -4.418 1 48.06 167 GLY B N 1
ATOM 2784 C CA . GLY B 1 167 ? -11.297 -15.609 -3.568 1 48.06 167 GLY B CA 1
ATOM 2785 C C . GLY B 1 167 ? -11.43 -16.984 -2.951 1 48.06 167 GLY B C 1
ATOM 2786 O O . GLY B 1 167 ? -11.977 -17.141 -1.856 1 48.06 167 GLY B O 1
ATOM 2787 N N . ARG B 1 168 ? -11.039 -17.922 -3.723 1 49.22 168 ARG B N 1
ATOM 2788 C CA . ARG B 1 168 ? -11.336 -19.281 -3.246 1 49.22 168 ARG B CA 1
ATOM 2789 C C . ARG B 1 168 ? -10.227 -19.781 -2.326 1 49.22 168 ARG B C 1
ATOM 2791 O O . ARG B 1 168 ? -10.109 -20.984 -2.098 1 49.22 168 ARG B O 1
ATOM 2798 N N . ILE B 1 169 ? -9.352 -19 -2.111 1 48.03 169 ILE B N 1
ATOM 2799 C CA . ILE B 1 169 ? -8.461 -19.594 -1.123 1 48.03 169 ILE B CA 1
ATOM 2800 C C . ILE B 1 169 ? -9.273 -20.141 0.047 1 48.03 169 ILE B C 1
ATOM 2802 O O . ILE B 1 169 ? -9.969 -19.391 0.736 1 48.03 169 ILE B O 1
ATOM 2806 N N . VAL B 1 170 ? -9.883 -21.297 -0.258 1 40.5 170 VAL B N 1
ATOM 2807 C CA . VAL B 1 170 ? -10.836 -22.188 0.398 1 40.5 170 VAL B CA 1
ATOM 2808 C C . VAL B 1 170 ? -10.594 -22.188 1.907 1 40.5 170 VAL B C 1
ATOM 2810 O O . VAL B 1 170 ? -11.312 -22.844 2.66 1 40.5 170 VAL B O 1
ATOM 2813 N N . GLY B 1 171 ? -9.453 -22.016 2.471 1 38.97 171 GLY B N 1
ATOM 2814 C CA . GLY B 1 171 ? -9.68 -22.734 3.713 1 38.97 171 GLY B CA 1
ATOM 2815 C C . GLY B 1 171 ? -10.977 -22.344 4.398 1 38.97 171 GLY B C 1
ATOM 2816 O O . GLY B 1 171 ? -11.703 -23.203 4.902 1 38.97 171 GLY B O 1
ATOM 2817 N N . VAL B 1 172 ? -11.086 -21.078 4.645 1 39.53 172 VAL B N 1
ATOM 2818 C CA . VAL B 1 172 ? -12.258 -20.828 5.469 1 39.53 172 VAL B CA 1
ATOM 2819 C C . VAL B 1 172 ? -13.523 -21 4.641 1 39.53 172 VAL B C 1
ATOM 2821 O O . VAL B 1 172 ? -14.625 -21.141 5.188 1 39.53 172 VAL B O 1
ATOM 2824 N N . ASP B 1 173 ? -13.414 -20.688 3.391 1 39.09 173 ASP B N 1
ATOM 2825 C CA . ASP B 1 173 ? -14.648 -20.844 2.627 1 39.09 173 ASP B CA 1
ATOM 2826 C C . ASP B 1 173 ? -15.109 -22.297 2.641 1 39.09 173 ASP B C 1
ATOM 2828 O O . ASP B 1 173 ? -16.312 -22.578 2.762 1 39.09 173 ASP B O 1
ATOM 2832 N N . ARG B 1 174 ? -14.195 -23.203 2.305 1 39.44 174 ARG B N 1
ATOM 2833 C CA . ARG B 1 174 ? -14.617 -24.594 2.43 1 39.44 174 ARG B CA 1
ATOM 2834 C C . ARG B 1 174 ? -15.055 -24.906 3.859 1 39.44 174 ARG B C 1
ATOM 2836 O O . ARG B 1 174 ? -16.031 -25.625 4.078 1 39.44 174 ARG B O 1
ATOM 2843 N N . ALA B 1 175 ? -14.25 -24.438 4.781 1 38.34 175 ALA B N 1
ATOM 2844 C CA . ALA B 1 175 ? -14.742 -24.703 6.129 1 38.34 175 ALA B CA 1
ATOM 2845 C C . ALA B 1 175 ? -16.094 -24.047 6.367 1 38.34 175 ALA B C 1
ATOM 2847 O O . ALA B 1 175 ? -16.953 -24.609 7.043 1 38.34 175 ALA B O 1
ATOM 2848 N N . LEU B 1 176 ? -16.172 -22.828 5.82 1 37.84 176 LEU B N 1
ATOM 2849 C CA . LEU B 1 176 ? -17.516 -22.234 5.918 1 37.84 176 LEU B CA 1
ATOM 2850 C C . LEU B 1 176 ? -18.484 -22.969 5.004 1 37.84 176 LEU B C 1
ATOM 2852 O O . LEU B 1 176 ? -19.672 -23.109 5.344 1 37.84 176 LEU B O 1
ATOM 2856 N N . GLU B 1 177 ? -18.078 -23.297 3.84 1 37.88 177 GLU B N 1
ATOM 2857 C CA . GLU B 1 177 ? -18.938 -24.094 2.973 1 37.88 177 GLU B CA 1
ATOM 2858 C C . GLU B 1 177 ? -19.234 -25.453 3.598 1 37.88 177 GLU B C 1
ATOM 2860 O O . GLU B 1 177 ? -20.328 -26 3.395 1 37.88 177 GLU B O 1
ATOM 2865 N N . GLU B 1 178 ? -18.25 -26.078 4.188 1 40.5 178 GLU B N 1
ATOM 2866 C CA . GLU B 1 178 ? -18.562 -27.328 4.879 1 40.5 178 GLU B CA 1
ATOM 2867 C C . GLU B 1 178 ? -19.266 -27.062 6.203 1 40.5 178 GLU B C 1
ATOM 2869 O O . GLU B 1 178 ? -19.594 -28 6.938 1 40.5 178 GLU B O 1
ATOM 2874 N N . SER B 1 179 ? -19.219 -25.859 6.625 1 38.09 179 SER B N 1
ATOM 2875 C CA . SER B 1 179 ? -20.078 -25.641 7.781 1 38.09 179 SER B CA 1
ATOM 2876 C C . SER B 1 179 ? -21.547 -25.812 7.406 1 38.09 179 SER B C 1
ATOM 2878 O O . SER B 1 179 ? -21.906 -25.703 6.234 1 38.09 179 SER B O 1
ATOM 2880 N N . SER B 1 180 ? -22.328 -26.422 8.281 1 41.09 180 SER B N 1
ATOM 2881 C CA . SER B 1 180 ? -23.75 -26.734 8.172 1 41.09 180 SER B CA 1
ATOM 2882 C C . SER B 1 180 ? -24.531 -25.594 7.539 1 41.09 180 SER B C 1
ATOM 2884 O O . SER B 1 180 ? -25.672 -25.766 7.109 1 41.09 180 SER B O 1
ATOM 2886 N N . ILE B 1 181 ? -24 -24.453 7.641 1 40.78 181 ILE B N 1
ATOM 2887 C CA . ILE B 1 181 ? -24.891 -23.359 7.27 1 40.78 181 ILE B CA 1
ATOM 2888 C C . ILE B 1 181 ? -24.953 -23.234 5.75 1 40.78 181 ILE B C 1
ATOM 2890 O O . ILE B 1 181 ? -26.031 -23.016 5.184 1 40.78 181 ILE B O 1
ATOM 2894 N N . VAL B 1 182 ? -23.859 -23.391 4.988 1 43.75 182 VAL B N 1
ATOM 2895 C CA . VAL B 1 182 ? -23.984 -23.266 3.539 1 43.75 182 VAL B CA 1
ATOM 2896 C C . VAL B 1 182 ? -24.594 -24.547 2.961 1 43.75 182 VAL B C 1
ATOM 2898 O O . VAL B 1 182 ? -25.188 -24.516 1.878 1 43.75 182 VAL B O 1
ATOM 2901 N N . THR B 1 183 ? -24.359 -25.719 3.457 1 42.53 183 THR B N 1
ATOM 2902 C CA . THR B 1 183 ? -25.141 -26.859 3.01 1 42.53 183 THR B CA 1
ATOM 2903 C C . THR B 1 183 ? -26.641 -26.547 3.078 1 42.53 183 THR B C 1
ATOM 2905 O O . THR B 1 183 ? -27.422 -27.047 2.271 1 42.53 183 THR B O 1
ATOM 2908 N N . GLU B 1 184 ? -27.031 -25.656 4.004 1 46.56 184 GLU B N 1
ATOM 2909 C CA . GLU B 1 184 ? -28.453 -25.375 4.133 1 46.56 184 GLU B CA 1
ATOM 2910 C C . GLU B 1 184 ? -28.859 -24.172 3.297 1 46.56 184 GLU B C 1
ATOM 2912 O O . GLU B 1 184 ? -30.047 -23.922 3.066 1 46.56 184 GLU B O 1
ATOM 2917 N N . ASN B 1 185 ? -27.891 -23.203 2.988 1 40.09 185 ASN B N 1
ATOM 2918 C CA . ASN B 1 185 ? -28.328 -22.062 2.178 1 40.09 185 ASN B CA 1
ATOM 2919 C C . ASN B 1 185 ? -27.484 -21.922 0.913 1 40.09 185 ASN B C 1
ATOM 2921 O O . ASN B 1 185 ? -26.484 -21.203 0.903 1 40.09 185 ASN B O 1
ATOM 2925 N N . PRO B 1 186 ? -27.766 -22.641 -0.212 1 45 186 PRO B N 1
ATOM 2926 C CA . PRO B 1 186 ? -27.078 -22.75 -1.497 1 45 186 PRO B CA 1
ATOM 2927 C C . PRO B 1 186 ? -26.797 -21.406 -2.143 1 45 186 PRO B C 1
ATOM 2929 O O . PRO B 1 186 ? -25.875 -21.266 -2.943 1 45 186 PRO B O 1
ATOM 2932 N N . TRP B 1 187 ? -27.719 -20.469 -1.902 1 47.44 187 TRP B N 1
ATOM 2933 C CA . TRP B 1 187 ? -27.547 -19.188 -2.572 1 47.44 187 TRP B CA 1
ATOM 2934 C C . TRP B 1 187 ? -26.203 -18.562 -2.217 1 47.44 187 TRP B C 1
ATOM 2936 O O . TRP B 1 187 ? -25.656 -17.766 -2.988 1 47.44 187 TRP B O 1
ATOM 2946 N N . LEU B 1 188 ? -25.625 -18.859 -1.06 1 43.62 188 LEU B N 1
ATOM 2947 C CA . LEU B 1 188 ? -24.375 -18.281 -0.57 1 43.62 188 LEU B CA 1
ATOM 2948 C C . LEU B 1 188 ? -23.203 -18.719 -1.431 1 43.62 188 LEU B C 1
ATOM 2950 O O . LEU B 1 188 ? -22.172 -18.047 -1.483 1 43.62 188 LEU B O 1
ATOM 2954 N N . ARG B 1 189 ? -23.281 -19.797 -2.145 1 46.34 189 ARG B N 1
ATOM 2955 C CA . ARG B 1 189 ? -22.281 -20.219 -3.119 1 46.34 189 ARG B CA 1
ATOM 2956 C C . ARG B 1 189 ? -22.047 -19.141 -4.164 1 46.34 189 ARG B C 1
ATOM 2958 O O . ARG B 1 189 ? -20.922 -18.969 -4.637 1 46.34 189 ARG B O 1
ATOM 2965 N N . TYR B 1 190 ? -23.125 -18.562 -4.59 1 46.22 190 TYR B N 1
ATOM 2966 C CA . TYR B 1 190 ? -23.047 -17.531 -5.609 1 46.22 190 TYR B CA 1
ATOM 2967 C C . TYR B 1 190 ? -22.266 -16.328 -5.102 1 46.22 190 TYR B C 1
ATOM 2969 O O . TYR B 1 190 ? -21.594 -15.641 -5.879 1 46.22 190 TYR B O 1
ATOM 2977 N N . LEU B 1 191 ? -22.312 -16 -3.855 1 41.69 191 LEU B N 1
ATOM 2978 C CA . LEU B 1 191 ? -21.625 -14.875 -3.24 1 41.69 191 LEU B CA 1
ATOM 2979 C C . LEU B 1 191 ? -20.156 -15.219 -2.973 1 41.69 191 LEU B C 1
ATOM 2981 O O . LEU B 1 191 ? -19.297 -14.336 -2.988 1 41.69 191 LEU B O 1
ATOM 2985 N N . LEU B 1 192 ? -19.859 -16.422 -2.73 1 41.34 192 LEU B N 1
ATOM 2986 C CA . LEU B 1 192 ? -18.5 -16.828 -2.375 1 41.34 192 LEU B CA 1
ATOM 2987 C C . LEU B 1 192 ? -17.641 -16.969 -3.619 1 41.34 192 LEU B C 1
ATOM 2989 O O . LEU B 1 192 ? -16.406 -17.016 -3.523 1 41.34 192 LEU B O 1
ATOM 2993 N N . GLY B 1 193 ? -18.203 -17.188 -4.848 1 38.28 193 GLY B N 1
ATOM 2994 C CA . GLY B 1 193 ? -17.453 -17.328 -6.078 1 38.28 193 GLY B CA 1
ATOM 2995 C C . GLY B 1 193 ? -17.125 -16 -6.734 1 38.28 193 GLY B C 1
ATOM 2996 O O . GLY B 1 193 ? -17.812 -15.008 -6.516 1 38.28 193 GLY B O 1
#

pLDDT: mean 75.91, std 21.06, range [28.95, 98.12]

Nearest PDB structures (foldseek):
  2fic-assembly3_B  TM=1.780E-01  e=1.790E+00  Homo sapiens